Protein AF-A0A811NCG6-F1 (afdb_monomer)

Sequence (430 aa):
MNPDSKLLLDEMHRLFNEQKTQIEDRFTEADQKLDLRFIDSSRLLEKRFVDVDKSVTKHLANVDDSLNKRLTEVDDTLNKRLADSDLSWERRITNSELHQNNLIAEAERRQDDRIFGVMKVAGALESWRQDSEGAMDDLKLKVDKLTKYWDRSFLDNATASTGLISQPPSALEQTAARSSANLTAARPSGHHVETTPRADGIGENSSQSHSPANGMHSKPKPEVLLFHGEAYDVHTRNHPPDPNPPNLGKLLKQNFPIYEGETTRLWISQAEDYFDMYEVPPRQWVKISHMNFHGAVGRWIESIPQPDRLPWPDFCKMLHDRFGRDQRDKLVMGDKAPAKGQDDKLSTLRAYCRAQGLCEVCAEKWGHPFQHDLKILQLDSDDLILGMDWLERYSPMEIHWKAKWISIPCDGTQLVLHGLSATSTVDMVF

Radius of gyration: 55.22 Å; Cα contacts (8 Å, |Δi|>4): 122; chains: 1; bounding box: 127×72×199 Å

Structure (mmCIF, N/CA/C/O backbone):
data_AF-A0A811NCG6-F1
#
_entry.id   AF-A0A811NCG6-F1
#
loop_
_atom_site.group_PDB
_atom_site.id
_atom_site.type_symbol
_atom_site.label_atom_id
_atom_site.label_alt_id
_atom_site.label_comp_id
_atom_site.label_asym_id
_atom_site.label_entity_id
_atom_site.label_seq_id
_atom_site.pdbx_PDB_ins_code
_atom_site.Cartn_x
_atom_site.Cartn_y
_atom_site.Cartn_z
_atom_site.occupancy
_atom_site.B_iso_or_equiv
_atom_site.auth_seq_id
_atom_site.auth_comp_id
_atom_site.auth_asym_id
_atom_site.auth_atom_id
_atom_site.pdbx_PDB_model_num
ATOM 1 N N . MET A 1 1 ? 63.233 -16.238 -89.032 1.00 57.97 1 MET A N 1
ATOM 2 C CA . MET A 1 1 ? 61.908 -15.575 -88.978 1.00 57.97 1 MET A CA 1
ATOM 3 C C . MET A 1 1 ? 61.887 -14.441 -89.989 1.00 57.97 1 MET A C 1
ATOM 5 O O . MET A 1 1 ? 62.958 -13.930 -90.293 1.00 57.97 1 MET A O 1
ATOM 9 N N . ASN A 1 2 ? 60.713 -14.057 -90.501 1.00 77.62 2 ASN A N 1
ATOM 10 C CA . ASN A 1 2 ? 60.563 -12.819 -91.277 1.00 77.62 2 ASN A CA 1
ATOM 11 C C . ASN A 1 2 ? 60.677 -11.617 -90.300 1.00 77.62 2 ASN A C 1
ATOM 13 O O . ASN A 1 2 ? 60.009 -11.675 -89.261 1.00 77.62 2 ASN A O 1
ATOM 17 N N . PRO A 1 3 ? 61.479 -10.562 -90.564 1.00 78.06 3 PRO A N 1
ATOM 18 C CA . PRO A 1 3 ? 61.484 -9.343 -89.745 1.00 78.06 3 PRO A CA 1
ATOM 19 C C . PRO A 1 3 ? 60.080 -8.793 -89.439 1.00 78.06 3 PRO A C 1
ATOM 21 O O . PRO A 1 3 ? 59.805 -8.489 -88.278 1.00 78.06 3 PRO A O 1
ATOM 24 N N . ASP A 1 4 ? 59.165 -8.769 -90.412 1.00 78.38 4 ASP A N 1
ATOM 25 C CA . ASP A 1 4 ? 57.808 -8.222 -90.227 1.00 78.38 4 ASP A CA 1
ATOM 26 C C . ASP A 1 4 ? 57.015 -9.008 -89.171 1.00 78.38 4 ASP A C 1
ATOM 28 O O . ASP A 1 4 ? 56.335 -8.440 -88.318 1.00 78.38 4 ASP A O 1
ATOM 32 N N . SER A 1 5 ? 57.164 -10.340 -89.178 1.00 80.81 5 SER A N 1
ATOM 33 C CA . SER A 1 5 ? 56.519 -11.224 -88.198 1.00 80.81 5 SER A CA 1
ATOM 34 C C . SER A 1 5 ? 57.060 -11.043 -86.778 1.00 80.81 5 SER A C 1
ATOM 36 O O . SER A 1 5 ? 56.351 -11.340 -85.820 1.00 80.81 5 SER A O 1
ATOM 38 N N . LYS A 1 6 ? 58.291 -10.530 -86.630 1.00 86.25 6 LYS A N 1
ATOM 39 C CA . LYS A 1 6 ? 58.834 -10.164 -85.321 1.00 86.25 6 LYS A CA 1
ATOM 40 C C . LYS A 1 6 ? 58.278 -8.815 -84.860 1.00 86.25 6 LYS A C 1
ATOM 42 O O . LYS A 1 6 ? 57.823 -8.722 -83.729 1.00 86.25 6 LYS A O 1
ATOM 47 N N . LEU A 1 7 ? 58.256 -7.809 -85.738 1.00 89.00 7 LEU A N 1
ATOM 48 C CA . LEU A 1 7 ? 57.732 -6.476 -85.421 1.00 89.00 7 LEU A CA 1
ATOM 49 C C . LEU A 1 7 ? 56.272 -6.530 -84.939 1.00 89.00 7 LEU A C 1
ATOM 51 O O . LEU A 1 7 ? 55.933 -5.903 -83.940 1.00 89.00 7 LEU A O 1
ATOM 55 N N . LEU A 1 8 ? 55.430 -7.330 -85.604 1.00 88.50 8 LEU A N 1
ATOM 56 C CA . LEU A 1 8 ? 54.039 -7.547 -85.189 1.00 88.50 8 LEU A CA 1
ATOM 57 C C . LEU A 1 8 ? 53.926 -8.245 -83.825 1.00 88.50 8 LEU A C 1
ATOM 59 O O . LEU A 1 8 ? 53.055 -7.891 -83.036 1.00 88.50 8 LEU A O 1
ATOM 63 N N . LEU A 1 9 ? 54.799 -9.212 -83.529 1.00 88.56 9 LEU A N 1
ATOM 64 C CA . LEU A 1 9 ? 54.805 -9.910 -82.241 1.00 88.56 9 LEU A CA 1
ATOM 65 C C . LEU A 1 9 ? 55.288 -8.998 -81.100 1.00 88.56 9 LEU A C 1
ATOM 67 O O . LEU A 1 9 ? 54.688 -8.992 -80.028 1.00 88.56 9 LEU A O 1
ATOM 71 N N . ASP A 1 10 ? 56.335 -8.206 -81.342 1.00 90.94 10 ASP A N 1
ATOM 72 C CA . ASP A 1 10 ? 56.865 -7.230 -80.386 1.00 90.94 10 ASP A CA 1
ATOM 73 C C . ASP A 1 10 ? 55.801 -6.145 -80.070 1.00 90.94 10 ASP A C 1
ATOM 75 O O . ASP A 1 10 ? 55.592 -5.811 -78.902 1.00 90.94 10 ASP A O 1
ATOM 79 N N . GLU A 1 11 ? 55.041 -5.672 -81.070 1.00 93.31 11 GLU A N 1
ATOM 80 C CA . GLU A 1 11 ? 53.923 -4.725 -80.884 1.00 93.31 11 GLU A CA 1
ATOM 81 C C . GLU A 1 11 ? 52.694 -5.359 -80.202 1.00 93.31 11 GLU A C 1
ATOM 83 O O . GLU A 1 11 ? 52.083 -4.738 -79.330 1.00 93.31 11 GLU A O 1
ATOM 88 N N . MET A 1 12 ? 52.349 -6.615 -80.514 1.00 93.62 12 MET A N 1
ATOM 89 C CA . MET A 1 12 ? 51.295 -7.343 -79.790 1.00 93.62 12 MET A CA 1
ATOM 90 C C . MET A 1 12 ? 51.645 -7.530 -78.309 1.00 93.62 12 MET A C 1
ATOM 92 O O . MET A 1 12 ? 50.783 -7.340 -77.451 1.00 93.62 12 MET A O 1
ATOM 96 N N . HIS A 1 13 ? 52.902 -7.851 -77.986 1.00 94.12 13 HIS A N 1
ATOM 97 C CA . HIS A 1 13 ? 53.364 -7.899 -76.598 1.00 94.12 13 HIS A CA 1
ATOM 98 C C . HIS A 1 13 ? 53.315 -6.517 -75.931 1.00 94.12 13 HIS A C 1
ATOM 100 O O . HIS A 1 13 ? 52.928 -6.427 -74.765 1.00 94.12 13 HIS A O 1
ATOM 106 N N . ARG A 1 14 ? 53.655 -5.438 -76.652 1.00 95.31 14 ARG A N 1
ATOM 107 C CA . ARG A 1 14 ? 53.551 -4.060 -76.146 1.00 95.31 14 ARG A CA 1
ATOM 108 C C . ARG A 1 14 ? 52.108 -3.720 -75.754 1.00 95.31 14 ARG A C 1
ATOM 110 O O . ARG A 1 14 ? 51.873 -3.337 -74.611 1.00 95.31 14 ARG A O 1
ATOM 117 N N . LEU A 1 15 ? 51.154 -3.939 -76.660 1.00 94.88 15 LEU A N 1
ATOM 118 C CA . LEU A 1 15 ? 49.725 -3.679 -76.442 1.00 94.88 15 LEU A CA 1
ATOM 119 C C . LEU A 1 15 ? 49.114 -4.564 -75.345 1.00 94.88 15 LEU A C 1
ATOM 121 O O . LEU A 1 15 ? 48.304 -4.088 -74.551 1.00 94.88 15 LEU A O 1
ATOM 125 N N . PHE A 1 16 ? 49.506 -5.840 -75.264 1.00 95.69 16 PHE A N 1
ATOM 126 C CA . PHE A 1 16 ? 49.018 -6.741 -74.216 1.00 95.69 16 PHE A CA 1
ATOM 127 C C . PHE A 1 16 ? 49.526 -6.331 -72.827 1.00 95.69 16 PHE A C 1
ATOM 129 O O . PHE A 1 16 ? 48.756 -6.330 -71.869 1.00 95.69 16 PHE A O 1
ATOM 136 N N . ASN A 1 17 ? 50.795 -5.924 -72.715 1.00 94.12 17 ASN A N 1
ATOM 137 C CA . ASN A 1 17 ? 51.343 -5.397 -71.465 1.00 94.12 17 ASN A CA 1
ATOM 138 C C . ASN A 1 17 ? 50.685 -4.063 -71.072 1.00 94.12 17 ASN A C 1
ATOM 140 O O . ASN A 1 17 ? 50.369 -3.881 -69.902 1.00 94.12 17 ASN A O 1
ATOM 144 N N . GLU A 1 18 ? 50.412 -3.175 -72.034 1.00 95.88 18 GLU A N 1
ATOM 145 C CA . GLU A 1 18 ? 49.717 -1.897 -71.813 1.00 95.88 18 GLU A CA 1
ATOM 146 C C . GLU A 1 18 ? 48.264 -2.090 -71.328 1.00 95.88 18 GLU A C 1
ATOM 148 O O . GLU A 1 18 ? 47.831 -1.436 -70.376 1.00 95.88 18 GLU A O 1
ATOM 153 N N . GLN A 1 19 ? 47.518 -3.045 -71.906 1.00 95.75 19 GLN A N 1
ATOM 154 C CA . GLN A 1 19 ? 46.212 -3.445 -71.364 1.00 95.75 19 GLN A CA 1
ATOM 155 C C . GLN A 1 19 ? 46.325 -4.089 -69.983 1.00 95.75 19 GLN A C 1
ATOM 157 O O . GLN A 1 19 ? 45.491 -3.815 -69.120 1.00 95.75 19 GLN A O 1
ATOM 162 N N . LYS A 1 20 ? 47.333 -4.940 -69.759 1.00 96.62 20 LYS A N 1
ATOM 163 C CA . LYS A 1 20 ? 47.542 -5.593 -68.465 1.00 96.62 20 LYS A CA 1
ATOM 164 C C . LYS A 1 20 ? 47.746 -4.552 -67.359 1.00 96.62 20 LYS A C 1
ATOM 166 O O . LYS A 1 20 ? 47.015 -4.602 -66.373 1.00 96.62 20 LYS A O 1
ATOM 171 N N . THR A 1 21 ? 48.643 -3.581 -67.548 1.00 96.06 21 THR A N 1
ATOM 172 C CA . THR A 1 21 ? 48.864 -2.509 -66.563 1.00 96.06 21 THR A CA 1
ATOM 173 C C . THR A 1 21 ? 47.603 -1.675 -66.349 1.00 96.06 21 THR A C 1
ATOM 175 O O . THR A 1 21 ? 47.207 -1.473 -65.209 1.00 96.06 21 THR A O 1
ATOM 178 N N . GLN A 1 22 ? 46.878 -1.305 -67.414 1.00 96.44 22 GLN A N 1
ATOM 179 C CA . GLN A 1 22 ? 45.610 -0.572 -67.283 1.00 96.44 22 GLN A CA 1
ATOM 180 C C . GLN A 1 22 ? 44.540 -1.350 -66.486 1.00 96.44 22 GLN A C 1
ATOM 182 O O . GLN A 1 22 ? 43.690 -0.750 -65.825 1.00 96.44 22 GLN A O 1
ATOM 187 N N . ILE A 1 23 ? 44.543 -2.683 -66.553 1.00 95.75 23 ILE A N 1
ATOM 188 C CA . ILE A 1 23 ? 43.640 -3.538 -65.773 1.00 95.75 23 ILE A CA 1
ATOM 189 C C . ILE A 1 23 ? 44.103 -3.623 -64.309 1.00 95.75 23 ILE A C 1
ATOM 191 O O . ILE A 1 23 ? 43.269 -3.490 -63.414 1.00 95.75 23 ILE A O 1
ATOM 195 N N . GLU A 1 24 ? 45.404 -3.786 -64.057 1.00 96.56 24 GLU A N 1
ATOM 196 C CA . GLU A 1 24 ? 45.999 -3.808 -62.711 1.00 96.56 24 GLU A CA 1
ATOM 197 C C . GLU A 1 24 ? 45.798 -2.466 -61.973 1.00 96.56 24 GLU A C 1
ATOM 199 O O . GLU A 1 24 ? 45.356 -2.459 -60.820 1.00 96.56 24 GLU A O 1
ATOM 204 N N . ASP A 1 25 ? 45.982 -1.332 -62.657 1.00 96.69 25 ASP A N 1
ATOM 205 C CA . ASP A 1 25 ? 45.693 0.015 -62.143 1.00 96.69 25 ASP A CA 1
ATOM 206 C C . ASP A 1 25 ? 44.213 0.165 -61.753 1.00 96.69 25 ASP A C 1
ATOM 208 O O . ASP A 1 25 ? 43.886 0.631 -60.660 1.00 96.69 25 ASP A O 1
ATOM 212 N N . ARG A 1 26 ? 43.292 -0.277 -62.622 1.00 97.12 26 ARG A N 1
ATOM 213 C CA . ARG A 1 26 ? 41.841 -0.185 -62.379 1.00 97.12 26 ARG A CA 1
ATOM 214 C C . ARG A 1 26 ? 41.350 -1.096 -61.257 1.00 97.12 26 ARG A C 1
ATOM 216 O O . ARG A 1 26 ? 40.402 -0.725 -60.566 1.00 97.12 26 ARG A O 1
ATOM 223 N N . PHE A 1 27 ? 41.957 -2.269 -61.070 1.00 97.19 27 PHE A N 1
ATOM 224 C CA . PHE A 1 27 ? 41.688 -3.091 -59.889 1.00 97.19 27 PHE A CA 1
ATOM 225 C C . PHE A 1 27 ? 42.194 -2.398 -58.622 1.00 97.19 27 PHE A C 1
ATOM 227 O O . PHE A 1 27 ? 41.449 -2.318 -57.652 1.00 97.19 27 PHE A O 1
ATOM 234 N N . THR A 1 28 ? 43.392 -1.811 -58.664 1.00 96.38 28 THR A N 1
ATOM 235 C CA . THR A 1 28 ? 43.983 -1.079 -57.532 1.00 96.38 28 THR A CA 1
ATOM 236 C C . THR A 1 28 ? 43.141 0.142 -57.127 1.00 96.38 28 THR A C 1
ATOM 238 O O . THR A 1 28 ? 42.879 0.340 -55.942 1.00 96.38 28 THR A O 1
ATOM 241 N N . GLU A 1 29 ? 42.635 0.929 -58.087 1.00 97.19 29 GLU A N 1
ATOM 242 C CA . GLU A 1 29 ? 41.705 2.042 -57.815 1.00 97.19 29 GLU A CA 1
ATOM 243 C C . GLU A 1 29 ? 40.386 1.541 -57.194 1.00 97.19 29 GLU A C 1
ATOM 245 O O . GLU A 1 29 ? 39.867 2.131 -56.243 1.00 97.19 29 GLU A O 1
ATOM 250 N N . ALA A 1 30 ? 39.832 0.441 -57.717 1.00 96.69 30 ALA A N 1
ATOM 251 C CA . ALA A 1 30 ? 38.583 -0.130 -57.222 1.00 96.69 30 ALA A CA 1
ATOM 252 C C . ALA A 1 30 ? 38.709 -0.667 -55.785 1.00 96.69 30 ALA A C 1
ATOM 254 O O . ALA A 1 30 ? 37.771 -0.496 -55.001 1.00 96.69 30 ALA A O 1
ATOM 255 N N . ASP A 1 31 ? 39.855 -1.263 -55.451 1.00 97.25 31 ASP A N 1
ATOM 256 C CA . ASP A 1 31 ? 40.190 -1.818 -54.137 1.00 97.25 31 ASP A CA 1
ATOM 257 C C . ASP A 1 31 ? 40.358 -0.704 -53.090 1.00 97.25 31 ASP A C 1
ATOM 259 O O . ASP A 1 31 ? 39.603 -0.646 -52.120 1.00 97.25 31 ASP A O 1
ATOM 263 N N . GLN A 1 32 ? 41.192 0.307 -53.372 1.00 97.38 32 GLN A N 1
ATOM 264 C CA . GLN A 1 32 ? 41.325 1.511 -52.531 1.00 97.38 32 GLN A CA 1
ATOM 265 C C . GLN A 1 32 ? 39.973 2.209 -52.294 1.00 97.38 32 GLN A C 1
ATOM 267 O O . GLN A 1 32 ? 39.678 2.706 -51.204 1.00 97.38 32 GLN A O 1
ATOM 272 N N . LYS A 1 33 ? 39.107 2.228 -53.312 1.00 97.94 33 LYS A N 1
ATOM 273 C CA . LYS A 1 33 ? 37.752 2.786 -53.227 1.00 97.94 33 LYS A CA 1
ATOM 274 C C . LYS A 1 33 ? 36.777 1.891 -52.459 1.00 97.94 33 LYS A C 1
ATOM 276 O O . LYS A 1 33 ? 35.735 2.386 -52.028 1.00 97.94 33 LYS A O 1
ATOM 281 N N . LEU A 1 34 ? 37.033 0.593 -52.316 1.00 97.50 34 LEU A N 1
ATOM 282 C CA . LEU A 1 34 ? 36.290 -0.291 -51.412 1.00 97.50 34 LEU A CA 1
ATOM 283 C C . LEU A 1 34 ? 36.754 -0.081 -49.967 1.00 97.50 34 LEU A C 1
ATOM 285 O O . LEU A 1 34 ? 35.899 0.178 -49.123 1.00 97.50 34 LEU A O 1
ATOM 289 N N . ASP A 1 35 ? 38.064 -0.051 -49.717 1.00 97.88 35 ASP A N 1
ATOM 290 C CA . ASP A 1 35 ? 38.655 0.222 -48.399 1.00 97.88 35 ASP A CA 1
ATOM 291 C C . ASP A 1 35 ? 38.171 1.546 -47.802 1.00 97.88 35 ASP A C 1
ATOM 293 O O . ASP A 1 35 ? 37.660 1.574 -46.683 1.00 97.88 35 ASP A O 1
ATOM 297 N N . LEU A 1 36 ? 38.234 2.647 -48.562 1.00 97.31 36 LEU A N 1
ATOM 298 C CA . LEU A 1 36 ? 37.743 3.952 -48.100 1.00 97.31 36 LEU A CA 1
ATOM 299 C C . LEU A 1 36 ? 36.254 3.908 -47.712 1.00 97.31 36 LEU A C 1
ATOM 301 O O . LEU A 1 36 ? 35.866 4.447 -46.676 1.00 97.31 36 LEU A O 1
ATOM 305 N N . ARG A 1 37 ? 35.418 3.207 -48.494 1.00 97.75 37 ARG A N 1
ATOM 306 C CA . ARG A 1 37 ? 33.990 3.024 -48.175 1.00 97.75 37 ARG A CA 1
ATOM 307 C C . ARG A 1 37 ? 33.770 2.113 -46.969 1.00 97.75 37 ARG A C 1
ATOM 309 O O . ARG A 1 37 ? 32.812 2.333 -46.231 1.00 97.75 37 ARG A O 1
ATOM 316 N N . PHE A 1 38 ? 34.624 1.114 -46.756 1.00 97.94 38 PHE A N 1
ATOM 317 C CA . PHE A 1 38 ? 34.576 0.263 -45.571 1.00 97.94 38 PHE A CA 1
ATOM 318 C C . PHE A 1 38 ? 34.936 1.068 -44.316 1.00 97.94 38 PHE A C 1
ATOM 320 O O . PHE A 1 38 ? 34.168 1.063 -43.360 1.00 97.94 38 PHE A O 1
ATOM 327 N N . ILE A 1 39 ? 36.013 1.859 -44.363 1.00 97.88 39 ILE A N 1
ATOM 328 C CA . ILE A 1 39 ? 36.449 2.757 -43.281 1.00 97.88 39 ILE A CA 1
ATOM 329 C C . ILE A 1 39 ? 35.356 3.777 -42.923 1.00 97.88 39 ILE A C 1
ATOM 331 O O . ILE A 1 39 ? 35.021 3.926 -41.744 1.00 97.88 39 ILE A O 1
ATOM 335 N N . ASP A 1 40 ? 34.763 4.454 -43.911 1.00 97.88 40 ASP A N 1
ATOM 336 C CA . ASP A 1 40 ? 33.689 5.427 -43.667 1.00 97.88 40 ASP A CA 1
ATOM 337 C C . ASP A 1 40 ? 32.410 4.765 -43.128 1.00 97.88 40 ASP A C 1
ATOM 339 O O . ASP A 1 40 ? 31.772 5.302 -42.218 1.00 97.88 40 ASP A O 1
ATOM 343 N N . SER A 1 41 ? 32.055 3.574 -43.626 1.00 97.38 41 SER A N 1
ATOM 344 C CA . SER A 1 41 ? 30.926 2.786 -43.113 1.00 97.38 41 SER A CA 1
ATOM 345 C C . SER A 1 41 ? 31.151 2.351 -41.660 1.00 97.38 41 SER A C 1
ATOM 347 O O . SER A 1 41 ? 30.273 2.541 -40.817 1.00 97.38 41 SER A O 1
ATOM 349 N N . SER A 1 42 ? 32.346 1.851 -41.329 1.00 97.94 42 SER A N 1
ATOM 350 C CA . SER A 1 42 ? 32.734 1.491 -39.961 1.00 97.94 42 SER A CA 1
ATOM 351 C C . SER A 1 42 ? 32.696 2.699 -39.025 1.00 97.94 42 SER A C 1
ATOM 353 O O . SER A 1 42 ? 32.102 2.616 -37.954 1.00 97.94 42 SER A O 1
ATOM 355 N N . ARG A 1 43 ? 33.234 3.855 -39.442 1.00 97.88 43 ARG A N 1
ATOM 356 C CA . ARG A 1 43 ? 33.165 5.112 -38.675 1.00 97.88 43 ARG A CA 1
ATOM 357 C C . ARG A 1 43 ? 31.722 5.587 -38.456 1.00 97.88 43 ARG A C 1
ATOM 359 O O . ARG A 1 43 ? 31.408 6.113 -37.387 1.00 97.88 43 ARG A O 1
ATOM 366 N N . LEU A 1 44 ? 30.841 5.415 -39.444 1.00 98.06 44 LEU A N 1
ATOM 367 C CA . LEU A 1 44 ? 29.422 5.756 -39.322 1.00 98.06 44 LEU A CA 1
ATOM 368 C C . LEU A 1 44 ? 28.680 4.803 -38.372 1.00 98.06 44 LEU A C 1
ATOM 370 O O . LEU A 1 44 ? 27.849 5.259 -37.586 1.00 98.06 44 LEU A O 1
ATOM 374 N N . LEU A 1 45 ? 28.975 3.502 -38.428 1.00 97.81 45 LEU A N 1
ATOM 375 C CA . LEU A 1 45 ? 28.426 2.506 -37.506 1.00 97.81 45 LEU A CA 1
ATOM 376 C C . LEU A 1 45 ? 28.883 2.771 -36.070 1.00 97.81 45 LEU A C 1
ATOM 378 O O . LEU A 1 45 ? 28.033 2.848 -35.190 1.00 97.81 45 LEU A O 1
ATOM 382 N N . GLU A 1 46 ? 30.177 3.008 -35.853 1.00 98.19 46 GLU A N 1
ATOM 383 C CA . GLU A 1 46 ? 30.749 3.338 -34.542 1.00 98.19 46 GLU A CA 1
ATOM 384 C C . GLU A 1 46 ? 30.053 4.554 -33.918 1.00 98.19 46 GLU A C 1
ATOM 386 O O . GLU A 1 46 ? 29.545 4.491 -32.798 1.00 98.19 46 GLU A O 1
ATOM 391 N N . LYS A 1 47 ? 29.903 5.644 -34.688 1.00 98.25 47 LYS A N 1
ATOM 392 C CA . LYS A 1 47 ? 29.151 6.819 -34.232 1.00 98.25 47 LYS A CA 1
ATOM 393 C C . LYS A 1 47 ? 27.708 6.462 -33.851 1.00 98.25 47 LYS A C 1
ATOM 395 O O . LYS A 1 47 ? 27.223 6.919 -32.820 1.00 98.25 47 LYS A O 1
ATOM 400 N N . ARG A 1 48 ? 27.018 5.649 -34.660 1.00 98.38 48 ARG A N 1
ATOM 401 C CA . ARG A 1 48 ? 25.641 5.221 -34.367 1.00 98.38 48 ARG A CA 1
ATOM 402 C C . ARG A 1 48 ? 25.552 4.349 -33.115 1.00 98.38 48 ARG A C 1
ATOM 404 O O . ARG A 1 48 ? 24.561 4.474 -32.404 1.00 98.38 48 ARG A O 1
ATOM 411 N N . PHE A 1 49 ? 26.546 3.509 -32.829 1.00 98.50 49 PHE A N 1
ATOM 412 C CA . PHE A 1 49 ? 26.597 2.750 -31.579 1.00 98.50 49 PHE A CA 1
ATOM 413 C C . PHE A 1 49 ? 26.770 3.678 -30.373 1.00 98.50 49 PHE A C 1
ATOM 415 O O . PHE A 1 49 ? 25.994 3.560 -29.432 1.00 98.50 49 PHE A O 1
ATOM 422 N N . VAL A 1 50 ? 27.669 4.666 -30.436 1.00 98.31 50 VAL A N 1
ATOM 423 C CA . VAL A 1 50 ? 27.836 5.681 -29.375 1.00 98.31 50 VAL A CA 1
ATOM 424 C C . VAL A 1 50 ? 26.567 6.526 -29.170 1.00 98.31 50 VAL A C 1
ATOM 426 O O . VAL A 1 50 ? 26.162 6.769 -28.033 1.00 98.31 50 VAL A O 1
ATOM 429 N N . ASP A 1 51 ? 25.901 6.952 -30.249 1.00 98.06 51 ASP A N 1
ATOM 430 C CA . ASP A 1 51 ? 24.640 7.706 -30.167 1.00 98.06 51 ASP A CA 1
ATOM 431 C C . ASP A 1 51 ? 23.496 6.852 -29.562 1.00 98.06 51 ASP A C 1
ATOM 433 O O . ASP A 1 51 ? 22.666 7.372 -28.810 1.00 98.06 51 ASP A O 1
ATOM 437 N N . VAL A 1 52 ? 23.458 5.539 -29.840 1.00 98.44 52 VAL A N 1
ATOM 438 C CA . VAL A 1 52 ? 22.483 4.591 -29.263 1.00 98.44 52 VAL A CA 1
ATOM 439 C C . VAL A 1 52 ? 22.792 4.273 -27.800 1.00 98.44 52 VAL A C 1
ATOM 441 O O . VAL A 1 52 ? 21.883 4.362 -26.979 1.00 98.44 52 VAL A O 1
ATOM 444 N N . ASP A 1 53 ? 24.039 3.961 -27.451 1.00 98.44 53 ASP A N 1
ATOM 445 C CA . ASP A 1 53 ? 24.478 3.682 -26.076 1.00 98.44 53 ASP A CA 1
ATOM 446 C C . ASP A 1 53 ? 24.152 4.852 -25.137 1.00 98.44 53 ASP A C 1
ATOM 448 O O . ASP A 1 53 ? 23.503 4.685 -24.102 1.00 98.44 53 ASP A O 1
ATOM 452 N N . LYS A 1 54 ? 24.472 6.075 -25.570 1.00 98.44 54 LYS A N 1
ATOM 453 C CA . LYS A 1 54 ? 24.127 7.308 -24.857 1.00 98.44 54 LYS A CA 1
ATOM 454 C C . LYS A 1 54 ? 22.615 7.504 -24.698 1.00 98.44 54 LYS A C 1
ATOM 456 O O . LYS A 1 54 ? 22.170 8.052 -23.688 1.00 98.44 54 LYS A O 1
ATOM 461 N N . SER A 1 55 ? 21.821 7.072 -25.679 1.00 98.44 55 SER A N 1
ATOM 462 C CA . SER A 1 55 ? 20.355 7.117 -25.621 1.00 98.44 55 SER A CA 1
ATOM 463 C C . SER A 1 55 ? 19.796 6.089 -24.630 1.00 98.44 55 SER A C 1
ATOM 465 O O . SER A 1 55 ? 18.968 6.438 -23.788 1.00 98.44 55 SER A O 1
ATOM 467 N N . VAL A 1 56 ? 20.300 4.849 -24.666 1.00 98.50 56 VAL A N 1
ATOM 468 C CA . VAL A 1 56 ? 19.918 3.759 -23.753 1.00 98.50 56 VAL A CA 1
ATOM 469 C C . VAL A 1 56 ? 20.306 4.097 -22.316 1.00 98.50 56 VAL A C 1
ATOM 471 O O . VAL A 1 56 ? 19.447 4.064 -21.441 1.00 98.50 56 VAL A O 1
ATOM 474 N N . THR A 1 57 ? 21.548 4.520 -22.076 1.00 98.38 57 THR A N 1
ATOM 475 C CA . THR A 1 57 ? 22.039 4.937 -20.753 1.00 98.38 57 THR A CA 1
ATOM 476 C C . THR A 1 57 ? 21.193 6.072 -20.170 1.00 98.38 57 THR A C 1
ATOM 478 O O . THR A 1 57 ? 20.789 6.012 -19.009 1.00 98.38 57 THR A O 1
ATOM 481 N N . LYS A 1 58 ? 20.830 7.078 -20.982 1.00 98.44 58 LYS A N 1
ATOM 482 C CA . LYS A 1 58 ? 19.911 8.143 -20.551 1.00 98.44 58 LYS A CA 1
ATOM 483 C C . LYS A 1 58 ? 18.501 7.617 -20.252 1.00 98.44 58 LYS A C 1
ATOM 485 O O . LYS A 1 58 ? 17.868 8.086 -19.310 1.00 98.44 58 LYS A O 1
ATOM 490 N N . HIS A 1 59 ? 17.985 6.680 -21.046 1.00 98.38 59 HIS A N 1
ATOM 491 C CA . HIS A 1 59 ? 16.664 6.105 -20.802 1.00 98.38 59 HIS A CA 1
ATOM 492 C C . HIS A 1 59 ? 16.632 5.279 -19.510 1.00 98.38 59 HIS A C 1
ATOM 494 O O . HIS A 1 59 ? 15.695 5.432 -18.734 1.00 98.38 59 HIS A O 1
ATOM 500 N N . LEU A 1 60 ? 17.670 4.479 -19.247 1.00 98.50 60 LEU A N 1
ATOM 501 C CA . LEU A 1 60 ? 17.813 3.708 -18.012 1.00 98.50 60 LEU A CA 1
ATOM 502 C C . LEU A 1 60 ? 17.867 4.619 -16.780 1.00 98.50 60 LEU A C 1
ATOM 504 O O . LEU A 1 60 ? 17.109 4.387 -15.846 1.00 98.50 60 LEU A O 1
ATOM 508 N N . ALA A 1 61 ? 18.661 5.697 -16.809 1.00 98.19 61 ALA A N 1
ATOM 509 C CA . ALA A 1 61 ? 18.694 6.684 -15.724 1.00 98.19 61 ALA A CA 1
ATOM 510 C C . ALA A 1 61 ? 17.313 7.324 -15.471 1.00 98.19 61 ALA A C 1
ATOM 512 O O . ALA A 1 61 ? 16.834 7.337 -14.343 1.00 98.19 61 ALA A O 1
ATOM 513 N N . ASN A 1 62 ? 16.616 7.757 -16.531 1.00 98.12 62 ASN A N 1
ATOM 514 C CA . ASN A 1 62 ? 15.256 8.298 -16.415 1.00 98.12 62 ASN A CA 1
ATOM 515 C C . ASN A 1 62 ? 14.243 7.281 -15.837 1.00 98.12 62 ASN A C 1
ATOM 517 O O . ASN A 1 62 ? 13.267 7.680 -15.199 1.00 98.12 62 ASN A O 1
ATOM 521 N N . VAL A 1 63 ? 14.415 5.984 -16.120 1.00 98.31 63 VAL A N 1
ATOM 522 C CA . VAL A 1 63 ? 13.561 4.912 -15.584 1.00 98.31 63 VAL A CA 1
ATOM 523 C C . VAL A 1 63 ? 13.882 4.657 -14.114 1.00 98.31 63 VAL A C 1
ATOM 525 O O . VAL A 1 63 ? 12.947 4.535 -13.328 1.00 98.31 63 VAL A O 1
ATOM 528 N N . ASP A 1 64 ? 15.159 4.649 -13.732 1.00 98.50 64 ASP A N 1
ATOM 529 C CA . ASP A 1 64 ? 15.603 4.509 -12.342 1.00 98.50 64 ASP A CA 1
ATOM 530 C C . ASP A 1 64 ? 15.085 5.667 -11.469 1.00 98.50 64 ASP A C 1
ATOM 532 O O . ASP A 1 64 ? 14.360 5.427 -10.504 1.00 98.50 64 ASP A O 1
ATOM 536 N N . ASP A 1 65 ? 15.294 6.922 -11.890 1.00 98.44 65 ASP A N 1
ATOM 537 C CA . ASP A 1 65 ? 14.714 8.122 -11.260 1.00 98.44 65 ASP A CA 1
ATOM 538 C C . ASP A 1 65 ? 13.188 7.990 -11.073 1.00 98.44 65 ASP A C 1
ATOM 540 O O . ASP A 1 65 ? 12.634 8.301 -10.013 1.00 98.44 65 ASP A O 1
ATOM 544 N N . SER A 1 66 ? 12.486 7.498 -12.102 1.00 98.38 66 SER A N 1
ATOM 545 C CA . SER A 1 66 ? 11.030 7.325 -12.072 1.00 98.38 66 SER A CA 1
ATOM 546 C C . SER A 1 66 ? 10.559 6.148 -11.210 1.00 98.38 66 SER A C 1
ATOM 548 O O . SER A 1 66 ? 9.405 6.165 -10.771 1.00 98.38 66 SER A O 1
ATOM 550 N N . LEU A 1 67 ? 11.383 5.122 -10.996 1.00 98.31 67 LEU A N 1
ATOM 551 C CA . LEU A 1 67 ? 11.075 3.996 -10.114 1.00 98.31 67 LEU A CA 1
ATOM 552 C C . LEU A 1 67 ? 11.360 4.367 -8.659 1.00 98.31 67 LEU A C 1
ATOM 554 O O . LEU A 1 67 ? 10.478 4.189 -7.821 1.00 98.31 67 LEU A O 1
ATOM 558 N N . ASN A 1 68 ? 12.512 4.981 -8.386 1.00 98.25 68 ASN A N 1
ATOM 559 C CA . ASN A 1 68 ? 12.886 5.493 -7.068 1.00 98.25 68 ASN A CA 1
ATOM 560 C C . ASN A 1 68 ? 11.849 6.499 -6.546 1.00 98.25 68 ASN A C 1
ATOM 562 O O . ASN A 1 68 ? 11.348 6.340 -5.434 1.00 98.25 68 ASN A O 1
ATOM 566 N N . LYS A 1 69 ? 11.420 7.463 -7.377 1.00 98.38 69 LYS A N 1
ATOM 567 C CA . LYS A 1 69 ? 10.360 8.420 -7.014 1.00 98.38 69 LYS A CA 1
ATOM 568 C C . LYS A 1 69 ? 9.023 7.743 -6.688 1.00 98.38 69 LYS A C 1
ATOM 570 O O . LYS A 1 69 ? 8.348 8.138 -5.740 1.00 98.38 69 LYS A O 1
ATOM 575 N N . ARG A 1 70 ? 8.632 6.717 -7.452 1.00 98.25 70 ARG A N 1
ATOM 576 C CA . ARG A 1 70 ? 7.400 5.954 -7.186 1.00 98.25 70 ARG A CA 1
ATOM 577 C C . ARG A 1 70 ? 7.510 5.086 -5.934 1.00 98.25 70 ARG A C 1
ATOM 579 O O . ARG A 1 70 ? 6.502 4.878 -5.269 1.00 98.25 70 ARG A O 1
ATOM 586 N N . LEU A 1 71 ? 8.704 4.588 -5.614 1.00 98.50 71 LEU A N 1
ATOM 587 C CA . LEU A 1 71 ? 8.957 3.838 -4.388 1.00 98.50 71 LEU A CA 1
ATOM 588 C C . LEU A 1 71 ? 8.810 4.747 -3.161 1.00 98.50 71 LEU A C 1
ATOM 590 O O . LEU A 1 71 ? 8.073 4.388 -2.249 1.00 98.50 71 LEU A O 1
ATOM 594 N N . THR A 1 72 ? 9.393 5.953 -3.181 1.00 97.94 72 THR A N 1
ATOM 595 C CA . THR A 1 72 ? 9.212 6.936 -2.095 1.00 97.94 72 THR A CA 1
ATOM 596 C C . THR A 1 72 ? 7.758 7.396 -1.959 1.00 97.94 72 THR A C 1
ATOM 598 O O . THR A 1 72 ? 7.251 7.460 -0.848 1.00 97.94 72 THR A O 1
ATOM 601 N N . GLU A 1 73 ? 7.040 7.626 -3.067 1.00 98.38 73 GLU A N 1
ATOM 602 C CA . GLU A 1 73 ? 5.608 7.980 -3.028 1.00 98.38 73 GLU A CA 1
ATOM 603 C C . GLU A 1 73 ? 4.737 6.882 -2.392 1.00 98.38 73 GLU A C 1
ATOM 605 O O . GLU A 1 73 ? 3.753 7.182 -1.711 1.00 98.38 73 GLU A O 1
ATOM 610 N N . VAL A 1 74 ? 5.083 5.608 -2.608 1.00 98.25 74 VAL A N 1
ATOM 611 C CA . VAL A 1 74 ? 4.407 4.468 -1.974 1.00 98.25 74 VAL A CA 1
ATOM 612 C C . VAL A 1 74 ? 4.776 4.364 -0.495 1.00 98.25 74 VAL A C 1
ATOM 614 O O . VAL A 1 74 ? 3.873 4.174 0.318 1.00 98.25 74 VAL A O 1
ATOM 617 N N . ASP A 1 75 ? 6.049 4.535 -0.138 1.00 98.44 75 ASP A N 1
ATOM 618 C CA . ASP A 1 75 ? 6.520 4.480 1.251 1.00 98.44 75 ASP A CA 1
ATOM 619 C C . ASP A 1 75 ? 5.884 5.589 2.109 1.00 98.44 75 ASP A C 1
ATOM 621 O O . ASP A 1 75 ? 5.228 5.292 3.106 1.00 98.44 75 ASP A O 1
ATOM 625 N N . ASP A 1 76 ? 5.923 6.847 1.651 1.00 98.31 76 ASP A N 1
ATOM 626 C CA . ASP A 1 76 ? 5.227 7.985 2.277 1.00 98.31 76 ASP A CA 1
ATOM 627 C C . ASP A 1 76 ? 3.725 7.702 2.476 1.00 98.31 76 ASP A C 1
ATOM 629 O O . ASP A 1 76 ? 3.144 8.002 3.525 1.00 98.31 76 ASP A O 1
ATOM 633 N N . THR A 1 77 ? 3.081 7.088 1.476 1.00 98.38 77 THR A N 1
ATOM 634 C CA . THR A 1 77 ? 1.654 6.736 1.526 1.00 98.38 77 THR A CA 1
ATOM 635 C C . THR A 1 77 ? 1.367 5.623 2.540 1.00 98.38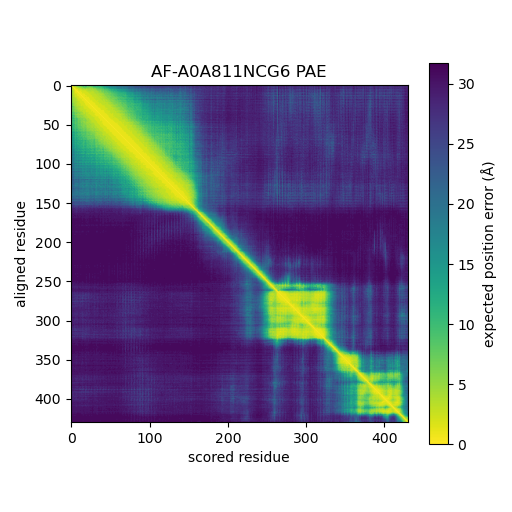 77 THR A C 1
ATOM 637 O O . THR A 1 77 ? 0.344 5.674 3.228 1.00 98.38 77 THR A O 1
ATOM 640 N N . LEU A 1 78 ? 2.240 4.618 2.652 1.00 97.94 78 LEU A N 1
ATOM 641 C CA . LEU A 1 78 ? 2.102 3.524 3.616 1.00 97.94 78 LEU A CA 1
ATOM 642 C C . LEU A 1 78 ? 2.380 4.002 5.044 1.00 97.94 78 LEU A C 1
ATOM 644 O O . LEU A 1 78 ? 1.542 3.783 5.917 1.00 97.94 78 LEU A O 1
ATOM 648 N N . ASN A 1 79 ? 3.477 4.732 5.258 1.00 98.25 79 ASN A N 1
ATOM 649 C CA . ASN A 1 79 ? 3.843 5.325 6.546 1.00 98.25 79 ASN A CA 1
ATOM 650 C C . ASN A 1 79 ? 2.730 6.239 7.076 1.00 98.25 79 ASN A C 1
ATOM 652 O O . ASN A 1 79 ? 2.331 6.128 8.237 1.00 98.25 79 ASN A O 1
ATOM 656 N N . LYS A 1 80 ? 2.151 7.085 6.211 1.00 98.25 80 LYS A N 1
ATOM 657 C CA . LYS A 1 80 ? 0.993 7.906 6.581 1.00 98.25 80 LYS A CA 1
ATOM 658 C C . LYS A 1 80 ? -0.220 7.054 6.967 1.00 98.25 80 LYS A C 1
ATOM 660 O O . LYS A 1 80 ? -0.833 7.314 7.997 1.00 98.25 80 LYS A O 1
ATOM 665 N N . ARG A 1 81 ? -0.579 6.045 6.162 1.00 97.94 81 ARG A N 1
ATOM 666 C CA . ARG A 1 81 ? -1.736 5.175 6.449 1.00 97.94 81 ARG A CA 1
ATOM 667 C C . ARG A 1 81 ? -1.569 4.368 7.736 1.00 97.94 81 ARG A C 1
ATOM 669 O O . ARG A 1 81 ? -2.575 4.088 8.383 1.00 97.94 81 ARG A O 1
ATOM 676 N N . LEU A 1 82 ? -0.338 4.004 8.093 1.00 98.19 82 LEU A N 1
ATOM 677 C CA . LEU A 1 82 ? -0.023 3.354 9.362 1.00 98.19 82 LEU A CA 1
ATOM 678 C C . LEU A 1 82 ? -0.243 4.327 10.529 1.00 98.19 82 LEU A C 1
ATOM 680 O O . LEU A 1 82 ? -1.045 4.031 11.405 1.00 98.19 82 LEU A O 1
ATOM 684 N N . ALA A 1 83 ? 0.317 5.539 10.471 1.00 97.75 83 ALA A N 1
ATOM 685 C CA . ALA A 1 83 ? 0.096 6.563 11.498 1.00 97.75 83 ALA A CA 1
ATOM 686 C C . ALA A 1 83 ? -1.391 6.966 11.655 1.00 97.75 83 ALA A C 1
ATOM 688 O O . ALA A 1 83 ? -1.889 7.080 12.775 1.00 97.75 83 ALA A O 1
ATOM 689 N N . ASP A 1 84 ? -2.128 7.129 10.547 1.00 97.62 84 ASP A N 1
ATOM 690 C CA . ASP A 1 84 ? -3.579 7.390 10.558 1.00 97.62 84 ASP A CA 1
ATOM 691 C C . ASP A 1 84 ? -4.372 6.209 11.176 1.00 97.62 84 ASP A C 1
ATOM 693 O O . ASP A 1 84 ? -5.411 6.414 11.811 1.00 97.62 84 ASP A O 1
ATOM 697 N N . SER A 1 85 ? -3.886 4.970 11.009 1.00 97.25 85 SER A N 1
ATOM 698 C CA . SER A 1 85 ? -4.444 3.758 11.627 1.00 97.25 85 SER A CA 1
ATOM 699 C C . SER A 1 85 ? -4.149 3.703 13.126 1.00 97.25 85 SER A C 1
ATOM 701 O O . SER A 1 85 ? -5.069 3.500 13.917 1.00 97.25 85 SER A O 1
ATOM 703 N N . ASP A 1 86 ? -2.906 3.933 13.540 1.00 98.25 86 ASP A N 1
ATOM 704 C CA . ASP A 1 86 ? -2.481 3.837 14.940 1.00 98.25 86 ASP A CA 1
ATOM 705 C C . ASP A 1 86 ? -3.212 4.871 15.810 1.00 98.25 86 ASP A C 1
ATOM 707 O O . ASP A 1 86 ? -3.835 4.507 16.807 1.00 98.25 86 ASP A O 1
ATOM 711 N N . LEU A 1 87 ? -3.308 6.125 15.346 1.00 98.31 87 LEU A N 1
ATOM 712 C CA . LEU A 1 87 ? -4.117 7.180 15.980 1.00 98.31 87 LEU A CA 1
ATOM 713 C C . LEU A 1 87 ? -5.618 6.828 16.075 1.00 98.31 87 LEU A C 1
ATOM 715 O O . LEU A 1 87 ? -6.333 7.335 16.948 1.00 98.31 87 LEU A O 1
ATOM 719 N N . SER A 1 88 ? -6.123 5.982 15.173 1.00 98.12 88 SER A N 1
ATOM 720 C CA . SER A 1 88 ? -7.498 5.469 15.208 1.00 98.12 88 SER A CA 1
ATOM 721 C C . SER A 1 88 ? -7.658 4.358 16.252 1.00 98.12 88 SER A C 1
ATOM 723 O O . SER A 1 88 ? -8.645 4.349 16.995 1.00 98.12 88 SER A O 1
ATOM 725 N N . TRP A 1 89 ? -6.681 3.453 16.368 1.00 96.00 89 TRP A N 1
ATOM 726 C CA . TRP A 1 89 ? -6.663 2.406 17.391 1.00 96.00 89 TRP A CA 1
ATOM 727 C C . TRP A 1 89 ? -6.493 2.975 18.799 1.00 96.00 89 TRP A C 1
ATOM 729 O O . TRP A 1 89 ? -7.310 2.651 19.658 1.00 96.00 89 TRP A O 1
ATOM 739 N N . GLU A 1 90 ? -5.539 3.885 19.020 1.00 98.31 90 GLU A N 1
ATOM 740 C CA . GLU A 1 90 ? -5.368 4.603 20.292 1.00 98.31 90 GLU A CA 1
ATOM 741 C C . GLU A 1 90 ? -6.679 5.271 20.728 1.00 98.31 90 GLU A C 1
ATOM 743 O O . GLU A 1 90 ? -7.190 5.010 21.818 1.00 98.31 90 GLU A O 1
ATOM 748 N N . ARG A 1 91 ? -7.307 6.053 19.837 1.00 98.00 91 ARG A N 1
ATOM 749 C CA . ARG A 1 91 ? -8.587 6.722 20.122 1.00 98.00 91 ARG A CA 1
ATOM 750 C C . ARG A 1 91 ? -9.704 5.736 20.469 1.00 98.00 91 ARG A C 1
ATOM 752 O O . ARG A 1 91 ? -10.535 6.037 21.327 1.00 98.00 91 ARG A O 1
ATOM 759 N N . ARG A 1 92 ? -9.754 4.571 19.813 1.00 97.25 92 ARG A N 1
ATOM 760 C CA . ARG A 1 92 ? -10.734 3.514 20.117 1.00 97.25 92 ARG A CA 1
ATOM 761 C C . ARG A 1 92 ? -10.471 2.857 21.470 1.00 97.25 92 ARG A C 1
ATOM 763 O O . ARG A 1 92 ? -11.441 2.593 22.178 1.00 97.25 92 ARG A O 1
ATOM 770 N N . ILE A 1 93 ? -9.208 2.630 21.828 1.00 97.50 93 ILE A N 1
ATOM 771 C CA . ILE A 1 93 ? -8.796 2.089 23.129 1.00 97.50 93 ILE A CA 1
ATOM 772 C C . ILE A 1 93 ? -9.196 3.070 24.234 1.00 97.50 93 ILE A C 1
ATOM 774 O O . ILE A 1 93 ? -10.038 2.721 25.057 1.00 97.50 93 ILE A O 1
ATOM 778 N N . THR A 1 94 ? -8.747 4.329 24.176 1.00 98.06 94 THR A N 1
ATOM 779 C CA . THR A 1 94 ? -9.075 5.348 25.191 1.00 98.06 94 THR A CA 1
ATOM 780 C C . THR A 1 94 ? -10.582 5.579 25.336 1.00 98.06 94 THR A C 1
ATOM 782 O O . THR A 1 94 ? -11.083 5.758 26.445 1.00 98.06 94 THR A O 1
ATOM 785 N N . ASN A 1 95 ? -11.347 5.537 24.239 1.00 97.75 95 ASN A N 1
ATOM 786 C CA . ASN A 1 95 ? -12.807 5.644 24.306 1.00 97.75 95 ASN A CA 1
ATOM 787 C C . ASN A 1 95 ? -13.470 4.398 24.931 1.00 97.75 95 ASN A C 1
ATOM 789 O O . ASN A 1 95 ? -14.482 4.531 25.619 1.00 97.75 95 ASN A O 1
ATOM 793 N N . SER A 1 96 ? -12.910 3.201 24.726 1.00 96.94 96 SER A N 1
ATOM 794 C CA . SER A 1 96 ? -13.367 1.967 25.381 1.00 96.94 96 SER A CA 1
ATOM 795 C C . SER A 1 96 ? -13.063 1.982 26.880 1.00 96.94 96 SER A C 1
ATOM 797 O O . SER A 1 96 ? -13.956 1.723 27.682 1.00 96.94 96 SER A O 1
ATOM 799 N N . GLU A 1 97 ? -11.841 2.358 27.263 1.00 97.81 97 GLU A N 1
ATOM 800 C CA . GLU A 1 97 ? -11.412 2.504 28.659 1.00 97.81 97 GLU A CA 1
ATOM 801 C C . GLU A 1 97 ? -12.284 3.529 29.396 1.00 97.81 97 GLU A C 1
ATOM 803 O O . GLU A 1 97 ? -12.821 3.248 30.466 1.00 97.81 97 GLU A O 1
ATOM 808 N N . LEU A 1 98 ? -12.507 4.702 28.791 1.00 98.06 98 LEU A N 1
ATOM 809 C CA . LEU A 1 98 ? -13.397 5.731 29.329 1.00 98.06 98 LEU A CA 1
ATOM 810 C C . LEU A 1 98 ? -14.838 5.220 29.479 1.00 98.06 98 LEU A C 1
ATOM 812 O O . LEU A 1 98 ? -15.490 5.506 30.483 1.00 98.06 98 LEU A O 1
ATOM 816 N N . HIS A 1 99 ? -15.351 4.451 28.515 1.00 97.94 99 HIS A N 1
ATOM 817 C CA . HIS A 1 99 ? -16.684 3.856 28.613 1.00 97.94 99 HIS A CA 1
ATOM 818 C C . HIS A 1 99 ? -16.776 2.831 29.755 1.00 97.94 99 HIS A C 1
ATOM 820 O O . HIS A 1 99 ? -17.710 2.897 30.554 1.00 97.94 99 HIS A O 1
ATOM 826 N N . GLN A 1 100 ? -15.789 1.940 29.887 1.00 97.69 100 GLN A N 1
ATOM 827 C CA . GLN A 1 100 ? -15.724 0.942 30.959 1.00 97.69 100 GLN A CA 1
ATOM 828 C C . GLN A 1 100 ? -15.619 1.601 32.341 1.00 97.69 100 GLN A C 1
ATOM 830 O O . GLN A 1 100 ? -16.400 1.268 33.231 1.00 97.69 100 GLN A O 1
ATOM 835 N N . ASN A 1 101 ? -14.745 2.598 32.503 1.00 97.88 101 ASN A N 1
ATOM 836 C CA . ASN A 1 101 ? -14.603 3.358 33.749 1.00 97.88 101 ASN A CA 1
ATOM 837 C C . ASN A 1 101 ? -15.907 4.080 34.140 1.00 97.88 101 ASN A C 1
ATOM 839 O O . ASN A 1 101 ? -16.302 4.056 35.304 1.00 97.88 101 ASN A O 1
ATOM 843 N N . ASN A 1 102 ? -16.624 4.663 33.170 1.00 97.94 102 ASN A N 1
ATOM 844 C CA . ASN A 1 102 ? -17.926 5.291 33.417 1.00 97.94 102 ASN A CA 1
ATOM 845 C C . ASN A 1 102 ? -19.011 4.277 33.828 1.00 97.94 102 ASN A C 1
ATOM 847 O O . ASN A 1 102 ? -19.835 4.587 34.689 1.00 97.94 102 ASN A O 1
ATOM 851 N N . LEU A 1 103 ? -19.019 3.071 33.245 1.00 97.69 103 LEU A N 1
ATOM 852 C CA . LEU A 1 103 ? -19.939 1.998 33.648 1.00 97.69 103 LEU A CA 1
ATOM 853 C C . LEU A 1 103 ? -19.649 1.494 35.068 1.00 97.69 103 LEU A C 1
ATOM 855 O O . LEU A 1 103 ? -20.593 1.249 35.819 1.00 97.69 103 LEU A O 1
ATOM 859 N N . ILE A 1 104 ? -18.371 1.378 35.445 1.00 97.38 104 ILE A N 1
ATOM 860 C CA . ILE A 1 104 ? -17.945 0.991 36.798 1.00 97.38 104 ILE A CA 1
ATOM 861 C C . ILE A 1 104 ? -18.398 2.048 37.814 1.00 97.38 104 ILE A C 1
ATOM 863 O O . ILE A 1 104 ? -19.149 1.712 38.724 1.00 97.38 104 ILE A O 1
ATOM 867 N N . ALA A 1 105 ? -18.070 3.327 37.606 1.00 97.81 105 ALA A N 1
ATOM 868 C CA . ALA A 1 105 ? -18.434 4.406 38.533 1.00 97.81 105 ALA A CA 1
ATOM 869 C C . ALA A 1 105 ? -19.962 4.599 38.696 1.00 97.81 105 ALA A C 1
ATOM 871 O O . ALA A 1 105 ? -20.452 4.985 39.759 1.00 97.81 105 ALA A O 1
ATOM 872 N N . GLU A 1 106 ? -20.747 4.328 37.648 1.00 97.88 106 GLU A N 1
ATOM 873 C CA . GLU A 1 106 ? -22.214 4.304 37.721 1.00 97.88 106 GLU A CA 1
ATOM 874 C C . GLU A 1 106 ? -22.738 3.066 38.476 1.00 97.88 106 GLU A C 1
ATOM 876 O O . GLU A 1 106 ? -23.718 3.172 39.215 1.00 97.88 106 GLU A O 1
ATOM 881 N N . ALA A 1 107 ? -22.096 1.901 38.334 1.00 96.88 107 ALA A N 1
ATOM 882 C CA . ALA A 1 107 ? -22.443 0.697 39.091 1.00 96.88 107 ALA A CA 1
ATOM 883 C C . ALA A 1 107 ? -22.092 0.826 40.585 1.00 96.88 107 ALA A C 1
ATOM 885 O O . ALA A 1 107 ? -22.903 0.439 41.428 1.00 96.88 107 ALA A O 1
ATOM 886 N N . GLU A 1 108 ? -20.943 1.424 40.908 1.00 97.88 108 GLU A N 1
ATOM 887 C CA . GLU A 1 108 ? -20.512 1.750 42.272 1.00 97.88 108 GLU A CA 1
ATOM 888 C C . GLU A 1 108 ? -21.519 2.683 42.955 1.00 97.88 108 GLU A C 1
ATOM 890 O O . GLU A 1 108 ? -22.067 2.320 43.994 1.00 97.88 108 GLU A O 1
ATOM 895 N N . ARG A 1 109 ? -21.900 3.805 42.321 1.00 97.81 109 ARG A N 1
ATOM 896 C CA . ARG A 1 109 ? -22.943 4.694 42.872 1.00 97.81 109 ARG A CA 1
ATOM 897 C C . ARG A 1 109 ? -24.274 3.980 43.123 1.00 97.81 109 ARG A C 1
ATOM 899 O O . ARG A 1 109 ? -24.860 4.147 44.187 1.00 97.81 109 ARG A O 1
ATOM 906 N N . ARG A 1 110 ? -24.735 3.133 42.194 1.00 97.62 110 ARG A N 1
ATOM 907 C CA . ARG A 1 110 ? -25.957 2.323 42.393 1.00 97.62 110 ARG A CA 1
ATOM 908 C C . ARG A 1 110 ? -25.820 1.316 43.535 1.00 97.62 110 ARG A C 1
ATOM 910 O O . ARG A 1 110 ? -26.829 0.928 44.125 1.00 97.62 110 ARG A O 1
ATOM 917 N N . GLN A 1 111 ? -24.610 0.839 43.823 1.00 97.44 111 GLN A N 1
ATOM 918 C CA . GLN A 1 111 ? -24.346 -0.024 44.967 1.00 97.44 111 GLN A CA 1
ATOM 919 C C . GLN A 1 111 ? -24.372 0.778 46.273 1.00 97.44 111 GLN A C 1
ATOM 921 O O . GLN A 1 111 ? -25.045 0.347 47.208 1.00 97.44 111 GLN A O 1
ATOM 926 N N . ASP A 1 112 ? -23.747 1.954 46.314 1.00 97.94 112 ASP A N 1
ATOM 927 C CA . ASP A 1 112 ? -23.768 2.851 47.475 1.00 97.94 112 ASP A CA 1
ATOM 928 C C . ASP A 1 112 ? -25.191 3.321 47.812 1.00 97.94 112 ASP A C 1
ATOM 930 O O . ASP A 1 112 ? -25.612 3.208 48.964 1.00 97.94 112 ASP A O 1
ATOM 934 N N . ASP A 1 113 ? -25.985 3.730 46.815 1.00 97.62 113 ASP A N 1
ATOM 935 C CA . ASP A 1 113 ? -27.404 4.086 46.984 1.00 97.62 113 ASP A CA 1
ATOM 936 C C . ASP A 1 113 ? -28.215 2.929 47.603 1.00 97.62 113 ASP A C 1
ATOM 938 O O . ASP A 1 113 ? -29.057 3.128 48.488 1.00 97.62 113 ASP A O 1
ATOM 942 N N . ARG A 1 114 ? -27.943 1.687 47.173 1.00 97.81 114 ARG A N 1
ATOM 943 C CA . ARG A 1 114 ? -28.584 0.478 47.718 1.00 97.81 114 ARG A CA 1
ATOM 944 C C . ARG A 1 114 ? -28.116 0.169 49.138 1.00 97.81 114 ARG A C 1
ATOM 946 O O . ARG A 1 114 ? -28.954 -0.177 49.970 1.00 97.81 114 ARG A O 1
ATOM 953 N N . ILE A 1 115 ? -26.822 0.301 49.432 1.00 97.94 115 ILE A N 1
ATOM 954 C CA . ILE A 1 115 ? -26.261 0.103 50.777 1.00 97.94 115 ILE A CA 1
ATOM 955 C C . ILE A 1 115 ? -26.842 1.144 51.739 1.00 97.94 115 ILE A C 1
ATOM 957 O O . ILE A 1 115 ? -27.343 0.776 52.800 1.00 97.94 115 ILE A O 1
ATOM 961 N N . PHE A 1 116 ? -26.882 2.417 51.344 1.00 98.06 116 PHE A N 1
ATOM 962 C CA . PHE A 1 116 ? -27.501 3.498 52.109 1.00 98.06 116 PHE A CA 1
ATOM 963 C C . PHE A 1 116 ? -28.994 3.237 52.371 1.00 98.06 116 PHE A C 1
ATOM 965 O O . PHE A 1 116 ? -29.466 3.377 53.503 1.00 98.06 116 PHE A O 1
ATOM 972 N N . GLY A 1 117 ? -29.733 2.774 51.356 1.00 97.88 117 GLY A N 1
ATOM 973 C CA . GLY A 1 117 ? -31.124 2.338 51.501 1.00 97.88 117 GLY A CA 1
ATOM 974 C C . GLY A 1 117 ? -31.299 1.203 52.519 1.00 97.88 117 GLY A C 1
ATOM 975 O O . GLY A 1 117 ? -32.173 1.283 53.385 1.00 97.88 117 GLY A O 1
ATOM 976 N N . VAL A 1 118 ? -30.439 0.180 52.474 1.00 97.69 118 VAL A N 1
ATOM 977 C CA . VAL A 1 118 ? -30.444 -0.939 53.435 1.00 97.69 118 VAL A CA 1
ATOM 978 C C . VAL A 1 118 ? -30.085 -0.470 54.847 1.00 97.69 118 VAL A C 1
ATOM 980 O O . VAL A 1 118 ? -30.786 -0.829 55.791 1.00 97.69 118 VAL A O 1
ATOM 983 N N . MET A 1 119 ? -29.066 0.380 55.013 1.00 97.75 119 MET A N 1
ATOM 984 C CA . MET A 1 119 ? -28.692 0.952 56.315 1.00 97.75 119 MET A CA 1
ATOM 985 C C . MET A 1 119 ? -29.832 1.775 56.928 1.00 97.75 119 MET A C 1
ATOM 987 O O . MET A 1 119 ? -30.098 1.664 58.125 1.00 97.75 119 MET A O 1
ATOM 991 N N . LYS A 1 120 ? -30.560 2.548 56.112 1.00 98.06 120 LYS A N 1
ATOM 992 C CA . LYS A 1 120 ? -31.740 3.304 56.554 1.00 98.06 120 LYS A CA 1
ATOM 993 C C . LYS A 1 120 ? -32.871 2.389 57.041 1.00 98.06 120 LYS A C 1
ATOM 995 O O . LYS A 1 120 ? -33.487 2.682 58.063 1.00 98.06 120 LYS A O 1
ATOM 1000 N N . VAL A 1 121 ? -33.133 1.280 56.342 1.00 98.06 121 VAL A N 1
ATOM 1001 C CA . VAL A 1 121 ? -34.133 0.281 56.769 1.00 98.06 121 VAL A CA 1
ATOM 1002 C C . VAL A 1 121 ? -33.681 -0.451 58.036 1.00 98.06 121 VAL A C 1
ATOM 1004 O O . VAL A 1 121 ? -34.494 -0.647 58.936 1.00 98.06 121 VAL A O 1
ATOM 1007 N N . ALA A 1 122 ? -32.396 -0.793 58.155 1.00 97.94 122 ALA A N 1
ATOM 1008 C CA . ALA A 1 122 ? -31.840 -1.421 59.353 1.00 97.94 122 ALA A CA 1
ATOM 1009 C C . ALA A 1 122 ? -31.974 -0.517 60.593 1.00 97.94 122 ALA A C 1
ATOM 1011 O O . ALA A 1 122 ? -32.431 -0.982 61.634 1.00 97.94 122 ALA A O 1
ATOM 1012 N N . GLY A 1 123 ? -31.672 0.781 60.473 1.00 97.56 123 GLY A N 1
ATOM 1013 C CA . GLY A 1 123 ? -31.869 1.747 61.561 1.00 97.56 123 GLY A CA 1
ATOM 1014 C C . GLY A 1 123 ? -33.338 1.913 61.974 1.00 97.56 123 GLY A C 1
ATOM 1015 O O . GLY A 1 123 ? -33.637 2.010 63.162 1.00 97.56 123 GLY A O 1
ATOM 1016 N N . ALA A 1 124 ? -34.270 1.882 61.016 1.00 97.75 124 ALA A N 1
ATOM 1017 C CA . ALA A 1 124 ? -35.705 1.915 61.311 1.00 97.75 124 ALA A CA 1
ATOM 1018 C C . ALA A 1 124 ? -36.195 0.631 62.011 1.00 97.75 124 ALA A C 1
ATOM 1020 O O . ALA A 1 124 ? -37.009 0.705 62.932 1.00 97.75 124 ALA A O 1
ATOM 1021 N N . LEU A 1 125 ? -35.680 -0.537 61.610 1.00 97.88 125 LEU A N 1
ATOM 1022 C CA . LEU A 1 125 ? -35.982 -1.821 62.248 1.00 97.88 125 LEU A CA 1
ATOM 1023 C C . LEU A 1 125 ? -35.433 -1.894 63.682 1.00 97.88 125 LEU A C 1
ATOM 1025 O O . LEU A 1 125 ? -36.101 -2.436 64.559 1.00 97.88 125 LEU A O 1
ATOM 1029 N N . GLU A 1 126 ? -34.251 -1.328 63.926 1.00 97.94 126 GLU A N 1
ATOM 1030 C CA . GLU A 1 126 ? -33.639 -1.270 65.257 1.00 97.94 126 GLU A CA 1
ATOM 1031 C C . GLU A 1 126 ? -34.406 -0.327 66.201 1.00 97.94 126 GLU A C 1
ATOM 1033 O O . GLU A 1 126 ? -34.669 -0.691 67.344 1.00 97.94 126 GLU A O 1
ATOM 1038 N N . SER A 1 127 ? -34.882 0.827 65.712 1.00 97.50 127 SER A N 1
ATOM 1039 C CA . SER A 1 127 ? -35.813 1.677 66.476 1.00 97.50 127 SER A CA 1
ATOM 1040 C C . SER A 1 127 ? -37.090 0.912 66.846 1.00 97.50 127 SER A C 1
ATOM 1042 O O . SER A 1 127 ? -37.484 0.890 68.008 1.00 97.50 127 SER A O 1
ATOM 1044 N N . TRP A 1 128 ? -37.702 0.221 65.876 1.00 98.06 128 TRP A N 1
ATOM 1045 C CA . TRP A 1 128 ? -38.913 -0.568 66.115 1.00 98.06 128 TRP A CA 1
ATOM 1046 C C . TRP A 1 128 ? -38.690 -1.729 67.098 1.00 98.06 128 TRP A C 1
ATOM 1048 O O . TRP A 1 128 ? -39.569 -2.011 67.913 1.00 98.06 128 TRP A O 1
ATOM 1058 N N . ARG A 1 129 ? -37.515 -2.380 67.070 1.00 98.19 129 ARG A N 1
ATOM 1059 C CA . ARG A 1 129 ? -37.120 -3.370 68.086 1.00 98.19 129 ARG A CA 1
ATOM 1060 C C . ARG A 1 129 ? -37.181 -2.748 69.478 1.00 98.19 129 ARG A C 1
ATOM 1062 O O . ARG A 1 129 ? -37.830 -3.314 70.352 1.00 98.19 129 ARG A O 1
ATOM 1069 N N . GLN A 1 130 ? -36.521 -1.609 69.675 1.00 97.69 130 GLN A N 1
ATOM 1070 C CA . GLN A 1 130 ? -36.391 -0.970 70.987 1.00 97.69 130 GLN A CA 1
ATOM 1071 C C . GLN A 1 130 ? -37.756 -0.509 71.527 1.00 97.69 130 GLN A C 1
ATOM 1073 O O . GLN A 1 130 ? -38.080 -0.778 72.686 1.00 97.69 130 GLN A O 1
ATOM 1078 N N . ASP A 1 131 ? -38.604 0.071 70.670 1.00 97.44 131 ASP A N 1
ATOM 1079 C CA . ASP A 1 131 ? -39.993 0.414 71.008 1.00 97.44 131 ASP A CA 1
ATOM 1080 C C . ASP A 1 131 ? -40.816 -0.834 71.396 1.00 97.44 131 ASP A C 1
ATOM 1082 O O . ASP A 1 131 ? -41.560 -0.829 72.382 1.00 97.44 131 ASP A O 1
ATOM 1086 N N . SER A 1 132 ? -40.667 -1.931 70.643 1.00 97.06 132 SER A N 1
ATOM 1087 C CA . SER A 1 132 ? -41.382 -3.191 70.882 1.00 97.06 132 SER A CA 1
ATOM 1088 C C . SER A 1 132 ? -40.910 -3.918 72.146 1.00 97.06 132 SER A C 1
ATOM 1090 O O . SER A 1 132 ? -41.726 -4.538 72.830 1.00 97.06 132 SER A O 1
ATOM 1092 N N . GLU A 1 133 ? -39.618 -3.864 72.470 1.00 97.50 133 GLU A N 1
ATOM 1093 C CA . GLU A 1 133 ? -39.051 -4.428 73.699 1.00 97.50 133 GLU A CA 1
ATOM 1094 C C . GLU A 1 133 ? -39.536 -3.642 74.927 1.00 97.50 133 GLU A C 1
ATOM 1096 O O . GLU A 1 133 ? -40.045 -4.246 75.873 1.00 97.50 133 GLU A O 1
ATOM 1101 N N . GLY A 1 134 ? -39.525 -2.305 74.871 1.00 96.62 134 GLY A N 1
ATOM 1102 C CA . GLY A 1 134 ? -40.082 -1.455 75.929 1.00 96.62 134 GLY A CA 1
ATOM 1103 C C . GLY A 1 134 ? -41.585 -1.674 76.163 1.00 96.62 134 GLY A C 1
ATOM 1104 O O . GLY A 1 134 ? -42.033 -1.765 77.309 1.00 96.62 134 GLY A O 1
ATOM 1105 N N . ALA A 1 135 ? -42.371 -1.832 75.092 1.00 97.12 135 ALA A N 1
ATOM 1106 C CA . ALA A 1 135 ? -43.796 -2.156 75.189 1.00 97.12 135 ALA A CA 1
ATOM 1107 C C . ALA A 1 135 ? -44.051 -3.559 75.779 1.00 97.12 135 ALA A C 1
ATOM 1109 O O . ALA A 1 135 ? -45.006 -3.757 76.536 1.00 97.12 135 ALA A O 1
ATOM 1110 N N . MET A 1 136 ? -43.190 -4.531 75.465 1.00 97.00 136 MET A N 1
ATOM 1111 C CA . MET A 1 136 ? -43.252 -5.889 76.010 1.00 97.00 136 MET A CA 1
ATOM 1112 C C . MET A 1 136 ? -42.904 -5.930 77.506 1.00 97.00 136 MET A C 1
ATOM 1114 O O . MET A 1 136 ? -43.578 -6.639 78.257 1.00 97.00 136 MET A O 1
ATOM 1118 N N . ASP A 1 137 ? -41.925 -5.148 77.966 1.00 97.19 137 ASP A N 1
ATOM 1119 C CA . ASP A 1 137 ? -41.590 -5.055 79.393 1.00 97.19 137 ASP A CA 1
ATOM 1120 C C . ASP A 1 137 ? -42.661 -4.307 80.213 1.00 97.19 137 ASP A C 1
ATOM 1122 O O . ASP A 1 137 ? -42.965 -4.723 81.334 1.00 97.19 137 ASP A O 1
ATOM 1126 N N . ASP A 1 138 ? -43.324 -3.278 79.668 1.00 97.25 138 ASP A N 1
ATOM 1127 C CA . ASP A 1 138 ? -44.501 -2.671 80.318 1.00 97.25 138 ASP A CA 1
ATOM 1128 C C . ASP A 1 138 ? -45.697 -3.642 80.377 1.00 97.25 138 ASP A C 1
ATOM 1130 O O . ASP A 1 138 ? -46.354 -3.755 81.417 1.00 97.25 138 ASP A O 1
ATOM 1134 N N . LEU A 1 139 ? -45.954 -4.414 79.312 1.00 97.25 139 LEU A N 1
ATOM 1135 C CA . LEU A 1 139 ? -46.975 -5.468 79.331 1.00 97.25 139 LEU A CA 1
ATOM 1136 C C . LEU A 1 139 ? -46.665 -6.527 80.399 1.00 97.25 139 LEU A C 1
ATOM 1138 O O . LEU A 1 139 ? -47.540 -6.883 81.188 1.00 97.25 139 LEU A O 1
ATOM 1142 N N . LYS A 1 140 ? -45.415 -6.985 80.478 1.00 96.75 140 LYS A N 1
ATOM 1143 C CA . LYS A 1 140 ? -44.933 -7.924 81.499 1.00 96.75 140 LYS A CA 1
ATOM 1144 C C . LYS A 1 140 ? -45.088 -7.353 82.911 1.00 96.75 140 LYS A C 1
ATOM 1146 O O . LYS A 1 140 ? -45.626 -8.029 83.781 1.00 96.75 140 LYS A O 1
ATOM 1151 N N . LEU A 1 141 ? -44.741 -6.082 83.126 1.00 96.88 141 LEU A N 1
ATOM 1152 C CA . LEU A 1 141 ? -44.953 -5.380 84.395 1.00 96.88 141 LEU A CA 1
ATOM 1153 C C . LEU A 1 141 ? -46.446 -5.258 84.760 1.00 96.88 141 LEU A C 1
ATOM 1155 O O . LEU A 1 141 ? -46.799 -5.312 85.940 1.00 96.88 141 LEU A O 1
ATOM 1159 N N . LYS A 1 142 ? -47.336 -5.086 83.775 1.00 95.56 142 LYS A N 1
ATOM 1160 C CA . LYS A 1 142 ? -48.797 -5.081 83.969 1.00 95.56 142 LYS A CA 1
ATOM 1161 C C . LYS A 1 142 ? -49.336 -6.471 84.314 1.00 95.56 142 LYS A C 1
ATOM 1163 O O . LYS A 1 142 ? -50.161 -6.569 85.222 1.00 95.56 142 LYS A O 1
ATOM 1168 N N . VAL A 1 143 ? -48.835 -7.528 83.674 1.00 96.81 143 VAL A N 1
ATOM 1169 C CA . VAL A 1 143 ? -49.152 -8.924 84.022 1.00 96.81 143 VAL A CA 1
ATOM 1170 C C . VAL A 1 143 ? -48.669 -9.246 85.439 1.00 96.81 143 VAL A C 1
ATOM 1172 O O . VAL A 1 143 ? -49.474 -9.672 86.259 1.00 96.81 143 VAL A O 1
ATOM 1175 N N . ASP A 1 144 ? -47.420 -8.929 85.789 1.00 95.38 144 ASP A N 1
ATOM 1176 C CA . ASP A 1 144 ? -46.872 -9.123 87.141 1.00 95.38 144 ASP A CA 1
ATOM 1177 C C . ASP A 1 144 ? -47.677 -8.392 88.227 1.00 95.38 144 ASP A C 1
ATOM 1179 O O . ASP A 1 144 ? -47.796 -8.883 89.352 1.00 95.38 144 ASP A O 1
ATOM 1183 N N . LYS A 1 145 ? -48.220 -7.205 87.920 1.00 95.19 145 LYS A N 1
ATOM 1184 C CA . LYS A 1 145 ? -49.146 -6.486 88.810 1.00 95.19 145 LYS A CA 1
ATOM 1185 C C . LYS A 1 145 ? -50.477 -7.229 88.931 1.00 95.19 145 LYS A C 1
ATOM 1187 O O . LYS A 1 145 ? -50.947 -7.417 90.050 1.00 95.19 145 LYS A O 1
ATOM 1192 N N . LEU A 1 146 ? -51.069 -7.661 87.816 1.00 94.62 146 LEU A N 1
ATOM 1193 C CA . LEU A 1 146 ? -52.350 -8.372 87.800 1.00 94.62 146 LEU A CA 1
ATOM 1194 C C . LEU A 1 146 ? -52.279 -9.702 88.565 1.00 94.62 146 LEU A C 1
ATOM 1196 O O . LEU A 1 146 ? -53.156 -9.961 89.384 1.00 94.62 146 LEU A O 1
ATOM 1200 N N . THR A 1 147 ? -51.211 -10.484 88.385 1.00 93.69 147 THR A N 1
ATOM 1201 C CA . THR A 1 147 ? -50.946 -11.711 89.155 1.00 93.69 147 THR A CA 1
ATOM 1202 C C . THR A 1 147 ? -50.913 -11.417 90.656 1.00 93.69 147 THR A C 1
ATOM 1204 O O . THR A 1 147 ? -51.655 -12.029 91.415 1.00 93.69 147 THR A O 1
ATOM 1207 N N . LYS A 1 148 ? -50.173 -10.384 91.089 1.00 93.44 148 LYS A N 1
ATOM 1208 C CA . LYS A 1 148 ? -50.105 -9.978 92.508 1.00 93.44 148 LYS A CA 1
ATOM 1209 C C . LYS A 1 148 ? -51.450 -9.502 93.074 1.00 93.44 148 LYS A C 1
ATOM 1211 O O . LYS A 1 148 ? -51.703 -9.701 94.261 1.00 93.44 148 LYS A O 1
ATOM 1216 N N . TYR A 1 149 ? -52.311 -8.881 92.263 1.00 88.44 149 TYR A N 1
ATOM 1217 C CA . TYR A 1 149 ? -53.688 -8.566 92.666 1.00 88.44 149 TYR A CA 1
ATOM 1218 C C . TYR A 1 149 ? -54.548 -9.830 92.793 1.00 88.44 149 TYR A C 1
ATOM 1220 O O . TYR A 1 149 ? -55.315 -9.942 93.748 1.00 88.44 149 TYR A O 1
ATOM 1228 N N . TRP A 1 150 ? -54.401 -10.785 91.872 1.00 86.06 150 TRP A N 1
ATOM 1229 C CA . TRP A 1 150 ? -55.137 -12.049 91.879 1.00 86.06 150 TRP A CA 1
ATOM 1230 C C . TRP A 1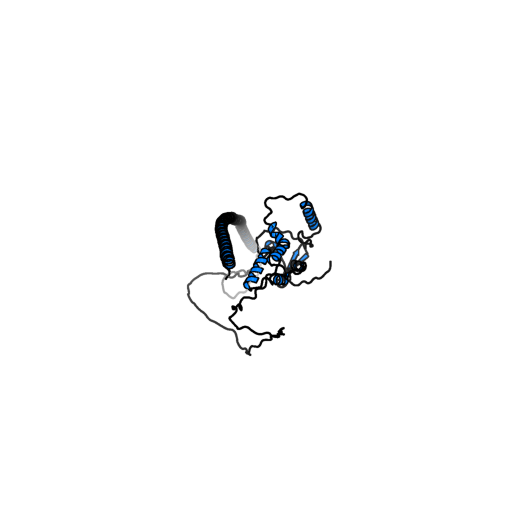 150 ? -54.763 -12.925 93.082 1.00 86.06 150 TRP A C 1
ATOM 1232 O O . TRP A 1 150 ? -55.648 -13.340 93.826 1.00 86.06 150 TRP A O 1
ATOM 1242 N N . ASP A 1 151 ? -53.466 -13.123 93.336 1.00 87.19 151 ASP A N 1
ATOM 1243 C CA . ASP A 1 151 ? -52.949 -13.869 94.493 1.00 87.19 151 ASP A CA 1
ATOM 1244 C C . ASP A 1 151 ? -53.475 -13.289 95.813 1.00 87.19 151 ASP A C 1
ATOM 1246 O O . ASP A 1 151 ? -53.888 -14.018 96.717 1.00 87.19 151 ASP A O 1
ATOM 1250 N N . ARG A 1 152 ? -53.507 -11.954 95.916 1.00 80.12 152 ARG A N 1
ATOM 1251 C CA . ARG A 1 152 ? -54.000 -11.258 97.106 1.00 80.12 152 ARG A CA 1
ATOM 1252 C C . ARG A 1 152 ? -55.513 -11.403 97.266 1.00 80.12 152 ARG A C 1
ATOM 1254 O O . ARG A 1 152 ? -55.963 -11.773 98.343 1.00 80.12 152 ARG A O 1
ATOM 1261 N N . SER A 1 153 ? -56.279 -11.234 96.187 1.00 77.56 153 SER A N 1
ATOM 1262 C CA . SER A 1 153 ? -57.727 -11.476 96.194 1.00 77.56 153 SER A CA 1
ATOM 1263 C C . SER A 1 153 ? -58.083 -12.933 96.510 1.00 77.56 153 SER A C 1
ATOM 1265 O O . SER A 1 153 ? -59.141 -13.182 97.086 1.00 77.56 153 SER A O 1
ATOM 1267 N N . PHE A 1 154 ? -57.229 -13.895 96.150 1.00 72.12 154 PHE A N 1
ATOM 1268 C CA . PHE A 1 154 ? -57.406 -15.308 96.483 1.00 72.12 154 PHE A CA 1
ATOM 1269 C C . PHE A 1 154 ? -57.156 -15.576 97.975 1.00 72.12 154 PHE A C 1
ATOM 1271 O O . PHE A 1 154 ? -57.952 -16.268 98.608 1.00 72.12 154 PHE A O 1
ATOM 1278 N N . LEU A 1 155 ? -56.110 -14.983 98.561 1.00 65.69 155 LEU A N 1
ATOM 1279 C CA . LEU A 1 155 ? -55.828 -15.050 100.003 1.00 65.69 155 LEU A CA 1
ATOM 1280 C C . LEU A 1 155 ? -56.925 -14.375 100.848 1.00 65.69 155 LEU A C 1
ATOM 1282 O O . LEU A 1 155 ? -57.358 -14.928 101.864 1.00 65.69 155 LEU A O 1
ATOM 1286 N N . ASP A 1 156 ? -57.429 -13.223 100.403 1.00 59.53 156 ASP A N 1
ATOM 1287 C CA . ASP A 1 156 ? -58.536 -12.529 101.067 1.00 59.53 156 ASP A CA 1
ATOM 1288 C C . ASP A 1 156 ? -59.838 -13.366 100.990 1.00 59.53 156 ASP A C 1
ATOM 1290 O O . ASP A 1 156 ? -60.514 -13.550 102.004 1.00 59.53 156 ASP A O 1
ATOM 1294 N N . ASN A 1 157 ? -60.145 -13.998 99.844 1.00 55.78 157 ASN A N 1
ATOM 1295 C CA . ASN A 1 157 ? -61.283 -14.929 99.724 1.00 55.78 157 ASN A CA 1
ATOM 1296 C C . ASN A 1 157 ? -61.110 -16.227 100.533 1.00 55.78 157 ASN A C 1
ATOM 1298 O O . ASN A 1 157 ? -62.090 -16.738 101.074 1.00 55.78 157 ASN A O 1
ATOM 1302 N N . ALA A 1 158 ? -59.892 -16.764 100.657 1.00 51.66 158 ALA A N 1
ATOM 1303 C CA . ALA A 1 158 ? -59.626 -17.927 101.508 1.00 51.66 158 ALA A CA 1
ATOM 1304 C C . ALA A 1 158 ? -59.942 -17.624 102.985 1.00 51.66 158 ALA A C 1
ATOM 1306 O O . ALA A 1 158 ? -60.465 -18.476 103.704 1.00 51.66 158 ALA A O 1
ATOM 1307 N N . THR A 1 159 ? -59.720 -16.378 103.413 1.00 49.00 159 THR A N 1
ATOM 1308 C CA . THR A 1 159 ? -60.083 -15.894 104.754 1.00 49.00 159 THR A CA 1
ATOM 1309 C C . THR A 1 159 ? -61.608 -15.804 104.945 1.00 49.00 159 THR A C 1
ATOM 1311 O O . THR A 1 159 ? -62.101 -15.990 106.056 1.00 49.00 159 THR A O 1
ATOM 1314 N N . ALA A 1 160 ? -62.376 -15.603 103.868 1.00 45.84 160 ALA A N 1
ATOM 1315 C CA . ALA A 1 160 ? -63.841 -15.547 103.891 1.00 45.84 160 ALA A CA 1
ATOM 1316 C C . ALA A 1 160 ? -64.543 -16.926 103.872 1.00 45.84 160 ALA A C 1
ATOM 1318 O O . ALA A 1 160 ? -65.758 -16.983 104.058 1.00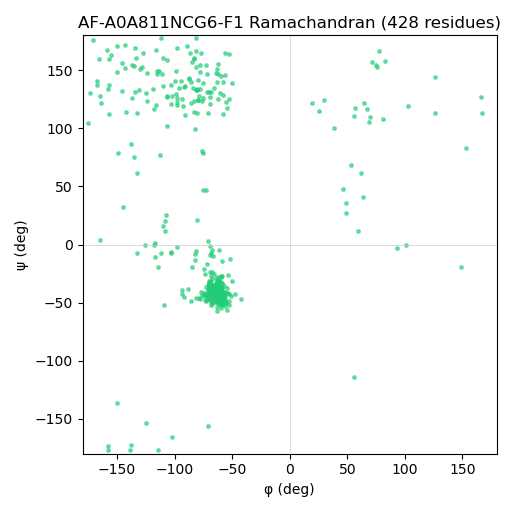 45.84 160 ALA A O 1
ATOM 1319 N N . SER A 1 161 ? -63.817 -18.036 103.669 1.00 43.50 161 SER A N 1
ATOM 1320 C CA . SER A 1 161 ? -64.401 -19.381 103.513 1.00 43.50 161 SER A CA 1
ATOM 1321 C C . SER A 1 161 ? -63.700 -20.447 104.371 1.00 43.50 161 SER A C 1
ATOM 1323 O O . SER A 1 161 ? -63.160 -21.431 103.865 1.00 43.50 161 SER A O 1
ATOM 1325 N N . THR A 1 162 ? -63.738 -20.278 105.695 1.00 34.84 162 THR A N 1
ATOM 1326 C CA . THR A 1 162 ? -63.230 -21.284 106.649 1.00 34.84 162 THR A CA 1
ATOM 1327 C C . THR A 1 162 ? -64.275 -22.372 106.933 1.00 34.84 162 THR A C 1
ATOM 1329 O O . THR A 1 162 ? -65.281 -22.103 107.587 1.00 34.84 162 THR A O 1
ATOM 1332 N N . GLY A 1 163 ? -64.012 -23.619 106.520 1.00 32.81 163 GLY A N 1
ATOM 1333 C CA . GLY A 1 163 ? -64.841 -24.775 106.893 1.00 32.81 163 GLY A CA 1
ATOM 1334 C C . GLY A 1 163 ? -64.310 -26.138 106.423 1.00 32.81 163 GLY A C 1
ATOM 1335 O O . GLY A 1 163 ? -64.450 -26.454 105.252 1.00 32.81 163 GLY A O 1
ATOM 1336 N N . LEU A 1 164 ? -63.739 -26.915 107.365 1.00 34.25 164 LEU A N 1
ATOM 1337 C CA . LEU A 1 164 ? -63.675 -28.400 107.477 1.00 34.25 164 LEU A CA 1
ATOM 1338 C C . LEU A 1 164 ? -63.673 -29.241 106.166 1.00 34.25 164 LEU A C 1
ATOM 1340 O O . LEU A 1 164 ? -64.656 -29.224 105.438 1.00 34.25 164 LEU A O 1
ATOM 1344 N N . ILE A 1 165 ? -62.726 -30.144 105.845 1.00 35.56 165 ILE A N 1
ATOM 1345 C CA . ILE A 1 165 ? -61.546 -30.780 106.508 1.00 35.56 165 ILE A CA 1
ATOM 1346 C C . ILE A 1 165 ? -60.581 -31.302 105.380 1.00 35.56 165 ILE A C 1
ATOM 1348 O O . ILE A 1 165 ? -60.876 -31.059 104.216 1.00 35.56 165 ILE A O 1
ATOM 1352 N N . SER A 1 166 ? -59.431 -31.994 105.535 1.00 30.28 166 SER A N 1
ATOM 1353 C CA . SER A 1 166 ? -58.807 -32.777 106.631 1.00 30.28 166 SER A CA 1
ATOM 1354 C C . SER A 1 166 ? -57.263 -32.903 106.484 1.00 30.28 166 SER A C 1
ATOM 1356 O O . SER A 1 166 ? -56.671 -32.337 105.570 1.00 30.28 166 SER A O 1
ATOM 1358 N N . GLN A 1 167 ? -56.622 -33.709 107.344 1.00 33.41 167 GLN A N 1
ATOM 1359 C CA . GLN A 1 167 ? -55.213 -34.169 107.306 1.00 33.41 167 GLN A CA 1
ATOM 1360 C C . GLN A 1 167 ? -55.089 -35.569 107.968 1.00 33.41 167 GLN A C 1
ATOM 1362 O O . GLN A 1 167 ? -56.011 -35.942 108.697 1.00 33.41 167 GLN A O 1
ATOM 1367 N N . PRO A 1 168 ? -53.940 -36.286 107.902 1.00 62.44 168 PRO A N 1
ATOM 1368 C CA . PRO A 1 168 ? -52.935 -36.444 106.836 1.00 62.44 168 PRO A CA 1
ATOM 1369 C C . PRO A 1 168 ? -52.747 -37.971 106.516 1.00 62.44 168 PRO A C 1
ATOM 1371 O O . PRO A 1 168 ? -53.723 -38.704 106.685 1.00 62.44 168 PRO A O 1
ATOM 1374 N N . PRO A 1 169 ? -51.598 -38.493 106.008 1.00 43.22 169 PRO A N 1
ATOM 1375 C CA . PRO A 1 169 ? -50.354 -38.644 106.790 1.00 43.22 169 PRO A CA 1
ATOM 1376 C C . PRO A 1 169 ? -49.061 -38.272 106.017 1.00 43.22 169 PRO A C 1
ATOM 1378 O O . PRO A 1 169 ? -49.115 -37.801 104.884 1.00 43.22 169 PRO A O 1
ATOM 1381 N N . SER A 1 170 ? -47.897 -38.453 106.655 1.00 36.56 170 SER A N 1
ATOM 1382 C CA . SER A 1 170 ? -46.593 -37.906 106.231 1.00 36.56 170 SER A CA 1
ATOM 1383 C C . SER A 1 170 ? -45.539 -38.962 105.852 1.00 36.56 170 SER A C 1
ATOM 1385 O O . SER A 1 170 ? -45.633 -40.106 106.288 1.00 36.56 170 SER A O 1
ATOM 1387 N N . ALA A 1 171 ? -44.460 -38.476 105.214 1.00 33.91 171 ALA A N 1
ATOM 1388 C CA . ALA A 1 171 ? -43.128 -39.089 105.054 1.00 33.91 171 ALA A CA 1
ATOM 1389 C C . ALA A 1 171 ? -42.996 -40.237 104.022 1.00 33.91 171 ALA A C 1
ATOM 1391 O O . ALA A 1 171 ? -43.952 -40.954 103.752 1.00 33.91 171 ALA A O 1
ATOM 1392 N N . LEU A 1 172 ? -41.824 -40.481 103.414 1.00 32.91 172 LEU A N 1
ATOM 1393 C CA . LEU A 1 172 ? -40.528 -39.759 103.444 1.00 32.91 172 LEU A CA 1
ATOM 1394 C C . LEU A 1 172 ? -40.391 -38.918 102.129 1.00 32.91 172 LEU A C 1
ATOM 1396 O O . LEU A 1 172 ? -41.408 -38.694 101.481 1.00 32.91 172 LEU A O 1
ATOM 1400 N N . GLU A 1 173 ? -39.288 -38.334 101.638 1.00 31.94 173 GLU A N 1
ATOM 1401 C CA . GLU A 1 173 ? -37.844 -38.333 101.960 1.00 31.94 173 GLU A CA 1
ATOM 1402 C C . GLU A 1 173 ? -37.230 -36.958 101.546 1.00 31.94 173 GLU A C 1
ATOM 1404 O O . GLU A 1 173 ? -37.825 -35.910 101.793 1.00 31.94 173 GLU A O 1
ATOM 1409 N N . GLN A 1 174 ? -36.047 -36.938 100.917 1.00 38.09 174 GLN A N 1
ATOM 1410 C CA . GLN A 1 174 ? -35.262 -35.784 100.450 1.00 38.09 174 GLN A CA 1
ATOM 1411 C C . GLN A 1 174 ? -34.593 -36.177 99.111 1.00 38.09 174 GLN A C 1
ATOM 1413 O O . GLN A 1 174 ? -34.317 -37.349 98.871 1.00 38.09 174 GLN A O 1
ATOM 1418 N N . THR A 1 175 ? -34.299 -35.274 98.175 1.00 29.80 175 THR A N 1
ATOM 1419 C CA . THR A 1 175 ? -33.069 -34.450 98.176 1.00 29.80 175 THR A CA 1
ATOM 1420 C C . THR A 1 175 ? -33.141 -33.361 97.083 1.00 29.80 175 THR A C 1
ATOM 1422 O O . THR A 1 175 ? -34.133 -33.252 96.366 1.00 29.80 175 THR A 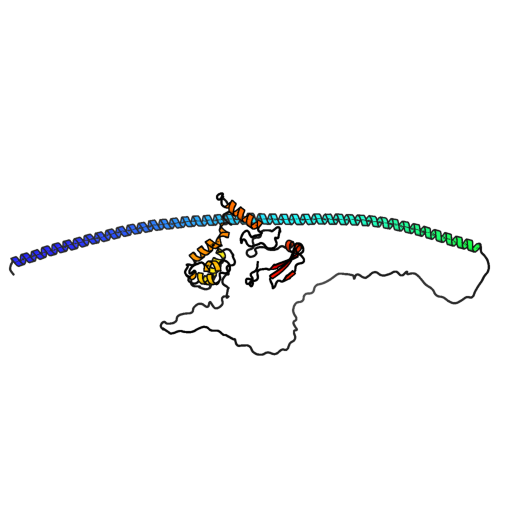O 1
ATOM 1425 N N . ALA A 1 176 ? -32.137 -32.479 97.003 1.00 36.62 176 ALA A N 1
ATOM 1426 C CA . ALA A 1 176 ? -32.269 -31.159 96.377 1.00 36.62 176 ALA A CA 1
ATOM 1427 C C . ALA A 1 176 ? -31.524 -30.959 95.037 1.00 36.62 176 ALA A C 1
ATOM 1429 O O . ALA A 1 176 ? -30.501 -31.589 94.792 1.00 36.62 176 ALA A O 1
ATOM 1430 N N . ALA A 1 177 ? -31.981 -29.934 94.294 1.00 32.28 177 ALA A N 1
ATOM 1431 C CA . ALA A 1 177 ? -31.194 -28.898 93.589 1.00 32.28 177 ALA A CA 1
ATOM 1432 C C . ALA A 1 177 ? -31.449 -28.681 92.072 1.00 32.28 177 ALA A C 1
ATOM 1434 O O . ALA A 1 177 ? -30.997 -29.433 91.221 1.00 32.28 177 ALA A O 1
ATOM 1435 N N . ARG A 1 178 ? -31.992 -27.483 91.785 1.00 32.62 178 ARG A N 1
ATOM 1436 C CA . ARG A 1 178 ? -31.685 -26.569 90.656 1.00 32.62 178 ARG A CA 1
ATOM 1437 C C . ARG A 1 178 ? -32.048 -26.935 89.193 1.00 32.62 178 ARG A C 1
ATOM 1439 O O . ARG A 1 178 ? -31.249 -27.483 88.453 1.00 32.62 178 ARG A O 1
ATOM 1446 N N . SER A 1 179 ? -33.106 -26.248 88.741 1.00 31.11 179 SER A N 1
ATOM 1447 C CA . SER A 1 179 ? -33.034 -25.162 87.731 1.00 31.11 179 SER A CA 1
ATOM 1448 C C . SER A 1 179 ? -32.952 -25.472 86.221 1.00 31.11 179 SER A C 1
ATOM 1450 O O . SER A 1 179 ? -31.876 -25.675 85.678 1.00 31.11 179 SER A O 1
ATOM 1452 N N . SER A 1 180 ? -34.080 -25.200 85.549 1.00 38.06 180 SER A N 1
ATOM 1453 C CA . SER A 1 180 ? -34.220 -24.485 84.259 1.00 38.06 180 SER A CA 1
ATOM 1454 C C . SER A 1 180 ? -33.466 -24.962 83.003 1.00 38.06 180 SER A C 1
ATOM 1456 O O . SER A 1 180 ? -32.288 -24.664 82.822 1.00 38.06 180 SER A O 1
ATOM 1458 N N . ALA A 1 181 ? -34.232 -25.487 82.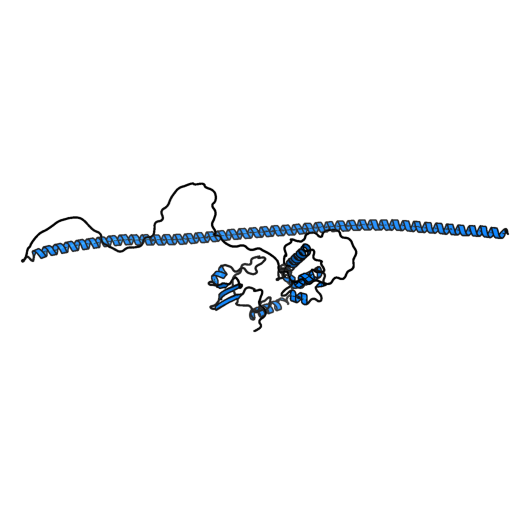039 1.00 32.09 181 ALA A N 1
ATOM 1459 C CA . ALA A 1 181 ? -34.133 -25.116 80.620 1.00 32.09 181 ALA A CA 1
ATOM 1460 C C . ALA A 1 181 ? -35.457 -25.446 79.894 1.00 32.09 181 ALA A C 1
ATOM 1462 O O . ALA A 1 181 ? -35.984 -26.545 80.058 1.00 32.09 181 ALA A O 1
ATOM 1463 N N . ASN A 1 182 ? -35.983 -24.529 79.073 1.00 33.81 182 ASN A N 1
ATOM 1464 C CA . ASN A 1 182 ? -37.095 -24.828 78.157 1.00 33.81 182 ASN A CA 1
ATOM 1465 C C . ASN A 1 182 ? -36.553 -25.407 76.841 1.00 33.81 182 ASN A C 1
ATOM 1467 O O . ASN A 1 182 ? -35.572 -24.897 76.300 1.00 33.81 182 ASN A O 1
ATOM 1471 N N . LEU A 1 183 ? -37.222 -26.422 76.286 1.00 36.09 183 LEU A N 1
ATOM 1472 C CA . LEU A 1 183 ? -36.905 -26.944 74.955 1.00 36.09 183 LEU A CA 1
ATOM 1473 C C . LEU A 1 183 ? -37.543 -26.084 73.857 1.00 36.09 183 LEU A C 1
ATOM 1475 O O . LEU A 1 183 ? -38.748 -25.853 73.886 1.00 36.09 183 LEU A O 1
ATOM 1479 N N . THR A 1 184 ? -36.774 -25.717 72.826 1.00 33.53 184 THR A N 1
ATOM 1480 C CA . THR A 1 184 ? -37.341 -25.426 71.495 1.00 33.53 184 THR A CA 1
ATOM 1481 C C . THR A 1 184 ? -36.394 -25.845 70.364 1.00 33.53 184 THR A C 1
ATOM 1483 O O . THR A 1 184 ? -35.195 -25.993 70.570 1.00 33.53 184 THR A O 1
ATOM 1486 N N . ALA A 1 185 ? -36.982 -26.087 69.191 1.00 33.12 185 ALA A N 1
ATOM 1487 C CA . ALA A 1 185 ? -36.426 -26.746 68.006 1.00 33.12 185 ALA A CA 1
ATOM 1488 C C . ALA A 1 185 ? -35.122 -26.169 67.399 1.00 33.12 185 ALA A C 1
ATOM 1490 O O . ALA A 1 185 ? -34.721 -25.036 67.650 1.00 33.12 185 ALA A O 1
ATOM 1491 N N . ALA A 1 186 ? -34.492 -26.977 66.538 1.00 34.09 186 ALA A N 1
ATOM 1492 C CA . ALA A 1 186 ? -33.183 -26.728 65.932 1.00 34.09 186 ALA A CA 1
ATOM 1493 C C . ALA A 1 186 ? -33.197 -25.882 64.637 1.00 34.09 186 ALA A C 1
ATOM 1495 O O . ALA A 1 186 ? -34.207 -25.767 63.940 1.00 34.09 186 ALA A O 1
ATOM 1496 N N . ARG A 1 187 ? -32.009 -25.392 64.255 1.00 34.69 187 ARG A N 1
ATOM 1497 C CA . ARG A 1 187 ? -31.632 -24.979 62.887 1.00 34.69 187 ARG A CA 1
ATOM 1498 C C . ARG A 1 187 ? -30.244 -25.570 62.533 1.00 34.69 187 ARG A C 1
ATOM 1500 O O . ARG A 1 187 ? -29.541 -25.992 63.450 1.00 34.69 187 ARG A O 1
ATOM 1507 N N . PRO A 1 188 ? -29.869 -25.674 61.242 1.00 40.72 188 PRO A N 1
ATOM 1508 C CA . PRO A 1 188 ? -28.752 -26.514 60.799 1.00 40.72 188 PRO A CA 1
ATOM 1509 C C . PRO A 1 188 ? -27.375 -25.851 60.935 1.00 40.72 188 PRO A C 1
ATOM 1511 O O . PRO A 1 188 ? -27.253 -24.626 60.963 1.00 40.72 188 PRO A O 1
ATOM 1514 N N . SER A 1 189 ? -26.333 -26.682 60.946 1.00 38.28 189 SER A N 1
ATOM 1515 C CA . SER A 1 189 ? -24.928 -26.278 60.926 1.00 38.28 189 SER A CA 1
ATOM 1516 C C . SER A 1 189 ? -24.452 -25.875 59.523 1.00 38.28 189 SER A C 1
ATOM 1518 O O . SER A 1 189 ? -24.557 -26.643 58.569 1.00 38.28 189 SER A O 1
ATOM 1520 N N . GLY A 1 190 ? -23.851 -24.689 59.414 1.00 32.28 190 GLY A N 1
ATOM 1521 C CA . GLY A 1 190 ? -22.880 -24.371 58.364 1.00 32.28 190 GLY A CA 1
ATOM 1522 C C . GLY A 1 190 ? -21.476 -24.530 58.945 1.00 32.28 190 GLY A C 1
ATOM 1523 O O . GLY A 1 190 ? -21.221 -24.021 60.036 1.00 32.28 190 GLY A O 1
ATOM 1524 N N . HIS A 1 191 ? -20.585 -25.269 58.279 1.00 41.22 191 HIS A N 1
ATOM 1525 C CA . HIS A 1 191 ? -19.269 -25.561 58.852 1.00 41.22 191 HIS A CA 1
ATOM 1526 C C . HIS A 1 191 ? -18.272 -24.407 58.683 1.00 41.22 191 HIS A C 1
ATOM 1528 O O . HIS A 1 191 ? -18.120 -23.833 57.608 1.00 41.22 191 HIS A O 1
ATOM 1534 N N . HIS A 1 192 ? -17.597 -24.118 59.793 1.00 32.31 192 HIS A N 1
ATOM 1535 C CA . HIS A 1 192 ? -16.543 -23.126 59.984 1.00 32.31 192 HIS A CA 1
ATOM 1536 C C . HIS A 1 192 ? -15.417 -23.224 58.937 1.00 32.31 192 HIS A C 1
ATOM 1538 O O . HIS A 1 192 ? -14.945 -24.322 58.642 1.00 32.31 192 HIS A O 1
ATOM 1544 N N . VAL A 1 193 ? -14.932 -22.074 58.461 1.00 38.06 193 VAL A N 1
ATOM 1545 C CA . VAL A 1 193 ? -13.590 -21.933 57.875 1.00 38.06 193 VAL A CA 1
ATOM 1546 C C . VAL A 1 193 ? -12.740 -21.174 58.886 1.00 38.06 193 VAL A C 1
ATOM 1548 O O . VAL A 1 193 ? -13.129 -20.094 59.322 1.00 38.06 193 VAL A O 1
ATOM 1551 N N . GLU A 1 194 ? -11.577 -21.718 59.226 1.00 28.77 194 GLU A N 1
ATOM 1552 C CA . GLU A 1 194 ? -10.590 -21.092 60.107 1.00 28.77 194 GLU A CA 1
ATOM 1553 C C . GLU A 1 194 ? -9.191 -21.265 59.493 1.00 28.77 194 GLU A C 1
ATOM 1555 O O . GLU A 1 194 ? -8.988 -22.140 58.647 1.00 28.77 194 GLU A O 1
ATOM 1560 N N . THR A 1 195 ? -8.255 -20.368 59.805 1.00 33.12 195 THR A N 1
ATOM 1561 C CA . THR A 1 195 ? -7.130 -20.045 58.907 1.00 33.12 195 THR A CA 1
ATOM 1562 C C . THR A 1 195 ? -5.766 -19.980 59.610 1.00 33.12 195 THR A C 1
ATOM 1564 O O . THR A 1 195 ? -5.691 -19.874 60.831 1.00 33.12 195 THR A O 1
ATOM 1567 N N . THR A 1 196 ? -4.689 -19.917 58.803 1.00 32.19 196 THR A N 1
ATOM 1568 C CA . THR A 1 196 ? -3.286 -19.571 59.172 1.00 32.19 196 THR A CA 1
ATOM 1569 C C . THR A 1 196 ? -2.449 -20.674 59.871 1.00 32.19 196 THR A C 1
ATOM 1571 O O . THR A 1 196 ? -3.018 -21.638 60.373 1.00 32.19 196 THR A O 1
ATOM 1574 N N . PRO A 1 197 ? -1.101 -20.542 59.986 1.00 40.00 197 PRO A N 1
ATOM 1575 C CA . PRO A 1 197 ? -0.105 -20.185 58.948 1.00 40.00 197 PRO A CA 1
ATOM 1576 C C . PRO A 1 197 ? 1.205 -21.037 59.004 1.00 40.00 197 PRO A C 1
ATOM 1578 O O . PRO A 1 197 ? 1.347 -21.896 59.868 1.00 40.00 197 PRO A O 1
ATOM 1581 N N . ARG A 1 198 ? 2.218 -20.663 58.184 1.00 30.34 198 ARG A N 1
ATOM 1582 C CA . ARG A 1 198 ? 3.631 -21.160 58.119 1.00 30.34 198 ARG A CA 1
ATOM 1583 C C . ARG A 1 198 ? 3.844 -22.548 57.476 1.00 30.34 198 ARG A C 1
ATOM 1585 O O . ARG A 1 198 ? 2.956 -23.383 57.540 1.00 30.34 198 ARG A O 1
ATOM 1592 N N . ALA A 1 199 ? 5.014 -22.881 56.909 1.00 27.78 199 ALA A N 1
ATOM 1593 C CA . ALA A 1 199 ? 6.109 -22.085 56.305 1.00 27.78 199 ALA A CA 1
ATOM 1594 C C . ALA A 1 199 ? 7.044 -23.015 55.483 1.00 27.78 199 ALA A C 1
ATOM 1596 O O . ALA A 1 199 ? 7.050 -24.218 55.717 1.00 27.78 199 ALA A O 1
ATOM 1597 N N . ASP A 1 200 ? 7.806 -22.426 54.554 1.00 32.38 200 ASP A N 1
ATOM 1598 C CA . ASP A 1 200 ? 9.046 -22.868 53.876 1.00 32.38 200 ASP A CA 1
ATOM 1599 C C . ASP A 1 200 ? 9.445 -24.366 53.846 1.00 32.38 200 ASP A C 1
ATOM 1601 O O . ASP A 1 200 ? 9.774 -24.975 54.863 1.00 32.38 200 ASP A O 1
ATOM 1605 N N . GLY A 1 201 ? 9.598 -24.916 52.631 1.00 29.16 201 GLY A N 1
ATOM 1606 C CA . GLY A 1 201 ? 10.234 -26.218 52.389 1.00 29.16 201 GLY A CA 1
ATOM 1607 C C . GLY A 1 201 ? 10.620 -26.433 50.918 1.00 29.16 201 GLY A C 1
ATOM 1608 O O . GLY A 1 201 ? 9.765 -26.387 50.039 1.00 29.16 201 GLY A O 1
ATOM 1609 N N . ILE A 1 202 ? 11.909 -26.669 50.649 1.00 32.53 202 ILE A N 1
ATOM 1610 C CA . ILE A 1 202 ? 12.469 -26.954 49.312 1.00 32.53 202 ILE A CA 1
ATOM 1611 C C . ILE A 1 202 ? 12.549 -28.477 49.107 1.00 32.53 202 ILE A C 1
ATOM 1613 O O . ILE A 1 202 ? 12.946 -29.190 50.027 1.00 32.53 202 ILE A O 1
ATOM 1617 N N . GLY A 1 203 ? 12.251 -28.981 47.903 1.00 28.80 203 GLY A N 1
ATOM 1618 C CA . GLY A 1 203 ? 12.485 -30.386 47.545 1.00 28.80 203 GLY A CA 1
ATOM 1619 C C . GLY A 1 203 ? 12.213 -30.695 46.070 1.00 28.80 203 GLY A C 1
ATOM 1620 O O . GLY A 1 203 ? 11.165 -30.330 45.544 1.00 28.80 203 GLY A O 1
ATOM 1621 N N . GLU A 1 204 ? 13.157 -31.361 45.404 1.00 32.28 204 GLU A N 1
ATOM 1622 C CA . GLU A 1 204 ? 13.064 -31.746 43.989 1.00 32.28 204 GLU A CA 1
ATOM 1623 C C . GLU A 1 204 ? 12.599 -33.206 43.786 1.00 32.28 204 GLU A C 1
ATOM 1625 O O . GLU A 1 204 ? 12.677 -34.034 44.689 1.00 32.28 204 GLU A O 1
ATOM 1630 N N . ASN A 1 205 ? 12.277 -33.525 42.527 1.00 28.20 205 ASN A N 1
ATOM 1631 C CA . ASN A 1 205 ? 12.444 -34.832 41.872 1.00 28.20 205 ASN A CA 1
ATOM 1632 C C . ASN A 1 205 ? 11.575 -36.047 42.282 1.00 28.20 205 ASN A C 1
ATOM 1634 O O . ASN A 1 205 ? 11.855 -36.771 43.227 1.00 28.20 205 ASN A O 1
ATOM 1638 N N . SER A 1 206 ? 10.690 -36.395 41.337 1.00 33.12 206 SER A N 1
ATOM 1639 C CA . SER A 1 206 ? 10.543 -37.735 40.731 1.00 33.12 206 SER A CA 1
ATOM 1640 C C . SER A 1 206 ? 10.095 -38.941 41.577 1.00 33.12 206 SER A C 1
ATOM 1642 O O . SER A 1 206 ? 10.813 -39.450 42.435 1.00 33.12 206 SER A O 1
ATOM 1644 N N . SER A 1 207 ? 8.982 -39.552 41.154 1.00 29.38 207 SER A N 1
ATOM 1645 C CA . SER A 1 207 ? 8.850 -41.017 41.075 1.00 29.38 207 SER A CA 1
ATOM 1646 C C . SER A 1 207 ? 7.793 -41.432 40.043 1.00 29.38 207 SER A C 1
ATOM 1648 O O . SER A 1 207 ? 7.014 -40.612 39.562 1.00 29.38 207 SER A O 1
ATOM 1650 N N . GLN A 1 208 ? 7.834 -42.704 39.644 1.00 30.28 208 GLN A N 1
ATOM 1651 C CA . GLN A 1 208 ? 7.297 -43.229 38.383 1.00 30.28 208 GLN A CA 1
ATOM 1652 C C . GLN A 1 208 ? 6.345 -44.417 38.627 1.00 30.28 208 GLN A C 1
ATOM 1654 O O . GLN A 1 208 ? 6.459 -45.088 39.649 1.00 30.28 208 GLN A O 1
ATOM 1659 N N . SER A 1 209 ? 5.547 -44.776 37.609 1.00 27.20 209 SER A N 1
ATOM 1660 C CA . SER A 1 209 ? 4.775 -46.037 37.499 1.00 27.20 209 SER A CA 1
ATOM 1661 C C . SER A 1 209 ? 3.415 -46.034 38.239 1.00 27.20 209 SER A C 1
ATOM 1663 O O . SER A 1 209 ? 3.180 -45.210 39.111 1.00 27.20 209 SER A O 1
ATOM 1665 N N . HIS A 1 210 ? 2.430 -46.881 37.900 1.00 29.41 210 HIS A N 1
ATOM 1666 C CA . HIS A 1 210 ? 2.486 -48.125 37.115 1.00 29.41 210 HIS A CA 1
ATOM 1667 C C . HIS A 1 210 ? 1.351 -48.293 36.091 1.00 29.41 210 HIS A C 1
ATOM 1669 O O . HIS A 1 210 ? 0.221 -47.862 36.306 1.00 29.41 210 HIS A O 1
ATOM 1675 N N . SER A 1 211 ? 1.638 -49.070 35.043 1.00 40.22 211 SER A N 1
ATOM 1676 C CA . SER A 1 211 ? 0.642 -49.794 34.241 1.00 40.22 211 SER A CA 1
ATOM 1677 C C . SER A 1 211 ? 0.919 -51.304 34.326 1.00 40.22 211 SER A C 1
ATOM 1679 O O . SER A 1 211 ? 2.073 -51.696 34.145 1.00 40.22 211 SER A O 1
ATOM 1681 N N . PRO A 1 212 ? -0.087 -52.169 34.553 1.00 35.91 212 PRO A N 1
ATOM 1682 C CA . PRO A 1 212 ? -0.011 -53.595 34.217 1.00 35.91 212 PRO A CA 1
ATOM 1683 C C . PRO A 1 212 ? -0.225 -53.756 32.693 1.00 35.91 212 PRO A C 1
ATOM 1685 O O . PRO A 1 212 ? -1.096 -53.079 32.155 1.00 35.91 212 PRO A O 1
ATOM 1688 N N . ALA A 1 213 ? 0.508 -54.515 31.868 1.00 26.05 213 ALA A N 1
ATOM 1689 C CA . ALA A 1 213 ? 1.386 -55.695 31.983 1.00 26.05 213 ALA A CA 1
ATOM 1690 C C . ALA A 1 213 ? 0.720 -57.012 31.513 1.00 26.05 213 ALA A C 1
ATOM 1692 O O . ALA A 1 213 ? -0.243 -57.474 32.114 1.00 26.05 213 ALA A O 1
ATOM 1693 N N . ASN A 1 214 ? 1.335 -57.629 30.487 1.00 32.22 214 ASN A N 1
ATOM 1694 C CA . ASN A 1 214 ? 1.071 -58.948 29.871 1.00 32.22 214 ASN A CA 1
ATOM 1695 C C . ASN A 1 214 ? -0.268 -59.117 29.100 1.00 32.22 214 ASN A C 1
ATOM 1697 O O . ASN A 1 214 ? -1.333 -59.098 29.700 1.00 32.22 214 ASN A O 1
ATOM 1701 N N . GLY A 1 215 ? -0.317 -59.375 27.782 1.00 26.89 215 GLY A N 1
ATOM 1702 C CA . GLY A 1 215 ? 0.707 -59.269 26.723 1.00 26.89 215 GLY A CA 1
ATOM 1703 C C . GLY A 1 215 ? 0.934 -60.546 25.889 1.00 26.89 215 GLY A C 1
ATOM 1704 O O . GLY A 1 215 ? 0.918 -61.643 26.432 1.00 26.89 215 GLY A O 1
ATOM 1705 N N . MET A 1 216 ? 1.212 -60.392 24.583 1.00 26.56 216 MET A N 1
ATOM 1706 C CA . MET A 1 216 ? 2.017 -61.312 23.748 1.00 26.56 216 MET A CA 1
ATOM 1707 C C . MET A 1 216 ? 2.377 -60.648 22.401 1.00 26.56 216 MET A C 1
ATOM 1709 O O . MET A 1 216 ? 1.546 -59.970 21.803 1.00 26.56 216 MET A O 1
ATOM 1713 N N . HIS A 1 217 ? 3.605 -60.854 21.908 1.00 30.02 217 HIS A N 1
ATOM 1714 C CA . HIS A 1 217 ? 4.077 -60.329 20.616 1.00 30.02 217 HIS A CA 1
ATOM 1715 C C . HIS A 1 217 ? 4.016 -61.378 19.495 1.00 30.02 217 HIS A C 1
ATOM 1717 O O . HIS A 1 217 ? 4.299 -62.555 19.713 1.00 30.02 217 HIS A O 1
ATOM 1723 N N . SER A 1 218 ? 3.791 -60.921 18.260 1.00 27.52 218 SER A N 1
ATOM 1724 C CA . SER A 1 218 ? 4.238 -61.603 17.034 1.00 27.52 218 SER A CA 1
ATOM 1725 C C . SER A 1 218 ? 4.677 -60.569 15.972 1.00 27.52 218 SER A C 1
ATOM 1727 O O . SER A 1 218 ? 4.633 -59.366 16.231 1.00 27.52 218 SER A O 1
ATOM 1729 N N . LYS A 1 219 ? 5.268 -61.026 14.858 1.00 30.86 219 LYS A N 1
ATOM 1730 C CA . LYS A 1 219 ? 6.206 -60.247 14.012 1.00 30.86 219 LYS A CA 1
ATOM 1731 C C . LYS A 1 219 ? 5.528 -59.338 12.955 1.00 30.86 219 LYS A C 1
ATOM 1733 O O . LYS A 1 219 ? 4.417 -59.648 12.537 1.00 30.86 219 LYS A O 1
ATOM 1738 N N . PRO A 1 220 ? 6.207 -58.274 12.471 1.00 35.44 220 PRO A N 1
ATOM 1739 C CA . PRO A 1 220 ? 5.718 -57.395 11.397 1.00 35.44 220 PRO A CA 1
ATOM 1740 C C . PRO A 1 220 ? 6.103 -57.843 9.963 1.00 35.44 220 PRO A C 1
ATOM 1742 O O . PRO A 1 220 ? 6.994 -58.676 9.791 1.00 35.44 220 PRO A O 1
ATOM 1745 N N . LYS A 1 221 ? 5.508 -57.154 8.964 1.00 28.81 221 LYS A N 1
ATOM 1746 C CA . LYS A 1 221 ? 5.674 -57.256 7.485 1.00 28.81 221 LYS A CA 1
ATOM 1747 C C . LYS A 1 221 ? 5.088 -58.520 6.806 1.00 28.81 221 LYS A C 1
ATOM 1749 O O . LYS A 1 221 ? 4.925 -59.533 7.483 1.00 28.81 221 LYS A O 1
ATOM 1754 N N . PRO A 1 222 ? 4.783 -58.483 5.481 1.00 34.81 222 PRO A N 1
ATOM 1755 C CA . PRO A 1 222 ? 5.107 -57.446 4.478 1.00 34.81 222 PRO A CA 1
ATOM 1756 C C . PRO A 1 222 ? 3.901 -56.678 3.885 1.00 34.81 222 PRO A C 1
ATOM 1758 O O . PRO A 1 222 ? 2.762 -56.857 4.305 1.00 34.81 222 PRO A O 1
ATOM 1761 N N . GLU A 1 223 ? 4.182 -55.789 2.924 1.00 27.59 223 GLU A N 1
ATOM 1762 C CA . GLU A 1 223 ? 3.205 -55.026 2.134 1.00 27.59 223 GLU A CA 1
ATOM 1763 C C . GLU A 1 223 ? 2.274 -55.896 1.268 1.00 27.59 223 GLU A C 1
ATOM 1765 O O . GLU A 1 223 ? 2.663 -56.957 0.780 1.00 27.59 223 GLU A O 1
ATOM 1770 N N . VAL A 1 224 ? 1.094 -55.351 0.942 1.00 26.86 224 VAL A N 1
ATOM 1771 C CA . VAL A 1 224 ? 0.372 -55.677 -0.298 1.00 26.86 224 VAL A CA 1
ATOM 1772 C C . VAL A 1 224 ? 0.489 -54.480 -1.241 1.00 26.86 224 VAL A C 1
ATOM 1774 O O . VAL A 1 224 ? -0.201 -53.477 -1.074 1.00 26.86 224 VAL A O 1
ATOM 1777 N N . LEU A 1 225 ? 1.377 -54.589 -2.230 1.00 29.70 225 LEU A N 1
ATOM 1778 C CA . LEU A 1 225 ? 1.389 -53.727 -3.413 1.00 29.70 225 LEU A CA 1
ATOM 1779 C C . LEU A 1 225 ? 0.679 -54.449 -4.559 1.00 29.70 225 LEU A C 1
ATOM 1781 O O . LEU A 1 225 ? 1.105 -55.532 -4.945 1.00 29.70 225 LEU A O 1
ATOM 1785 N N . LEU A 1 226 ? -0.359 -53.819 -5.105 1.00 27.84 226 LEU A N 1
ATOM 1786 C CA . LEU A 1 226 ? -0.923 -53.993 -6.451 1.00 27.84 226 LEU A CA 1
ATOM 1787 C C . LEU A 1 226 ? -1.886 -52.800 -6.654 1.00 27.84 226 LEU A C 1
ATOM 1789 O O . LEU A 1 226 ? -2.594 -52.428 -5.725 1.00 27.84 226 LEU A O 1
ATOM 1793 N N . PHE A 1 227 ? -1.933 -52.123 -7.801 1.00 24.97 227 PHE A N 1
ATOM 1794 C CA . PHE A 1 227 ? -1.473 -52.542 -9.126 1.00 24.97 227 PHE A CA 1
ATOM 1795 C C . PHE A 1 227 ? -0.301 -51.727 -9.699 1.00 24.97 227 PHE A C 1
ATOM 1797 O O . PHE A 1 227 ? -0.210 -50.515 -9.522 1.00 24.97 227 PHE A O 1
ATOM 1804 N N . HIS A 1 228 ? 0.551 -52.412 -10.467 1.00 26.25 228 HIS A N 1
ATOM 1805 C CA . HIS A 1 228 ? 1.342 -51.802 -11.539 1.00 26.25 228 HIS A CA 1
ATOM 1806 C C . HIS A 1 228 ? 0.509 -51.685 -12.824 1.00 26.25 228 HIS A C 1
ATOM 1808 O O . HIS A 1 228 ? -0.470 -52.409 -13.005 1.00 26.25 228 HIS A O 1
ATOM 1814 N N . GLY A 1 229 ? 0.949 -50.807 -13.727 1.00 24.59 229 GLY A N 1
ATOM 1815 C CA . GLY A 1 229 ? 0.343 -50.583 -15.041 1.00 24.59 229 GLY A CA 1
ATOM 1816 C C . GLY A 1 229 ? 1.365 -50.260 -16.135 1.00 24.59 229 GLY A C 1
ATOM 1817 O O . GLY A 1 229 ? 1.053 -49.489 -17.036 1.00 24.59 229 GLY A O 1
ATOM 1818 N N . GLU A 1 230 ? 2.579 -50.810 -16.056 1.00 32.28 230 GLU A N 1
ATOM 1819 C CA . GLU A 1 230 ? 3.541 -50.771 -17.166 1.00 32.28 230 GLU A CA 1
ATOM 1820 C C . GLU A 1 230 ? 3.481 -52.064 -17.985 1.00 32.28 230 GLU A C 1
ATOM 1822 O O . GLU A 1 230 ? 3.496 -53.155 -17.415 1.00 32.28 230 GLU A O 1
ATOM 1827 N N . ALA A 1 231 ? 3.474 -51.941 -19.316 1.00 28.25 231 ALA A N 1
ATOM 1828 C CA . ALA A 1 231 ? 4.636 -52.291 -20.146 1.00 28.25 231 ALA A CA 1
ATOM 1829 C C . ALA A 1 231 ? 4.270 -52.388 -21.640 1.00 28.25 231 ALA A C 1
ATOM 1831 O O . ALA A 1 231 ? 3.442 -53.207 -22.034 1.00 28.25 231 ALA A O 1
ATOM 1832 N N . TYR A 1 232 ? 5.002 -51.662 -22.487 1.00 32.41 232 TYR A N 1
ATOM 1833 C CA . TYR A 1 232 ? 5.903 -52.321 -23.440 1.00 32.41 232 TYR A CA 1
ATOM 1834 C C . TYR A 1 232 ? 7.015 -51.360 -23.889 1.00 32.41 232 TYR A C 1
ATOM 1836 O O . TYR A 1 232 ? 6.766 -50.193 -24.175 1.00 32.41 232 TYR A O 1
ATOM 1844 N N . ASP A 1 233 ? 8.242 -51.874 -23.965 1.00 31.59 233 ASP A N 1
ATOM 1845 C CA . ASP A 1 233 ? 9.418 -51.205 -24.531 1.00 31.59 233 ASP A CA 1
ATOM 1846 C C . ASP A 1 233 ? 10.015 -52.116 -25.611 1.00 31.59 233 ASP A C 1
ATOM 1848 O O . ASP A 1 233 ? 10.241 -53.305 -25.373 1.00 31.59 233 ASP A O 1
ATOM 1852 N N . VAL A 1 234 ? 10.282 -51.555 -26.794 1.00 30.72 234 VAL A N 1
ATOM 1853 C CA . VAL A 1 234 ? 11.124 -52.185 -27.819 1.00 30.72 234 VAL A CA 1
ATOM 1854 C C . VAL A 1 234 ? 12.107 -51.162 -28.404 1.00 30.72 234 VAL A C 1
ATOM 1856 O O . VAL A 1 234 ? 11.986 -50.731 -29.545 1.00 30.72 234 VAL A O 1
ATOM 1859 N N . HIS A 1 235 ? 13.133 -50.848 -27.614 1.00 32.88 235 HIS A N 1
ATOM 1860 C CA . HIS A 1 235 ? 14.538 -50.773 -28.037 1.00 32.88 235 HIS A CA 1
ATOM 1861 C C . HIS A 1 235 ? 14.913 -49.824 -29.198 1.00 32.88 235 HIS A C 1
ATOM 1863 O O . HIS A 1 235 ? 14.755 -50.146 -30.373 1.00 32.88 235 HIS A O 1
ATOM 1869 N N . THR A 1 236 ? 15.748 -48.822 -28.898 1.00 30.08 236 THR A N 1
ATOM 1870 C CA . THR A 1 236 ? 17.031 -48.659 -29.620 1.00 30.08 236 THR A CA 1
ATOM 1871 C C . THR A 1 236 ? 18.107 -48.115 -28.667 1.00 30.08 236 THR A C 1
ATOM 1873 O O . THR A 1 236 ? 17.862 -47.167 -27.928 1.00 30.08 236 THR A O 1
ATOM 1876 N N . ARG A 1 237 ? 19.305 -48.719 -28.651 1.00 32.47 237 ARG A N 1
ATOM 1877 C CA . ARG A 1 237 ? 20.451 -48.278 -27.821 1.00 32.47 237 ARG A CA 1
ATOM 1878 C C . ARG A 1 237 ? 21.217 -47.111 -28.468 1.00 32.47 237 ARG A C 1
ATOM 1880 O O . ARG A 1 237 ? 21.321 -47.095 -29.691 1.00 32.47 237 ARG A O 1
ATOM 1887 N N . ASN A 1 238 ? 21.872 -46.263 -27.652 1.00 31.14 238 ASN A N 1
ATOM 1888 C CA . ASN A 1 238 ? 23.339 -45.996 -27.665 1.00 31.14 238 ASN A CA 1
ATOM 1889 C C . ASN A 1 238 ? 23.752 -44.590 -27.139 1.00 31.14 238 ASN A C 1
ATOM 1891 O O . ASN A 1 238 ? 24.081 -43.715 -27.940 1.00 31.14 238 ASN A O 1
ATOM 1895 N N . HIS A 1 239 ? 23.886 -44.395 -25.818 1.00 33.91 239 HIS A N 1
ATOM 1896 C CA . HIS A 1 239 ? 24.885 -43.455 -25.258 1.00 33.91 239 HIS A CA 1
ATOM 1897 C C . HIS A 1 239 ? 25.267 -43.787 -23.792 1.00 33.91 239 HIS A C 1
ATOM 1899 O O . HIS A 1 239 ? 24.532 -44.550 -23.159 1.00 33.91 239 HIS A O 1
ATOM 1905 N N . PRO A 1 240 ? 26.423 -43.310 -23.271 1.00 37.09 240 PRO A N 1
ATOM 1906 C CA . PRO A 1 240 ? 26.935 -43.665 -21.938 1.00 37.09 240 PRO A CA 1
ATOM 1907 C C . PRO A 1 240 ? 26.291 -42.870 -20.779 1.00 37.09 240 PRO A C 1
ATOM 1909 O O . PRO A 1 240 ? 25.651 -41.849 -21.031 1.00 37.09 240 PRO A O 1
ATOM 1912 N N . PRO A 1 241 ? 26.477 -43.305 -19.515 1.00 40.78 241 PRO A N 1
ATOM 1913 C CA . PRO A 1 241 ? 25.925 -42.638 -18.335 1.00 40.78 241 PRO A CA 1
ATOM 1914 C C . PRO A 1 241 ? 26.875 -41.594 -17.723 1.00 40.78 241 PRO A C 1
ATOM 1916 O O . PRO A 1 241 ? 28.049 -41.885 -17.510 1.00 40.78 241 PRO A O 1
ATOM 1919 N N . ASP A 1 242 ? 26.333 -40.431 -17.357 1.00 33.19 242 ASP A N 1
ATOM 1920 C CA . ASP A 1 242 ? 26.890 -39.486 -16.371 1.00 33.19 242 ASP A CA 1
ATOM 1921 C C . ASP A 1 242 ? 25.736 -38.576 -15.849 1.00 33.19 242 ASP A C 1
ATOM 1923 O O . ASP A 1 242 ? 24.616 -38.691 -16.357 1.00 33.19 242 ASP A O 1
ATOM 1927 N N . PRO A 1 243 ? 25.885 -37.796 -14.762 1.00 40.78 243 PRO A N 1
ATOM 1928 C CA . PRO A 1 243 ? 25.639 -38.328 -13.424 1.00 40.78 243 PRO A CA 1
ATOM 1929 C C . PRO A 1 243 ? 24.424 -37.712 -12.703 1.00 40.78 243 PRO A C 1
ATOM 1931 O O . PRO A 1 243 ? 24.145 -36.526 -12.826 1.00 40.78 243 PRO A O 1
ATOM 1934 N N . ASN A 1 244 ? 23.784 -38.529 -11.854 1.00 36.31 244 ASN A N 1
ATOM 1935 C CA . ASN A 1 244 ? 22.921 -38.164 -10.714 1.00 36.31 244 ASN A CA 1
ATOM 1936 C C . ASN A 1 244 ? 21.978 -36.942 -10.869 1.00 36.31 244 ASN A C 1
ATOM 1938 O O . ASN A 1 244 ? 22.396 -35.821 -10.568 1.00 36.31 244 ASN A O 1
ATOM 1942 N N . PRO A 1 245 ? 20.668 -37.130 -11.143 1.00 38.91 245 PRO A N 1
ATOM 1943 C CA . PRO A 1 245 ? 19.690 -36.096 -10.803 1.00 38.91 245 PRO A CA 1
ATOM 1944 C C . PRO A 1 245 ? 19.702 -35.832 -9.279 1.00 38.91 245 PRO A C 1
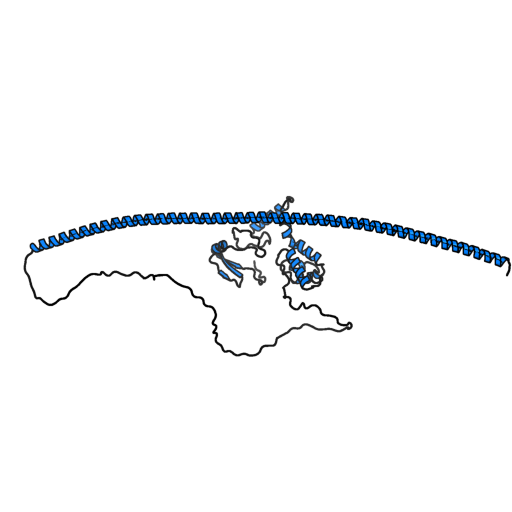ATOM 1946 O O . PRO A 1 245 ? 19.904 -36.769 -8.495 1.00 38.91 245 PRO A O 1
ATOM 1949 N N . PRO A 1 246 ? 19.494 -34.581 -8.825 1.00 38.09 246 PRO A N 1
ATOM 1950 C CA . PRO A 1 246 ? 19.479 -34.252 -7.404 1.00 38.09 246 PRO A CA 1
ATOM 1951 C C . PRO A 1 246 ? 18.327 -34.953 -6.665 1.00 38.09 246 PRO A C 1
ATOM 1953 O O . PRO A 1 246 ? 17.269 -35.247 -7.220 1.00 38.09 246 PRO A O 1
ATOM 1956 N N . ASN A 1 247 ? 18.534 -35.235 -5.376 1.00 38.94 247 ASN A N 1
ATOM 1957 C CA . ASN A 1 247 ? 17.596 -36.017 -4.567 1.00 38.94 247 ASN A CA 1
ATOM 1958 C C . ASN A 1 247 ? 16.356 -35.196 -4.152 1.00 38.94 247 ASN A C 1
ATOM 1960 O O . ASN A 1 247 ? 16.242 -34.787 -2.998 1.00 38.94 247 ASN A O 1
ATOM 1964 N N . LEU A 1 248 ? 15.369 -35.049 -5.045 1.00 44.84 248 LEU A N 1
ATOM 1965 C CA . LEU A 1 248 ? 14.046 -34.486 -4.705 1.00 44.84 248 LEU A CA 1
ATOM 1966 C C . LEU A 1 248 ? 13.200 -35.410 -3.789 1.00 44.84 248 LEU A C 1
ATOM 1968 O O . LEU A 1 248 ? 12.083 -35.082 -3.390 1.00 44.84 248 LEU A O 1
ATOM 1972 N N . GLY A 1 249 ? 13.729 -36.586 -3.432 1.00 37.16 249 GLY A N 1
ATOM 1973 C CA . GLY A 1 249 ? 13.064 -37.654 -2.680 1.00 37.16 249 GLY A CA 1
ATOM 1974 C C . GLY A 1 249 ? 12.840 -37.391 -1.186 1.00 37.16 249 GLY A C 1
ATOM 1975 O O . GLY A 1 249 ? 13.147 -38.271 -0.379 1.00 37.16 249 GLY A O 1
ATOM 1976 N N . LYS A 1 250 ? 12.324 -36.211 -0.806 1.00 48.38 250 LYS A N 1
ATOM 1977 C CA . LYS A 1 250 ? 11.771 -35.944 0.542 1.00 48.38 250 LYS A CA 1
ATOM 1978 C C . LYS A 1 250 ? 10.904 -34.690 0.719 1.00 48.38 250 LYS A C 1
ATOM 1980 O O . LYS A 1 250 ? 10.483 -34.440 1.847 1.00 48.38 250 LYS A O 1
ATOM 1985 N N . LEU A 1 251 ? 10.604 -33.927 -0.337 1.00 38.06 251 LEU A N 1
ATOM 1986 C CA . LEU A 1 251 ? 9.597 -32.866 -0.231 1.00 38.06 251 LEU A CA 1
ATOM 1987 C C . LEU A 1 251 ? 8.220 -33.461 0.107 1.00 38.06 251 LEU A C 1
ATOM 1989 O O . LEU A 1 251 ? 7.886 -34.580 -0.293 1.00 38.06 251 LEU A O 1
ATOM 1993 N N . LEU A 1 252 ? 7.426 -32.703 0.867 1.00 38.66 252 LEU A N 1
ATOM 1994 C CA . LEU A 1 252 ? 6.031 -33.039 1.144 1.00 38.66 252 LEU A CA 1
ATOM 1995 C C . LEU A 1 252 ? 5.272 -33.192 -0.182 1.00 38.66 252 LEU A C 1
ATOM 1997 O O . LEU A 1 252 ? 5.532 -32.467 -1.141 1.00 38.66 252 LEU A O 1
ATOM 2001 N N . LYS A 1 253 ? 4.294 -34.104 -0.230 1.00 49.25 253 LYS A N 1
ATOM 2002 C CA . LYS A 1 253 ? 3.272 -34.089 -1.286 1.00 49.25 253 LYS A CA 1
ATOM 2003 C C . LYS A 1 253 ? 2.294 -32.958 -0.982 1.00 49.25 253 LYS A C 1
ATOM 2005 O O . LYS A 1 253 ? 1.234 -33.194 -0.408 1.00 49.25 253 LYS A O 1
ATOM 2010 N N . GLN A 1 254 ? 2.697 -31.734 -1.296 1.00 53.53 254 GLN A N 1
ATOM 2011 C CA . GLN A 1 254 ? 1.814 -30.583 -1.232 1.00 53.53 254 GLN A CA 1
ATOM 2012 C C . GLN A 1 254 ? 0.765 -30.746 -2.335 1.00 53.53 254 GLN A C 1
ATOM 2014 O O . GLN A 1 254 ? 1.097 -31.103 -3.465 1.00 53.53 254 GLN A O 1
ATOM 2019 N N . ASN A 1 255 ? -0.511 -30.571 -1.997 1.00 60.81 255 ASN A N 1
ATOM 2020 C CA . ASN A 1 255 ? -1.570 -30.634 -2.999 1.00 60.81 255 ASN A CA 1
ATOM 2021 C C . ASN A 1 255 ? -1.504 -29.377 -3.875 1.00 60.81 255 ASN A C 1
ATOM 2023 O O . ASN A 1 255 ? -1.155 -28.300 -3.389 1.00 60.81 255 ASN A O 1
ATOM 2027 N N . PHE A 1 256 ? -1.844 -29.518 -5.154 1.00 69.94 256 PHE A N 1
ATOM 2028 C CA . PHE A 1 256 ? -1.941 -28.384 -6.067 1.00 69.94 256 PHE A CA 1
ATOM 2029 C C . PHE A 1 256 ? -3.060 -27.421 -5.601 1.00 69.94 256 PHE A C 1
ATOM 2031 O O . PHE A 1 256 ? -4.107 -27.907 -5.162 1.00 69.94 256 PHE A O 1
ATOM 2038 N N . PRO A 1 257 ? -2.876 -26.085 -5.664 1.00 69.94 257 PRO A N 1
ATOM 2039 C CA . PRO A 1 257 ? -3.854 -25.126 -5.148 1.00 69.94 257 PRO A CA 1
ATOM 2040 C C . PRO A 1 257 ? -5.201 -25.216 -5.881 1.00 69.94 257 PRO A C 1
ATOM 2042 O O . PRO A 1 257 ? -5.283 -25.085 -7.107 1.00 69.94 257 PRO A O 1
ATOM 2045 N N . ILE A 1 258 ? -6.278 -25.414 -5.118 1.00 63.50 258 ILE A N 1
ATOM 2046 C CA . ILE A 1 258 ? -7.654 -25.447 -5.630 1.00 63.50 258 ILE A CA 1
ATOM 2047 C C . ILE A 1 258 ? -8.144 -24.006 -5.807 1.00 63.50 258 ILE A C 1
ATOM 2049 O O . ILE A 1 258 ? -7.999 -23.178 -4.914 1.00 63.50 258 ILE A O 1
ATOM 2053 N N . TYR A 1 259 ? -8.746 -23.698 -6.957 1.00 66.31 259 TYR A N 1
ATOM 2054 C CA . TYR A 1 259 ? -9.374 -22.395 -7.181 1.00 66.31 259 TYR A CA 1
ATOM 2055 C C . TYR A 1 259 ? -10.789 -22.379 -6.581 1.00 66.31 259 TYR A C 1
ATOM 2057 O O . TYR A 1 259 ? -11.729 -22.854 -7.223 1.00 66.31 259 TYR A O 1
ATOM 2065 N N . GLU A 1 260 ? -10.953 -21.800 -5.389 1.00 55.91 260 GLU A N 1
ATOM 2066 C CA . GLU A 1 260 ? -12.262 -21.659 -4.713 1.00 55.91 260 GLU A CA 1
ATOM 2067 C C . GLU A 1 260 ? -12.803 -20.214 -4.679 1.00 55.91 260 GLU A C 1
ATOM 2069 O O . GLU A 1 260 ? -13.704 -19.894 -3.915 1.00 55.91 260 GLU A O 1
ATOM 2074 N N . GLY A 1 261 ? -12.318 -19.336 -5.566 1.00 55.88 261 GLY A N 1
ATOM 2075 C CA . GLY A 1 261 ? -12.843 -17.967 -5.718 1.00 55.88 261 GLY A CA 1
ATOM 2076 C C . GLY A 1 261 ? -12.008 -16.868 -5.057 1.00 55.88 261 GLY A C 1
ATOM 2077 O O . GLY A 1 261 ? -12.332 -15.693 -5.218 1.00 55.88 261 GLY A O 1
ATOM 2078 N N . GLU A 1 262 ? -10.901 -17.228 -4.400 1.00 54.41 262 GLU A N 1
ATOM 2079 C CA . GLU A 1 262 ? -9.857 -16.284 -3.990 1.00 54.41 262 GLU A CA 1
ATOM 2080 C C . GLU A 1 262 ? -9.354 -15.413 -5.156 1.00 54.41 262 GLU A C 1
ATOM 2082 O O . GLU A 1 262 ? -9.545 -15.716 -6.341 1.00 54.41 262 GLU A O 1
ATOM 2087 N N . THR A 1 263 ? -8.664 -14.314 -4.825 1.00 66.19 263 THR A N 1
ATOM 2088 C CA . THR A 1 263 ? -8.175 -13.371 -5.838 1.00 66.19 263 THR A CA 1
ATOM 2089 C C . THR A 1 263 ? -7.319 -14.090 -6.882 1.00 66.19 263 THR A C 1
ATOM 2091 O O . THR A 1 263 ? -6.295 -14.693 -6.569 1.00 66.19 263 THR A O 1
ATOM 2094 N N . THR A 1 264 ? -7.713 -13.990 -8.155 1.00 76.38 264 THR A N 1
ATOM 2095 C CA . THR A 1 264 ? -7.113 -14.753 -9.264 1.00 76.38 264 THR A CA 1
ATOM 2096 C C . THR A 1 264 ? -5.586 -14.613 -9.354 1.00 76.38 264 THR A C 1
ATOM 2098 O O . THR A 1 264 ? -4.916 -15.497 -9.872 1.00 76.38 264 THR A O 1
ATOM 2101 N N . ARG A 1 265 ? -5.025 -13.501 -8.857 1.00 74.88 265 ARG A N 1
ATOM 2102 C CA . ARG A 1 265 ? -3.576 -13.245 -8.795 1.00 74.88 265 ARG A CA 1
ATOM 2103 C C . ARG A 1 265 ? -2.850 -14.127 -7.785 1.00 74.88 265 ARG A C 1
ATOM 2105 O O . ARG A 1 265 ? -1.773 -14.617 -8.101 1.00 74.88 265 ARG A O 1
ATOM 2112 N N . LEU A 1 266 ? -3.438 -14.328 -6.607 1.00 76.88 266 LEU A N 1
ATOM 2113 C CA . LEU A 1 266 ? -2.853 -15.143 -5.545 1.00 76.88 266 LEU A CA 1
ATOM 2114 C C . LEU A 1 266 ? -2.758 -16.607 -5.987 1.00 76.88 266 LEU A C 1
ATOM 2116 O O . LEU A 1 266 ? -1.683 -17.192 -5.916 1.00 76.88 266 LEU A O 1
ATOM 2120 N N . TRP A 1 267 ? -3.841 -17.149 -6.553 1.00 84.88 267 TRP A N 1
ATOM 2121 C CA . TRP A 1 267 ? -3.845 -18.510 -7.094 1.00 84.88 267 TRP A CA 1
ATOM 2122 C C . TRP A 1 267 ? -2.858 -18.690 -8.267 1.00 84.88 267 TRP A C 1
ATOM 2124 O O . TRP A 1 267 ? -2.195 -19.721 -8.338 1.00 84.88 267 TRP A O 1
ATOM 2134 N N . ILE A 1 268 ? -2.703 -17.698 -9.163 1.00 84.94 268 ILE A N 1
ATOM 2135 C CA . ILE A 1 268 ? -1.684 -17.765 -10.233 1.00 84.94 268 ILE A CA 1
ATOM 2136 C C . ILE A 1 268 ? -0.275 -17.834 -9.630 1.00 84.94 268 ILE A C 1
ATOM 2138 O O . ILE A 1 268 ? 0.484 -18.708 -10.034 1.00 84.94 268 ILE A O 1
ATOM 2142 N N . SER A 1 269 ? 0.047 -16.986 -8.643 1.00 80.12 269 SER A N 1
ATOM 2143 C CA . SER A 1 269 ? 1.348 -17.027 -7.953 1.00 80.12 269 SER A CA 1
ATOM 2144 C C . SER A 1 269 ? 1.588 -18.394 -7.314 1.00 80.12 269 SER A C 1
ATOM 2146 O O . SER A 1 269 ? 2.578 -19.038 -7.623 1.00 80.12 269 SER A O 1
ATOM 2148 N N . GLN A 1 270 ? 0.634 -18.897 -6.522 1.00 80.44 270 GLN A N 1
ATOM 2149 C CA . GLN A 1 270 ? 0.733 -20.212 -5.876 1.00 80.44 270 GLN A CA 1
ATOM 2150 C C . GLN A 1 270 ? 0.907 -21.364 -6.883 1.00 80.44 270 GLN A C 1
ATOM 2152 O O . GLN A 1 270 ? 1.571 -22.355 -6.578 1.00 80.44 270 GLN A O 1
ATOM 2157 N N . ALA A 1 271 ? 0.301 -21.264 -8.071 1.00 83.38 271 ALA A N 1
ATOM 2158 C CA . ALA A 1 271 ? 0.485 -22.237 -9.142 1.00 83.38 271 ALA A CA 1
ATOM 2159 C C . ALA A 1 271 ? 1.883 -22.128 -9.777 1.00 83.38 271 ALA A C 1
ATOM 2161 O O . ALA A 1 271 ? 2.522 -23.155 -9.987 1.00 83.38 271 ALA A O 1
ATOM 2162 N N . GLU A 1 272 ? 2.378 -20.915 -10.039 1.00 84.44 272 GLU A N 1
ATOM 2163 C CA . GLU A 1 272 ? 3.738 -20.663 -10.541 1.00 84.44 272 GLU A CA 1
ATOM 2164 C C . GLU A 1 272 ? 4.806 -21.147 -9.540 1.00 84.44 272 GLU A C 1
ATOM 2166 O O . GLU A 1 272 ? 5.686 -21.915 -9.926 1.00 84.44 272 GLU A O 1
ATOM 2171 N N . ASP A 1 273 ? 4.656 -20.824 -8.250 1.00 75.50 273 ASP A N 1
ATOM 2172 C CA . ASP A 1 273 ? 5.512 -21.292 -7.149 1.00 75.50 273 ASP A CA 1
ATOM 2173 C C . ASP A 1 273 ? 5.524 -22.834 -7.050 1.00 75.50 273 ASP A C 1
ATOM 2175 O O . ASP A 1 273 ? 6.573 -23.458 -6.876 1.00 75.50 273 ASP A O 1
ATOM 2179 N N . TYR A 1 274 ? 4.358 -23.479 -7.206 1.00 81.00 274 TYR A N 1
ATOM 2180 C CA . TYR A 1 274 ? 4.244 -24.941 -7.256 1.00 81.00 274 TYR A CA 1
ATOM 2181 C C . TYR A 1 274 ? 4.967 -25.524 -8.478 1.00 81.00 274 TYR A C 1
ATOM 2183 O O . TYR A 1 274 ? 5.643 -26.551 -8.375 1.00 81.00 274 TYR A O 1
ATOM 2191 N N . PHE A 1 275 ? 4.807 -24.909 -9.652 1.00 85.19 275 PHE A N 1
ATOM 2192 C CA . PHE A 1 275 ? 5.415 -25.403 -10.882 1.00 85.19 275 PHE A CA 1
ATOM 2193 C C . PHE A 1 275 ? 6.941 -25.274 -10.878 1.00 85.19 275 PHE A C 1
ATOM 2195 O O . PHE A 1 275 ? 7.603 -26.182 -11.381 1.00 85.19 275 PHE A O 1
ATOM 2202 N N . ASP A 1 276 ? 7.488 -24.213 -10.283 1.00 82.06 276 ASP A N 1
ATOM 2203 C CA . ASP A 1 276 ? 8.932 -24.035 -10.096 1.00 82.06 276 ASP A CA 1
ATOM 2204 C C . ASP A 1 276 ? 9.488 -25.054 -9.082 1.00 82.06 276 ASP A C 1
ATOM 2206 O O . ASP A 1 276 ? 10.396 -25.821 -9.405 1.00 82.06 276 ASP A O 1
ATOM 2210 N N . MET A 1 277 ? 8.855 -25.185 -7.904 1.00 72.75 277 MET A N 1
ATOM 2211 C CA . MET A 1 277 ? 9.277 -26.109 -6.834 1.00 72.75 277 MET A CA 1
ATOM 2212 C C . MET A 1 277 ? 9.320 -27.594 -7.252 1.00 72.75 277 MET A C 1
ATOM 2214 O O . MET A 1 277 ? 10.075 -28.376 -6.669 1.00 72.75 277 MET A O 1
ATOM 2218 N N . TYR A 1 278 ? 8.518 -27.999 -8.241 1.00 75.06 278 TYR A N 1
ATOM 2219 C CA . TYR A 1 278 ? 8.497 -29.366 -8.780 1.00 75.06 278 TYR A CA 1
ATOM 2220 C C . TYR A 1 278 ? 9.073 -29.482 -10.210 1.00 75.06 278 TYR A C 1
ATOM 2222 O O . TYR A 1 278 ? 8.839 -30.498 -10.868 1.00 75.06 278 TYR A O 1
ATOM 2230 N N . GLU A 1 279 ? 9.811 -28.472 -10.695 1.00 79.19 279 GLU A N 1
ATOM 2231 C CA . GLU A 1 279 ? 10.447 -28.416 -12.030 1.00 79.19 279 GLU A CA 1
ATOM 2232 C C . GLU A 1 279 ? 9.495 -28.781 -13.196 1.00 79.19 279 GLU A C 1
ATOM 2234 O O . GLU A 1 279 ? 9.866 -29.419 -14.190 1.00 79.19 279 GLU A O 1
ATOM 2239 N N . VAL A 1 280 ? 8.219 -28.403 -13.083 1.00 80.62 280 VAL A N 1
ATOM 2240 C CA . VAL A 1 280 ? 7.174 -28.818 -14.023 1.00 80.62 280 VAL A CA 1
ATOM 2241 C C . VAL A 1 280 ? 7.403 -28.141 -15.382 1.00 80.62 280 VAL A C 1
ATOM 2243 O O . VAL A 1 280 ? 7.459 -26.914 -15.452 1.00 80.62 280 VAL A O 1
ATOM 2246 N N . PRO A 1 281 ? 7.465 -28.876 -16.509 1.00 78.12 281 PRO A N 1
ATOM 2247 C CA . PRO A 1 281 ? 7.626 -28.260 -17.824 1.00 78.12 281 PRO A CA 1
ATOM 2248 C C . PRO A 1 281 ? 6.462 -27.305 -18.177 1.00 78.12 281 PRO A C 1
ATOM 2250 O O . PRO A 1 281 ? 5.314 -27.753 -18.149 1.00 78.12 281 PRO A O 1
ATOM 2253 N N . PRO A 1 282 ? 6.704 -26.056 -18.636 1.00 79.25 282 PRO A N 1
ATOM 2254 C CA . PRO A 1 282 ? 5.654 -25.064 -18.941 1.00 79.25 282 PRO A CA 1
ATOM 2255 C C . PRO A 1 282 ? 4.512 -25.553 -19.847 1.00 79.25 282 PRO A C 1
ATOM 2257 O O . PRO A 1 282 ? 3.353 -25.189 -19.668 1.00 79.25 282 PRO A O 1
ATOM 2260 N N . ARG A 1 283 ? 4.817 -26.480 -20.765 1.00 79.94 283 ARG A N 1
ATOM 2261 C CA . ARG A 1 283 ? 3.855 -27.211 -21.617 1.00 79.94 283 ARG A CA 1
ATOM 2262 C C . ARG A 1 283 ? 2.827 -28.083 -20.864 1.00 79.94 283 ARG A C 1
ATOM 2264 O O . ARG A 1 283 ? 1.997 -28.718 -21.505 1.00 79.94 283 ARG A O 1
ATOM 2271 N N . GLN A 1 284 ? 2.922 -28.196 -19.540 1.00 81.06 284 GLN A N 1
ATOM 2272 C CA . GLN A 1 284 ? 2.004 -28.948 -18.678 1.00 81.06 284 GLN A CA 1
ATOM 2273 C C . GLN A 1 284 ? 1.260 -28.056 -17.673 1.00 81.06 284 GLN A C 1
ATOM 2275 O O . GLN A 1 284 ? 0.295 -28.533 -17.082 1.00 81.06 284 GLN A O 1
ATOM 2280 N N . TRP A 1 285 ? 1.639 -26.782 -17.509 1.00 87.25 285 TRP A N 1
ATOM 2281 C CA . TRP A 1 285 ? 1.085 -25.897 -16.473 1.00 87.25 285 TRP A CA 1
ATOM 2282 C C . TRP A 1 285 ? -0.429 -25.717 -16.628 1.00 87.25 285 TRP A C 1
ATOM 2284 O O . TRP A 1 285 ? -1.188 -26.089 -15.737 1.00 87.25 285 TRP A O 1
ATOM 2294 N N . VAL A 1 286 ? -0.890 -25.294 -17.816 1.00 85.75 286 VAL A N 1
ATOM 2295 C CA . VAL A 1 286 ? -2.331 -25.143 -18.104 1.00 85.75 286 VAL A CA 1
ATOM 2296 C C . VAL A 1 286 ? -3.084 -26.468 -17.941 1.00 85.75 286 VAL A C 1
ATOM 2298 O O . VAL A 1 286 ? -4.202 -26.472 -17.437 1.00 85.75 286 VAL A O 1
ATOM 2301 N N . LYS A 1 287 ? -2.471 -27.604 -18.301 1.00 83.06 287 LYS A N 1
ATOM 2302 C CA . LYS A 1 287 ? -3.089 -28.933 -18.171 1.00 83.06 287 LYS A CA 1
ATOM 2303 C C . LYS A 1 287 ? -3.257 -29.368 -16.712 1.00 83.06 287 LYS A C 1
ATOM 2305 O O . LYS A 1 287 ? -4.285 -29.936 -16.352 1.00 83.06 287 LYS A O 1
ATOM 2310 N N . ILE A 1 288 ? -2.257 -29.121 -15.870 1.00 81.31 288 ILE A N 1
ATOM 2311 C CA . ILE A 1 288 ? -2.323 -29.450 -14.442 1.00 81.31 288 ILE A CA 1
ATOM 2312 C C . ILE A 1 288 ? -3.323 -28.521 -13.749 1.00 81.31 288 ILE A C 1
ATOM 2314 O O . ILE A 1 288 ? -4.171 -29.007 -13.006 1.00 81.31 288 ILE A O 1
ATOM 2318 N N . SER A 1 289 ? -3.319 -27.224 -14.068 1.00 84.88 289 SER A N 1
ATOM 2319 C CA . SER A 1 289 ? -4.350 -26.289 -13.605 1.00 84.88 289 SER A CA 1
ATOM 2320 C C . SER A 1 289 ? -5.756 -26.721 -14.031 1.00 84.88 289 SER A C 1
ATOM 2322 O O . SER A 1 289 ? -6.651 -26.779 -13.194 1.00 84.88 289 SER A O 1
ATOM 2324 N N . HIS A 1 290 ? -5.940 -27.111 -15.298 1.00 81.88 290 HIS A N 1
ATOM 2325 C CA . HIS A 1 290 ? -7.195 -27.645 -15.839 1.00 81.88 290 HIS A CA 1
ATOM 2326 C C . HIS A 1 290 ? -7.731 -28.813 -15.006 1.00 81.88 290 HIS A C 1
ATOM 2328 O O . HIS A 1 290 ? -8.883 -28.774 -14.583 1.00 81.88 290 HIS A O 1
ATOM 2334 N N . MET A 1 291 ? -6.886 -29.796 -14.688 1.00 78.44 291 MET A N 1
ATOM 2335 C CA . MET A 1 291 ? -7.266 -30.952 -13.867 1.00 78.44 291 MET A CA 1
ATOM 2336 C C . MET A 1 291 ? -7.606 -30.615 -12.401 1.00 78.44 291 MET A C 1
ATOM 2338 O O . MET A 1 291 ? -8.111 -31.486 -11.698 1.00 78.44 291 MET A O 1
ATOM 2342 N N . ASN A 1 292 ? -7.349 -29.386 -11.938 1.00 77.19 292 ASN A N 1
ATOM 2343 C CA . ASN A 1 292 ? -7.638 -28.925 -10.575 1.00 77.19 292 ASN A CA 1
ATOM 2344 C C . ASN A 1 292 ? -8.670 -27.775 -10.518 1.00 77.19 292 ASN A C 1
ATOM 2346 O O . ASN A 1 292 ? -9.004 -27.299 -9.428 1.00 77.19 292 ASN A O 1
ATOM 2350 N N . PHE A 1 293 ? -9.220 -27.330 -11.656 1.00 81.19 293 PHE A N 1
ATOM 2351 C CA . PHE A 1 293 ? -10.291 -26.331 -11.676 1.00 81.19 293 PHE A CA 1
ATOM 2352 C C . PHE A 1 293 ? -11.664 -26.962 -11.457 1.00 81.19 293 PHE A C 1
ATOM 2354 O O . PHE A 1 293 ? -12.128 -27.792 -12.235 1.00 81.19 293 PHE A O 1
ATOM 2361 N N . HIS A 1 294 ? -12.363 -26.471 -10.439 1.00 76.25 294 HIS A N 1
ATOM 2362 C CA . HIS A 1 294 ? -13.683 -26.950 -10.048 1.00 76.25 294 HIS A CA 1
ATOM 2363 C C . HIS A 1 294 ? -14.769 -25.884 -10.315 1.00 76.25 294 HIS A C 1
ATOM 2365 O O . HIS A 1 294 ? -14.498 -24.777 -10.800 1.00 76.25 294 HIS A O 1
ATOM 2371 N N . GLY A 1 295 ? -16.033 -26.227 -10.047 1.00 77.06 295 GLY A N 1
ATOM 2372 C CA . GLY A 1 295 ? -17.149 -25.276 -9.973 1.00 77.06 295 GLY A CA 1
ATOM 2373 C C . GLY A 1 295 ? -17.367 -24.408 -11.222 1.00 77.06 295 GLY A C 1
ATOM 2374 O O . GLY A 1 295 ? -17.815 -24.882 -12.268 1.00 77.06 295 GLY A O 1
ATOM 2375 N N . ALA A 1 296 ? -17.155 -23.095 -11.089 1.00 73.88 296 ALA A N 1
ATOM 2376 C CA . ALA A 1 296 ? -17.367 -22.113 -12.159 1.00 73.88 296 ALA A CA 1
ATOM 2377 C C . ALA A 1 296 ? -16.167 -21.955 -13.115 1.00 73.88 296 ALA A C 1
ATOM 2379 O O . ALA A 1 296 ? -16.352 -21.461 -14.232 1.00 73.88 296 ALA A O 1
ATOM 2380 N N . VAL A 1 297 ? -14.963 -22.375 -12.700 1.00 79.00 297 VAL A N 1
ATOM 2381 C CA . VAL A 1 297 ? -13.744 -22.310 -13.525 1.00 79.00 297 VAL A CA 1
ATOM 2382 C C . VAL A 1 297 ? -13.590 -23.574 -14.371 1.00 79.00 297 VAL A C 1
ATOM 2384 O O . VAL A 1 297 ? -13.285 -23.453 -15.554 1.00 79.00 297 VAL A O 1
ATOM 2387 N N . GLY A 1 298 ? -13.921 -24.756 -13.831 1.00 79.50 298 GLY A N 1
ATOM 2388 C CA . GLY A 1 298 ? -13.969 -26.014 -14.599 1.00 79.50 298 GLY A CA 1
ATOM 2389 C C . GLY A 1 298 ? -14.869 -25.895 -15.838 1.00 79.50 298 GLY A C 1
ATOM 2390 O O . GLY A 1 298 ? -14.398 -25.965 -16.971 1.00 79.50 298 GLY A O 1
ATOM 2391 N N . ARG A 1 299 ? -16.137 -25.511 -15.628 1.00 79.94 299 ARG A N 1
ATOM 2392 C CA . ARG A 1 299 ? -17.117 -25.227 -16.701 1.00 79.94 299 ARG A CA 1
ATOM 2393 C C . ARG A 1 299 ? -16.707 -24.115 -17.677 1.00 79.94 299 ARG A C 1
ATOM 2395 O O . ARG A 1 299 ? -17.343 -23.937 -18.713 1.00 79.94 299 ARG A O 1
ATOM 2402 N N . TRP A 1 300 ? -15.698 -23.310 -17.341 1.00 85.62 300 TRP A N 1
ATOM 2403 C CA . TRP A 1 300 ? -15.152 -22.305 -18.248 1.00 85.62 300 TRP A CA 1
ATOM 2404 C C . TRP A 1 300 ? -13.992 -22.842 -19.078 1.00 85.62 300 TRP A C 1
ATOM 2406 O O . TRP A 1 300 ? -13.975 -22.607 -20.284 1.00 85.62 300 TRP A O 1
ATOM 2416 N N . ILE A 1 301 ? -13.044 -23.561 -18.479 1.00 82.12 301 ILE A N 1
ATOM 2417 C CA . ILE A 1 301 ? -11.909 -24.100 -19.230 1.00 82.12 301 ILE A CA 1
ATOM 2418 C C . ILE A 1 301 ? -12.356 -25.190 -20.220 1.00 82.12 301 ILE A C 1
ATOM 2420 O O . ILE A 1 301 ? -11.829 -25.247 -21.326 1.00 82.12 301 ILE A O 1
ATOM 2424 N N . GLU A 1 302 ? -13.435 -25.920 -19.912 1.00 80.50 302 GLU A N 1
ATOM 2425 C CA . GLU A 1 302 ? -14.162 -26.782 -20.864 1.00 80.50 302 GLU A CA 1
ATOM 2426 C C . GLU A 1 302 ? -14.736 -26.022 -22.078 1.00 80.50 302 GLU A C 1
ATOM 2428 O O . GLU A 1 302 ? -14.876 -26.593 -23.158 1.00 80.50 302 GLU A O 1
ATOM 2433 N N . SER A 1 303 ? -15.054 -24.728 -21.934 1.00 79.31 303 SER A N 1
ATOM 2434 C CA . SER A 1 303 ? -15.549 -23.885 -23.039 1.00 79.31 303 SER A CA 1
ATOM 2435 C C . SER A 1 303 ? -14.435 -23.341 -23.947 1.00 79.31 303 SER A C 1
ATOM 2437 O O . SER A 1 303 ? -14.723 -22.722 -24.973 1.00 79.31 303 SER A O 1
ATOM 2439 N N . ILE A 1 304 ? -13.164 -23.574 -23.596 1.00 82.12 304 ILE A N 1
ATOM 2440 C CA . ILE A 1 304 ? -11.998 -23.198 -24.402 1.00 82.12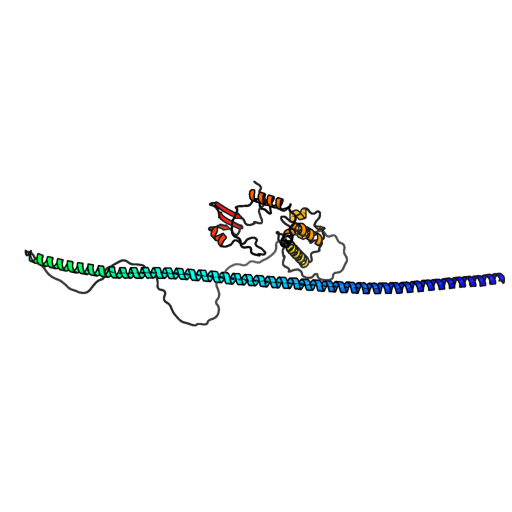 304 ILE A CA 1
ATOM 2441 C C . ILE A 1 304 ? -11.598 -24.391 -25.287 1.00 82.12 304 ILE A C 1
ATOM 2443 O O . ILE A 1 304 ? -11.326 -25.475 -24.772 1.00 82.12 304 ILE A O 1
ATOM 2447 N N . PRO A 1 305 ? -11.487 -24.234 -26.619 1.00 72.81 305 PRO A N 1
ATOM 2448 C CA . PRO A 1 305 ? -10.981 -25.304 -27.470 1.00 72.81 305 PRO A CA 1
ATOM 2449 C C . PRO A 1 305 ? -9.470 -25.507 -27.255 1.00 72.81 305 PRO A C 1
ATOM 2451 O O . PRO A 1 305 ? -8.664 -24.667 -27.641 1.00 72.81 305 PRO A O 1
ATOM 2454 N N . GLN A 1 306 ? -9.094 -26.665 -26.698 1.00 77.38 306 GLN A N 1
ATOM 2455 C CA . GLN A 1 306 ? -7.703 -27.107 -26.468 1.00 77.38 306 GLN A CA 1
ATOM 2456 C C . GLN A 1 306 ? -6.888 -26.194 -25.515 1.00 77.38 306 GLN A C 1
ATOM 2458 O O . GLN A 1 306 ? -5.845 -25.672 -25.918 1.00 77.38 306 GLN A O 1
ATOM 2463 N N . PRO A 1 307 ? -7.303 -26.037 -24.239 1.00 76.19 307 PRO A N 1
ATOM 2464 C CA . PRO A 1 307 ? -6.629 -25.159 -23.277 1.00 76.19 307 PRO A CA 1
ATOM 2465 C C . PRO A 1 307 ? -5.165 -25.561 -23.040 1.00 76.19 307 PRO A C 1
ATOM 2467 O O . PRO A 1 307 ? -4.302 -24.691 -23.002 1.00 76.19 307 PRO A O 1
ATOM 2470 N N . ASP A 1 308 ? -4.864 -26.867 -23.014 1.00 77.81 308 ASP A N 1
ATOM 2471 C CA . ASP A 1 308 ? -3.519 -27.462 -22.907 1.00 77.81 308 ASP A CA 1
ATOM 2472 C C . ASP A 1 308 ? -2.485 -26.940 -23.941 1.00 77.81 308 ASP A C 1
ATOM 2474 O O . ASP A 1 308 ? -1.298 -27.239 -23.819 1.00 77.81 308 ASP A O 1
ATOM 2478 N N . ARG A 1 309 ? -2.908 -26.210 -24.987 1.00 78.12 309 ARG A N 1
ATOM 2479 C CA . ARG A 1 309 ? -2.031 -25.617 -26.017 1.00 78.12 309 ARG A CA 1
ATOM 2480 C C . ARG A 1 309 ? -1.790 -24.113 -25.861 1.00 78.12 309 ARG A C 1
ATOM 2482 O O . ARG A 1 309 ? -0.995 -23.564 -26.623 1.00 78.12 309 ARG A O 1
ATOM 2489 N N . LEU A 1 310 ? -2.466 -23.443 -24.930 1.00 81.94 310 LEU A N 1
ATOM 2490 C CA . LEU A 1 310 ? -2.272 -22.014 -24.691 1.00 81.94 310 LEU A CA 1
ATOM 2491 C C . LEU A 1 310 ? -0.952 -21.763 -23.940 1.00 81.94 310 LEU A C 1
ATOM 2493 O O . LEU A 1 310 ? -0.649 -22.489 -22.990 1.00 81.94 310 LEU A O 1
ATOM 2497 N N . PRO A 1 311 ? -0.173 -20.726 -24.303 1.00 85.19 311 PRO A N 1
ATOM 2498 C CA . PRO A 1 311 ? 0.901 -20.234 -23.450 1.00 85.19 311 PRO A CA 1
ATOM 2499 C C . PRO A 1 311 ? 0.345 -19.809 -22.088 1.00 85.19 311 PRO A C 1
ATOM 2501 O O . PRO A 1 311 ? -0.704 -19.168 -22.008 1.00 85.19 311 PRO A O 1
ATOM 2504 N N . TRP A 1 312 ? 1.069 -20.124 -21.013 1.00 87.44 312 TRP A N 1
ATOM 2505 C CA . TRP A 1 312 ? 0.646 -19.794 -19.650 1.00 87.44 312 TRP A CA 1
ATOM 2506 C C . TRP A 1 312 ? 0.297 -18.301 -19.440 1.00 87.44 312 TRP A C 1
ATOM 2508 O O . TRP A 1 312 ? -0.766 -18.038 -18.879 1.00 87.44 312 TRP A O 1
ATOM 2518 N N . PRO A 1 313 ? 1.055 -17.310 -19.967 1.00 85.06 313 PRO A N 1
ATOM 2519 C CA . PRO A 1 313 ? 0.685 -15.896 -19.829 1.00 85.06 313 PRO A CA 1
ATOM 2520 C C . PRO A 1 313 ? -0.659 -15.531 -20.481 1.00 85.06 313 PRO A C 1
ATOM 2522 O O . PRO A 1 313 ? -1.421 -14.738 -19.924 1.00 85.06 313 PRO A O 1
ATOM 2525 N N . ASP A 1 314 ? -0.981 -16.126 -21.635 1.00 85.06 314 ASP A N 1
ATOM 2526 C CA . ASP A 1 314 ? -2.263 -15.911 -22.317 1.00 85.06 314 ASP A CA 1
ATOM 2527 C C . ASP A 1 314 ? -3.411 -16.571 -21.546 1.00 85.06 314 ASP A C 1
ATOM 2529 O O . ASP A 1 314 ? -4.476 -15.971 -21.380 1.00 85.06 314 ASP A O 1
ATOM 2533 N N . PHE A 1 315 ? -3.179 -17.770 -21.004 1.00 86.31 315 PHE A N 1
ATOM 2534 C CA . PHE A 1 315 ? -4.134 -18.448 -20.131 1.00 86.31 315 PHE A CA 1
ATOM 2535 C C . PHE A 1 315 ? -4.438 -17.624 -18.863 1.00 86.31 315 PHE A C 1
ATOM 2537 O O . PHE A 1 315 ? -5.604 -17.346 -18.570 1.00 86.31 315 PHE A O 1
ATOM 2544 N N . CYS A 1 316 ? -3.405 -17.151 -18.161 1.00 84.94 316 CYS A N 1
ATOM 2545 C CA . CYS A 1 316 ? -3.528 -16.292 -16.980 1.00 84.94 316 CYS A CA 1
ATOM 2546 C C . CYS A 1 316 ? -4.278 -14.988 -17.277 1.00 84.94 316 CYS A C 1
ATOM 2548 O O . CYS A 1 316 ? -5.137 -14.566 -16.499 1.00 84.94 316 CYS A O 1
ATOM 2550 N N . LYS A 1 317 ? -4.030 -14.375 -18.442 1.00 82.25 317 LYS A N 1
ATOM 2551 C CA . LYS A 1 317 ? -4.784 -13.205 -18.908 1.00 82.25 317 LYS A CA 1
ATOM 2552 C C . LYS A 1 317 ? -6.267 -13.525 -19.129 1.00 82.25 317 LYS A C 1
ATOM 2554 O O . LYS A 1 317 ? -7.123 -12.769 -18.671 1.00 82.25 317 LYS A O 1
ATOM 2559 N N . MET A 1 318 ? -6.588 -14.640 -19.789 1.00 81.81 318 MET A N 1
ATOM 2560 C CA . MET A 1 318 ? -7.979 -15.056 -20.013 1.00 81.81 318 MET A CA 1
ATOM 2561 C C . MET A 1 318 ? -8.717 -15.362 -18.697 1.00 81.81 318 MET A C 1
ATOM 2563 O O . MET A 1 318 ? -9.893 -15.016 -18.563 1.00 81.81 318 MET A O 1
ATOM 2567 N N . LEU A 1 319 ? -8.027 -15.951 -17.713 1.00 83.31 319 LEU A N 1
ATOM 2568 C CA . LEU A 1 319 ? -8.551 -16.176 -16.363 1.00 83.31 319 LEU A CA 1
ATOM 2569 C C . LEU A 1 319 ? -8.822 -14.830 -15.655 1.00 83.31 319 LEU A C 1
ATOM 2571 O O . LEU A 1 319 ? -9.913 -14.617 -15.120 1.00 83.31 319 LEU A O 1
ATOM 2575 N N . HIS A 1 320 ? -7.886 -13.877 -15.732 1.00 80.75 320 HIS A N 1
ATOM 2576 C CA . HIS A 1 320 ? -8.042 -12.522 -15.187 1.00 80.75 320 HIS A CA 1
ATOM 2577 C C . HIS A 1 320 ? -9.191 -11.718 -15.803 1.00 80.75 320 HIS A C 1
ATOM 2579 O O . HIS A 1 320 ? -9.962 -11.116 -15.060 1.00 80.75 320 HIS A O 1
ATOM 2585 N N . ASP A 1 321 ? -9.346 -11.683 -17.126 1.00 79.06 321 ASP A N 1
ATOM 2586 C CA . ASP A 1 321 ? -10.398 -10.858 -17.739 1.00 79.06 321 ASP A CA 1
ATOM 2587 C C . ASP A 1 321 ? -11.815 -11.432 -17.506 1.00 79.06 321 ASP A C 1
ATOM 2589 O O . ASP A 1 321 ? -12.811 -10.702 -17.597 1.00 79.06 321 ASP A O 1
ATOM 2593 N N . ARG A 1 322 ? -11.927 -12.716 -17.122 1.00 76.00 322 ARG A N 1
ATOM 2594 C CA . ARG A 1 322 ? -13.203 -13.359 -16.770 1.00 76.00 322 ARG A CA 1
ATOM 2595 C C . ARG A 1 322 ? -13.535 -13.333 -15.275 1.00 76.00 322 ARG A C 1
ATOM 2597 O O . ARG A 1 322 ? -14.694 -13.067 -14.956 1.00 76.00 322 ARG A O 1
ATOM 2604 N N . PHE A 1 323 ? -12.561 -13.599 -14.400 1.00 77.56 323 PHE A N 1
ATOM 2605 C CA . PHE A 1 323 ? -12.760 -13.747 -12.947 1.00 77.56 323 PHE A CA 1
ATOM 2606 C C . PHE A 1 323 ? -12.075 -12.658 -12.102 1.00 77.56 323 PHE A C 1
ATOM 2608 O O . PHE A 1 323 ? -12.502 -12.393 -10.989 1.00 77.56 323 PHE A O 1
ATOM 2615 N N . GLY A 1 324 ? -11.079 -11.943 -12.629 1.00 66.88 324 GLY A N 1
ATOM 2616 C CA . GLY A 1 324 ? -10.353 -10.883 -11.914 1.00 66.88 324 GLY A CA 1
ATOM 2617 C C . GLY A 1 324 ? -11.060 -9.519 -11.858 1.00 66.88 324 GLY A C 1
ATOM 2618 O O . GLY A 1 324 ? -10.389 -8.498 -11.690 1.00 66.88 324 GLY A O 1
ATOM 2619 N N . ARG A 1 325 ? -12.389 -9.454 -12.041 1.00 57.31 325 ARG A N 1
ATOM 2620 C CA . ARG A 1 325 ? -13.132 -8.174 -12.031 1.00 57.31 325 ARG A CA 1
ATOM 2621 C C . ARG A 1 325 ? -13.200 -7.540 -10.641 1.00 57.31 325 ARG A C 1
ATOM 2623 O O . ARG A 1 325 ? -13.066 -6.321 -10.532 1.00 57.31 325 ARG A O 1
ATOM 2630 N N . ASP A 1 326 ? -13.265 -8.357 -9.595 1.00 53.28 326 ASP A N 1
ATOM 2631 C CA . ASP A 1 326 ? -13.502 -7.922 -8.209 1.00 53.28 326 ASP A CA 1
ATOM 2632 C C . ASP A 1 326 ? -12.351 -7.103 -7.595 1.00 53.28 326 ASP A C 1
ATOM 2634 O O . ASP A 1 326 ? -12.470 -6.589 -6.482 1.00 53.28 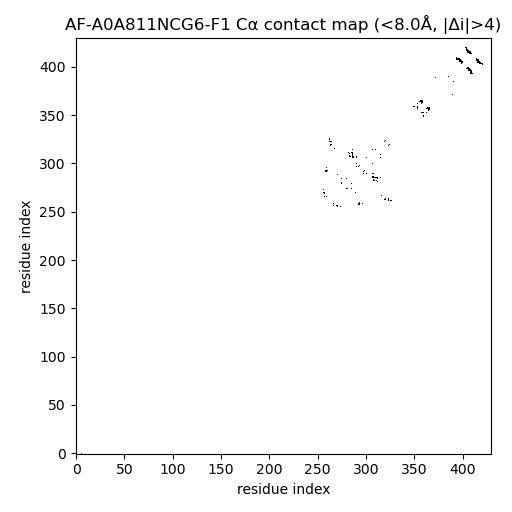326 ASP A O 1
ATOM 2638 N N . GLN A 1 327 ? -11.237 -6.957 -8.322 1.00 48.81 327 GLN A N 1
ATOM 2639 C CA . GLN A 1 327 ? -10.051 -6.203 -7.912 1.00 48.81 327 GLN A CA 1
ATOM 2640 C C . GLN A 1 327 ? -9.810 -4.924 -8.739 1.00 48.81 327 GLN A C 1
ATOM 2642 O O . GLN A 1 327 ? -8.945 -4.129 -8.378 1.00 48.81 327 GLN A O 1
ATOM 2647 N N . ARG A 1 328 ? -10.580 -4.684 -9.817 1.00 41.91 328 ARG A N 1
ATOM 2648 C CA . ARG A 1 328 ? -10.592 -3.391 -10.534 1.00 41.91 328 ARG A CA 1
ATOM 2649 C C . ARG A 1 328 ? -11.572 -2.417 -9.868 1.00 41.91 328 ARG A C 1
ATOM 2651 O O . ARG A 1 328 ? -11.178 -1.308 -9.517 1.00 41.91 328 ARG A O 1
ATOM 2658 N N . ASP A 1 329 ? -12.797 -2.854 -9.579 1.00 42.69 329 ASP A N 1
ATOM 2659 C CA . ASP A 1 329 ? -13.835 -1.970 -9.020 1.00 42.69 329 ASP A CA 1
ATOM 2660 C C . ASP A 1 329 ? -13.536 -1.538 -7.570 1.00 42.69 329 ASP A C 1
ATOM 2662 O O . ASP A 1 329 ? -13.805 -0.397 -7.195 1.00 42.69 329 ASP A O 1
ATOM 2666 N N . LYS A 1 330 ? -12.864 -2.386 -6.773 1.00 42.00 330 LYS A N 1
ATOM 2667 C CA . LYS A 1 330 ? -12.421 -2.051 -5.401 1.00 42.00 330 LYS A CA 1
ATOM 2668 C C . LYS A 1 330 ? -11.302 -0.992 -5.328 1.00 42.00 330 LYS A C 1
ATOM 2670 O O . LYS A 1 330 ? -10.978 -0.552 -4.230 1.00 42.00 330 LYS A O 1
ATOM 2675 N N . LEU A 1 331 ? -10.716 -0.578 -6.459 1.00 41.12 331 LEU A N 1
ATOM 2676 C CA . LEU A 1 331 ? -9.616 0.403 -6.521 1.00 41.12 331 LEU A CA 1
ATOM 2677 C C . LEU A 1 331 ? -9.888 1.608 -7.444 1.00 41.12 331 LEU A C 1
ATOM 2679 O O . LEU A 1 331 ? -9.038 2.488 -7.546 1.00 41.12 331 LEU A O 1
ATOM 2683 N N . VAL A 1 332 ? -11.051 1.669 -8.107 1.00 38.81 332 VAL A N 1
ATOM 2684 C CA . VAL A 1 332 ? -11.407 2.745 -9.062 1.00 38.81 332 VAL A CA 1
ATOM 2685 C C . VAL A 1 332 ? -12.635 3.560 -8.615 1.00 38.81 332 VAL A C 1
ATOM 2687 O O . VAL A 1 332 ? -12.970 4.566 -9.234 1.00 38.81 332 VAL A O 1
ATOM 2690 N N . MET A 1 333 ? -13.252 3.233 -7.472 1.00 33.47 333 MET A N 1
ATOM 2691 C CA . MET A 1 333 ? -14.302 4.053 -6.836 1.00 33.47 333 MET A CA 1
ATOM 2692 C C . MET A 1 333 ? -13.746 5.305 -6.119 1.00 33.47 333 MET A C 1
ATOM 2694 O O . MET A 1 333 ? -14.118 5.623 -4.992 1.00 33.47 333 MET A O 1
ATOM 2698 N N . GLY A 1 334 ? -12.863 6.026 -6.812 1.00 39.28 334 GLY A N 1
ATOM 2699 C CA . GLY A 1 334 ? -12.383 7.368 -6.505 1.00 39.28 334 GLY A CA 1
ATOM 2700 C C . GLY A 1 334 ? -12.224 8.145 -7.816 1.00 39.28 334 GLY A C 1
ATOM 2701 O O . GLY A 1 334 ? -11.403 7.788 -8.655 1.00 39.28 334 GLY A O 1
ATOM 2702 N N . ASP A 1 335 ? -13.042 9.182 -7.998 1.00 40.50 335 ASP A N 1
ATOM 2703 C CA . ASP A 1 335 ? -13.014 10.142 -9.111 1.00 40.50 335 ASP A CA 1
ATOM 2704 C C . ASP A 1 335 ? -13.044 9.597 -10.556 1.00 40.50 335 ASP A C 1
ATOM 2706 O O . ASP A 1 335 ? -12.147 9.849 -11.368 1.00 40.50 335 ASP A O 1
ATOM 2710 N N . LYS A 1 336 ? -14.191 9.008 -10.937 1.00 34.34 336 LYS A N 1
ATOM 2711 C CA . LYS A 1 336 ? -14.918 9.392 -12.173 1.00 34.34 336 LYS A CA 1
ATOM 2712 C C . LYS A 1 336 ? -16.351 8.860 -12.211 1.00 34.34 336 LYS A C 1
ATOM 2714 O O . LYS A 1 336 ? -16.579 7.663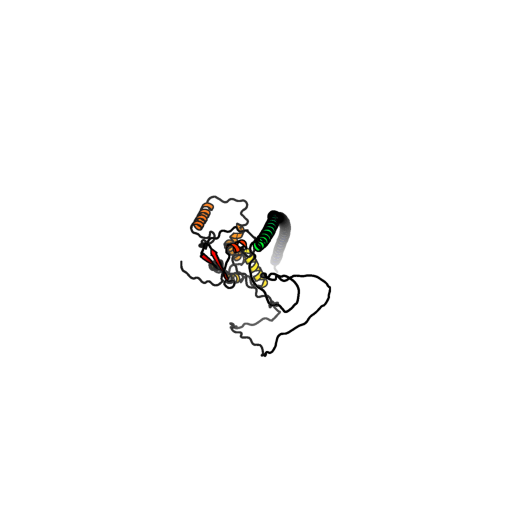 -12.099 1.00 34.34 336 LYS A O 1
ATOM 2719 N N . ALA A 1 337 ? -17.311 9.750 -12.462 1.00 39.44 337 ALA A N 1
ATOM 2720 C CA . ALA A 1 337 ? -18.696 9.373 -12.735 1.00 39.44 337 ALA A CA 1
ATOM 2721 C C . ALA A 1 337 ? -18.863 8.905 -14.202 1.00 39.44 337 ALA A C 1
ATOM 2723 O O . ALA A 1 337 ? -18.528 9.672 -15.111 1.00 39.44 337 ALA A O 1
ATOM 2724 N N . PRO A 1 338 ? -19.381 7.688 -14.462 1.00 37.81 338 PRO A N 1
ATOM 2725 C CA . PRO A 1 338 ? -19.774 7.244 -15.798 1.00 37.81 338 PRO A CA 1
ATOM 2726 C C . PRO A 1 338 ? -21.176 7.762 -16.186 1.00 37.81 338 PRO A C 1
ATOM 2728 O O . PRO A 1 338 ? -21.839 8.477 -15.434 1.00 37.81 338 PRO A O 1
ATOM 2731 N N . ALA A 1 339 ? -21.617 7.461 -17.410 1.00 37.84 339 ALA A N 1
ATOM 2732 C CA . ALA A 1 339 ? -22.788 8.094 -18.016 1.00 37.84 339 ALA A CA 1
ATOM 2733 C C . ALA A 1 339 ? -24.143 7.528 -17.542 1.00 37.84 339 ALA A C 1
ATOM 2735 O O . ALA A 1 339 ? -24.335 6.315 -17.437 1.00 37.84 339 ALA A O 1
ATOM 2736 N N . LYS A 1 340 ? -25.128 8.425 -17.378 1.00 41.22 340 LYS A N 1
ATOM 2737 C CA . LYS A 1 340 ? -26.540 8.083 -17.128 1.00 41.22 340 LYS A CA 1
ATOM 2738 C C . LYS A 1 340 ? -27.069 7.134 -18.214 1.00 41.22 340 LYS A C 1
ATOM 2740 O O . LYS A 1 340 ? -27.128 7.516 -19.382 1.00 41.22 340 LYS A O 1
ATOM 2745 N N . GLY A 1 341 ? -27.474 5.924 -17.822 1.00 49.66 341 GLY A N 1
ATOM 2746 C CA . GLY A 1 341 ? -28.105 4.941 -18.717 1.00 49.66 341 GLY A CA 1
ATOM 2747 C C . GLY A 1 341 ? -27.846 3.466 -18.379 1.00 49.66 341 GLY A C 1
ATOM 2748 O O . GLY A 1 341 ? -28.612 2.606 -18.819 1.00 49.66 341 GLY A O 1
ATOM 2749 N N . GLN A 1 342 ? -26.809 3.148 -17.591 1.00 48.03 342 GLN A N 1
ATOM 2750 C CA . GLN A 1 342 ? -26.610 1.794 -17.041 1.00 48.03 342 GLN A CA 1
ATOM 2751 C C . GLN A 1 342 ? -27.214 1.632 -15.637 1.00 48.03 342 GLN A C 1
ATOM 2753 O O . GLN A 1 342 ? -27.841 0.603 -15.375 1.00 48.03 342 GLN A O 1
ATOM 2758 N N . ASP A 1 343 ? -27.112 2.649 -14.774 1.00 53.84 343 ASP A N 1
ATOM 2759 C CA . ASP A 1 343 ? -27.592 2.577 -13.384 1.00 53.84 343 ASP A CA 1
ATOM 2760 C C . ASP A 1 343 ? -29.093 2.299 -13.261 1.00 53.84 343 ASP A C 1
ATOM 2762 O O . ASP A 1 343 ? -29.488 1.528 -12.391 1.00 53.84 343 ASP A O 1
ATOM 2766 N N . ASP A 1 344 ? -29.936 2.836 -14.150 1.00 61.66 344 ASP A N 1
ATOM 2767 C CA . ASP A 1 344 ? -31.389 2.596 -14.126 1.00 61.66 344 ASP A CA 1
ATOM 2768 C C . ASP A 1 344 ? -31.722 1.110 -14.332 1.00 61.66 344 ASP A C 1
ATOM 2770 O O . ASP A 1 344 ? -32.616 0.558 -13.687 1.00 61.66 344 ASP A O 1
ATOM 2774 N N . LYS A 1 345 ? -30.964 0.423 -15.198 1.00 63.44 345 LYS A N 1
ATOM 2775 C CA . LYS A 1 345 ? -31.128 -1.014 -15.464 1.00 63.44 345 LYS A CA 1
ATOM 2776 C C . LYS A 1 345 ? -30.613 -1.853 -14.301 1.00 63.44 345 LYS A C 1
ATOM 2778 O O . LYS A 1 345 ? -31.283 -2.801 -13.900 1.00 63.44 345 LYS A O 1
ATOM 2783 N N . LEU A 1 346 ? -29.461 -1.489 -13.736 1.00 66.56 346 LEU A N 1
ATOM 2784 C CA . LEU A 1 346 ? -28.886 -2.192 -12.589 1.00 66.56 346 LEU A CA 1
ATOM 2785 C C . LEU A 1 346 ? -29.750 -2.008 -11.329 1.00 66.56 346 LEU A C 1
ATOM 2787 O O . LEU A 1 346 ? -30.002 -2.965 -10.605 1.00 66.56 346 LEU A O 1
ATOM 2791 N N . SER A 1 347 ? -30.285 -0.806 -11.115 1.00 71.38 347 SER A N 1
ATOM 2792 C CA . SER A 1 347 ? -31.211 -0.484 -10.022 1.00 71.38 347 SER A CA 1
ATOM 2793 C C . SER A 1 347 ? -32.536 -1.230 -10.167 1.00 71.38 347 SER A C 1
ATOM 2795 O O . SER A 1 347 ? -33.045 -1.762 -9.183 1.00 71.38 347 SER A O 1
ATOM 2797 N N . THR A 1 348 ? -33.059 -1.332 -11.395 1.00 77.25 348 THR A N 1
ATOM 2798 C CA . THR A 1 348 ? -34.267 -2.110 -11.714 1.00 77.25 348 THR A CA 1
ATOM 2799 C C . THR A 1 348 ? -34.050 -3.609 -11.485 1.00 77.25 348 THR A C 1
ATOM 2801 O O . THR A 1 348 ? -34.902 -4.256 -10.883 1.00 77.25 348 THR A O 1
ATOM 2804 N N . LEU A 1 349 ? -32.899 -4.162 -11.892 1.00 68.94 349 LEU A N 1
ATOM 2805 C CA . LEU A 1 349 ? -32.531 -5.558 -11.621 1.00 68.94 349 LEU A CA 1
ATOM 2806 C C . LEU A 1 349 ? -32.415 -5.833 -10.119 1.00 68.94 349 LEU A C 1
ATOM 2808 O O . LEU A 1 349 ? -33.030 -6.775 -9.632 1.00 68.94 349 LEU A O 1
ATOM 2812 N N . ARG A 1 350 ? -31.718 -4.978 -9.361 1.00 75.69 350 ARG A N 1
ATOM 2813 C CA . ARG A 1 350 ? -31.627 -5.101 -7.896 1.00 75.69 350 ARG A CA 1
ATOM 2814 C C . ARG A 1 350 ? -32.998 -4.998 -7.220 1.00 75.69 350 ARG A C 1
ATOM 2816 O O . ARG A 1 350 ? -33.300 -5.778 -6.322 1.00 75.69 350 ARG A O 1
ATOM 2823 N N . ALA A 1 351 ? -33.857 -4.079 -7.666 1.00 77.19 351 ALA A N 1
ATOM 2824 C CA . ALA A 1 351 ? -35.226 -3.961 -7.165 1.00 77.19 351 ALA A CA 1
ATOM 2825 C C . ALA A 1 351 ? -36.074 -5.209 -7.474 1.00 77.19 351 ALA A C 1
ATOM 2827 O O . ALA A 1 351 ? -36.800 -5.673 -6.598 1.00 77.19 351 ALA A O 1
ATOM 2828 N N . TYR A 1 352 ? -35.944 -5.782 -8.675 1.00 74.00 352 TYR A N 1
ATOM 2829 C CA . TYR A 1 352 ? -36.603 -7.032 -9.057 1.00 74.00 352 TYR A CA 1
ATOM 2830 C C . TYR A 1 352 ? -36.105 -8.219 -8.222 1.00 74.00 352 TYR A C 1
ATOM 2832 O O . TYR A 1 352 ? -36.925 -8.944 -7.663 1.00 74.00 352 TYR A O 1
ATOM 2840 N N . CYS A 1 353 ? -34.786 -8.378 -8.061 1.00 70.81 353 CYS A N 1
ATOM 2841 C CA . CYS A 1 353 ? -34.206 -9.429 -7.226 1.00 70.81 353 CYS A CA 1
ATOM 2842 C C . CYS A 1 353 ? -34.708 -9.332 -5.779 1.00 70.81 353 CYS A C 1
ATOM 2844 O O . CYS A 1 353 ? -35.225 -10.313 -5.253 1.00 70.81 353 CYS A O 1
ATOM 2846 N N . ARG A 1 354 ? -34.686 -8.139 -5.164 1.00 72.62 354 ARG A N 1
ATOM 2847 C CA . ARG A 1 354 ? -35.245 -7.933 -3.815 1.00 72.62 354 ARG A CA 1
ATOM 2848 C C . ARG A 1 354 ? -36.747 -8.229 -3.736 1.00 72.62 354 ARG A C 1
ATOM 2850 O O . ARG A 1 354 ? -37.181 -8.852 -2.775 1.00 72.62 354 ARG A O 1
ATOM 2857 N N . ALA A 1 355 ? -37.534 -7.849 -4.745 1.00 73.00 355 ALA A N 1
ATOM 2858 C CA . ALA A 1 355 ? -38.975 -8.124 -4.789 1.00 73.00 355 ALA A CA 1
ATOM 2859 C C . ALA A 1 355 ? -39.324 -9.613 -4.992 1.00 73.00 355 ALA A C 1
ATOM 2861 O O . ALA A 1 355 ? -40.414 -10.036 -4.617 1.00 73.00 355 ALA A O 1
ATOM 2862 N N . GLN A 1 356 ? -38.418 -10.403 -5.576 1.00 67.31 356 GLN A N 1
ATOM 2863 C CA . GLN A 1 356 ? -38.566 -11.851 -5.773 1.00 67.31 356 GLN A CA 1
ATOM 2864 C C . GLN A 1 356 ? -37.852 -12.691 -4.696 1.00 67.31 356 GLN A C 1
ATOM 2866 O O . GLN A 1 356 ? -37.918 -13.918 -4.734 1.00 67.31 356 GLN A O 1
ATOM 2871 N N . GLY A 1 357 ? -37.154 -12.058 -3.745 1.00 66.19 357 GLY A N 1
ATOM 2872 C CA . GLY A 1 357 ? -36.320 -12.761 -2.768 1.00 66.19 357 GLY A CA 1
ATOM 2873 C C . GLY A 1 357 ? -35.154 -13.514 -3.417 1.00 66.19 357 GLY A C 1
ATOM 2874 O O . GLY A 1 357 ? -34.872 -14.643 -3.026 1.00 66.19 357 GLY A O 1
ATOM 2875 N N . LEU A 1 358 ? -34.504 -12.913 -4.421 1.00 67.31 358 LEU A N 1
ATOM 2876 C CA . LEU A 1 358 ? -33.362 -13.456 -5.167 1.00 67.31 358 LEU A CA 1
ATOM 2877 C C . LEU A 1 358 ? -32.072 -12.677 -4.867 1.00 67.31 358 LEU A C 1
ATOM 2879 O O . LEU A 1 358 ? -32.100 -11.469 -4.619 1.00 67.31 358 LEU A O 1
ATOM 2883 N N . CYS A 1 359 ? -30.928 -13.356 -4.865 1.00 65.44 359 CYS A N 1
ATOM 2884 C CA . CYS A 1 359 ? -29.622 -12.771 -4.569 1.00 65.44 359 CYS A CA 1
ATOM 2885 C C . CYS A 1 359 ? -29.208 -11.751 -5.642 1.00 65.44 359 CYS A C 1
ATOM 2887 O O . CYS A 1 359 ? -29.293 -12.025 -6.837 1.00 65.44 359 CYS A O 1
ATOM 2889 N N . GLU A 1 360 ? -28.701 -10.583 -5.235 1.00 55.59 360 GLU A N 1
ATOM 2890 C CA . GLU A 1 360 ? -28.246 -9.543 -6.175 1.00 55.59 360 GLU A CA 1
ATOM 2891 C C . GLU A 1 360 ? -26.966 -9.926 -6.950 1.00 55.59 360 GLU A C 1
ATOM 2893 O O . GLU A 1 360 ? -26.600 -9.219 -7.888 1.00 55.59 360 GLU A O 1
ATOM 2898 N N . VAL A 1 361 ? -26.307 -11.038 -6.586 1.00 52.47 361 VAL A N 1
ATOM 2899 C CA . VAL A 1 361 ? -25.074 -11.542 -7.221 1.00 52.47 361 VAL A CA 1
ATOM 2900 C C . VAL A 1 361 ? -25.315 -12.819 -8.039 1.00 52.47 361 VAL A C 1
ATOM 2902 O O . VAL A 1 361 ? -24.944 -12.854 -9.210 1.00 52.47 361 VAL A O 1
ATOM 2905 N N . CYS A 1 362 ? -25.946 -13.855 -7.467 1.00 63.72 362 CYS A N 1
ATOM 2906 C CA . CYS A 1 362 ? -26.185 -15.139 -8.154 1.00 63.72 362 CYS A CA 1
ATOM 2907 C C . CYS A 1 362 ? -27.622 -15.351 -8.670 1.00 63.72 362 CYS A C 1
ATOM 2909 O O . CYS A 1 362 ? -27.863 -16.319 -9.382 1.00 63.72 362 CYS A O 1
ATOM 2911 N N . ALA A 1 363 ? -28.571 -14.463 -8.344 1.00 56.41 363 ALA A N 1
ATOM 2912 C CA . ALA A 1 363 ? -30.004 -14.584 -8.659 1.00 56.41 363 ALA A CA 1
ATOM 2913 C C . ALA A 1 363 ? -30.722 -15.836 -8.099 1.00 56.41 363 ALA A C 1
ATOM 2915 O O . ALA A 1 363 ? -31.873 -16.092 -8.448 1.00 56.41 363 ALA A O 1
ATOM 2916 N N . GLU A 1 364 ? -30.089 -16.581 -7.191 1.00 61.91 364 GLU A N 1
ATOM 2917 C CA . GLU A 1 364 ? -30.699 -17.700 -6.460 1.00 61.91 364 GLU A CA 1
ATOM 2918 C C . GLU A 1 364 ? -31.595 -17.194 -5.321 1.00 61.91 364 GLU A C 1
ATOM 2920 O O . GLU A 1 364 ? -31.408 -16.088 -4.809 1.00 61.91 364 GLU A O 1
ATOM 2925 N N . LYS A 1 365 ? -32.587 -17.992 -4.917 1.00 62.97 365 LYS A N 1
ATOM 2926 C CA . LYS A 1 365 ? -33.551 -17.612 -3.878 1.00 62.97 365 LYS A CA 1
ATOM 2927 C C . LYS A 1 365 ? -32.882 -17.569 -2.500 1.00 62.97 365 LYS A C 1
ATOM 2929 O O . LYS A 1 365 ? -32.196 -18.515 -2.124 1.00 62.97 365 LYS A O 1
ATOM 2934 N N . TRP A 1 366 ? -33.091 -16.490 -1.744 1.00 57.06 366 TRP A N 1
ATOM 2935 C CA . TRP A 1 366 ? -32.573 -16.375 -0.377 1.00 57.06 366 TRP A CA 1
ATOM 2936 C C . TRP A 1 366 ? -33.223 -17.449 0.511 1.00 57.06 366 TRP A C 1
ATOM 2938 O O . TRP A 1 366 ? -34.393 -17.798 0.329 1.00 57.06 366 TRP A O 1
ATOM 2948 N N . GLY A 1 367 ? -32.468 -17.939 1.498 1.00 62.78 367 GLY A N 1
ATOM 2949 C CA . GLY A 1 367 ? -33.020 -18.704 2.617 1.00 62.78 367 GLY A CA 1
ATOM 2950 C C . GLY A 1 367 ? -33.837 -17.818 3.566 1.00 62.78 367 GLY A C 1
ATOM 2951 O O . GLY A 1 367 ? -34.307 -16.742 3.192 1.00 62.78 367 GLY A O 1
ATOM 2952 N N . HIS A 1 368 ? -33.983 -18.239 4.824 1.00 62.78 368 HIS A N 1
ATOM 2953 C CA . HIS A 1 368 ? -34.591 -17.378 5.842 1.00 62.78 368 HIS A CA 1
ATOM 2954 C C . HIS A 1 368 ? -33.805 -16.055 5.975 1.00 62.78 368 HIS A C 1
ATOM 2956 O O . HIS A 1 368 ? -32.581 -16.091 6.125 1.00 62.78 368 HIS A O 1
ATOM 2962 N N . PRO A 1 369 ? -34.474 -14.888 5.903 1.00 61.28 369 PRO A N 1
ATOM 2963 C CA . PRO A 1 369 ? -33.804 -13.599 5.988 1.00 61.28 369 PRO A CA 1
ATOM 2964 C C . PRO A 1 369 ? -33.423 -13.286 7.438 1.00 61.28 369 PRO A C 1
ATOM 2966 O O . PRO A 1 369 ? -34.280 -13.219 8.316 1.00 61.28 369 PRO A O 1
ATOM 2969 N N . PHE A 1 370 ? -32.138 -13.031 7.678 1.00 67.00 370 PHE A N 1
ATOM 2970 C CA . PHE A 1 370 ? -31.637 -12.544 8.962 1.00 67.00 370 PHE A CA 1
ATOM 2971 C C . PHE A 1 370 ? -31.324 -11.049 8.873 1.00 67.00 370 PHE A C 1
ATOM 2973 O O . PHE A 1 370 ? -30.699 -10.600 7.913 1.00 67.00 370 PHE A O 1
ATOM 2980 N N . GLN A 1 371 ? -31.696 -10.287 9.904 1.00 67.31 371 GLN A N 1
ATOM 2981 C CA . GLN A 1 371 ? -31.252 -8.906 10.088 1.00 67.31 371 GLN A CA 1
ATOM 2982 C C . GLN A 1 371 ? -30.411 -8.806 11.364 1.00 67.31 371 GLN A C 1
ATOM 2984 O O . GLN A 1 371 ? -30.882 -9.108 12.464 1.00 67.31 371 GLN A O 1
ATOM 2989 N N . HIS A 1 372 ? -29.157 -8.383 11.213 1.00 69.38 372 HIS A N 1
ATOM 2990 C CA . HIS A 1 372 ? -28.222 -8.177 12.315 1.00 69.38 372 HIS A CA 1
ATOM 2991 C C . HIS A 1 372 ? -27.227 -7.069 11.961 1.00 69.38 372 HIS A C 1
ATOM 2993 O O . HIS A 1 372 ? -26.869 -6.912 10.793 1.00 69.38 372 HIS A O 1
ATOM 2999 N N . ASP A 1 373 ? -26.765 -6.324 12.964 1.00 74.88 373 ASP A N 1
ATOM 3000 C CA . ASP A 1 373 ? -25.763 -5.277 12.773 1.00 74.88 373 ASP A CA 1
ATOM 3001 C C . ASP A 1 373 ? -24.366 -5.908 12.708 1.00 74.88 373 ASP A C 1
ATOM 3003 O O . ASP A 1 373 ? -23.878 -6.469 13.688 1.00 74.88 373 ASP A O 1
ATOM 3007 N N . LEU A 1 374 ? -23.721 -5.839 11.542 1.00 73.88 374 LEU A N 1
ATOM 3008 C CA . LEU A 1 374 ? -22.417 -6.462 11.303 1.00 73.88 374 LEU A CA 1
ATOM 3009 C C . LEU A 1 374 ? -21.272 -5.448 11.398 1.00 73.88 374 LEU A C 1
ATOM 3011 O O . LEU A 1 374 ? -21.363 -4.322 10.908 1.00 73.88 374 LEU A O 1
ATOM 3015 N N . LYS A 1 375 ? -20.150 -5.877 11.985 1.00 74.44 375 LYS A N 1
ATOM 3016 C CA . LYS A 1 375 ? -18.883 -5.134 11.976 1.00 74.44 375 LYS A CA 1
ATOM 3017 C C . LYS A 1 375 ? -17.998 -5.698 10.872 1.00 74.44 375 LYS A C 1
ATOM 3019 O O . LYS A 1 375 ? -17.650 -6.873 10.910 1.00 74.44 375 LYS A O 1
ATOM 3024 N N . ILE A 1 376 ? -17.622 -4.858 9.910 1.00 74.44 376 ILE A N 1
ATOM 3025 C CA . ILE A 1 376 ? -16.693 -5.246 8.845 1.00 74.44 376 ILE A CA 1
ATOM 3026 C C . ILE A 1 376 ? -15.303 -5.438 9.462 1.00 74.44 376 ILE A C 1
ATOM 3028 O O . ILE A 1 376 ? -14.740 -4.507 10.041 1.00 74.44 376 ILE A O 1
ATOM 3032 N N . LEU A 1 377 ? -14.761 -6.643 9.316 1.00 75.06 377 LEU A N 1
ATOM 3033 C CA . LEU A 1 377 ? -13.385 -7.002 9.648 1.00 75.06 377 LEU A CA 1
ATOM 3034 C C . LEU A 1 377 ? -12.666 -7.389 8.351 1.00 75.06 377 LEU A C 1
ATOM 3036 O O . LEU A 1 377 ? -13.297 -7.879 7.418 1.00 75.06 377 LEU A O 1
ATOM 3040 N N . GLN A 1 378 ? -11.356 -7.154 8.282 1.00 59.09 378 GLN A N 1
ATOM 3041 C CA . GLN A 1 378 ? -10.522 -7.729 7.227 1.00 59.09 378 GLN A CA 1
ATOM 3042 C C . GLN A 1 378 ? -9.995 -9.061 7.756 1.00 59.09 378 GLN A C 1
ATOM 3044 O O . GLN A 1 378 ? -9.250 -9.086 8.732 1.00 59.09 378 GLN A O 1
ATOM 3049 N N . LEU A 1 379 ? -10.481 -10.145 7.158 1.00 65.75 379 LEU A N 1
ATOM 3050 C CA . LEU A 1 379 ? -10.161 -11.532 7.475 1.00 65.75 379 LEU A CA 1
ATOM 3051 C C . LEU A 1 379 ? -9.833 -12.213 6.147 1.00 65.75 379 LEU A C 1
ATOM 3053 O O . LEU A 1 379 ? -10.567 -12.030 5.177 1.00 65.75 379 LEU A O 1
ATOM 3057 N N . ASP A 1 380 ? -8.741 -12.969 6.097 1.00 53.97 380 ASP A N 1
ATOM 3058 C CA . ASP A 1 380 ? -8.249 -13.541 4.838 1.00 53.97 380 ASP A CA 1
ATOM 3059 C C . ASP A 1 380 ? -8.978 -14.841 4.436 1.00 53.97 380 ASP A C 1
ATOM 3061 O O . ASP A 1 380 ? -8.853 -15.275 3.294 1.00 53.97 380 ASP A O 1
ATOM 3065 N N . SER A 1 381 ? -9.744 -15.451 5.354 1.00 62.81 381 SER A N 1
ATOM 3066 C CA . SER A 1 381 ? -10.334 -16.796 5.208 1.00 62.81 381 SER A CA 1
ATOM 3067 C C . SER A 1 381 ? -11.822 -16.935 5.565 1.00 62.81 381 SER A C 1
ATOM 3069 O O . SER A 1 381 ? -12.387 -18.005 5.350 1.00 62.81 381 SER A O 1
ATOM 3071 N N . ASP A 1 382 ? -12.462 -15.903 6.125 1.00 68.62 382 ASP A N 1
ATOM 3072 C CA . ASP A 1 382 ? -13.806 -16.001 6.714 1.00 68.62 382 ASP A CA 1
ATOM 3073 C C . ASP A 1 382 ? -14.720 -14.862 6.232 1.00 68.62 382 ASP A C 1
ATOM 3075 O O . ASP A 1 382 ? -14.527 -13.704 6.603 1.00 68.62 382 ASP A O 1
ATOM 3079 N N . ASP A 1 383 ? -15.762 -15.194 5.458 1.00 66.62 383 ASP A N 1
ATOM 3080 C CA . ASP A 1 383 ? -16.756 -14.222 4.964 1.00 66.62 383 ASP A CA 1
ATOM 3081 C C . ASP A 1 383 ? -17.579 -13.568 6.091 1.00 66.62 383 ASP A C 1
ATOM 3083 O O . ASP A 1 383 ? -18.015 -12.419 5.976 1.00 66.62 383 ASP A O 1
ATOM 3087 N N . LEU A 1 384 ? -17.843 -14.312 7.175 1.00 73.06 384 LEU A N 1
ATOM 3088 C CA . LEU A 1 384 ? -18.678 -13.872 8.293 1.00 73.06 384 LEU A CA 1
ATOM 3089 C C . LEU A 1 384 ? -18.366 -14.644 9.583 1.00 73.06 384 LEU A C 1
ATOM 3091 O O . LEU A 1 384 ? -18.729 -15.810 9.723 1.00 73.06 384 LEU A O 1
ATOM 3095 N N . ILE A 1 385 ? -17.798 -13.957 10.579 1.00 78.38 385 ILE A N 1
ATOM 3096 C CA . ILE A 1 385 ? -17.746 -14.460 11.959 1.00 78.38 385 ILE A CA 1
ATOM 3097 C C . ILE A 1 385 ? -19.043 -14.075 12.680 1.00 78.38 385 ILE A C 1
ATOM 3099 O O . ILE A 1 385 ? -19.368 -12.893 12.807 1.00 78.38 385 ILE A O 1
ATOM 3103 N N . LEU A 1 386 ? -19.768 -15.074 13.190 1.00 80.38 386 LEU A N 1
ATOM 3104 C CA . LEU A 1 386 ? -20.935 -14.869 14.051 1.00 80.38 386 LEU A CA 1
ATOM 3105 C C . LEU A 1 386 ? -20.481 -14.557 15.485 1.00 80.38 386 LEU A C 1
ATOM 3107 O O . LEU A 1 386 ? -19.728 -15.320 16.089 1.00 80.38 386 LEU A O 1
ATOM 3111 N N . GLY A 1 387 ? -20.934 -13.424 16.022 1.00 80.69 387 GLY A N 1
ATOM 3112 C CA . GLY A 1 387 ? -20.596 -12.980 17.373 1.00 80.69 387 GLY A CA 1
ATOM 3113 C C . GLY A 1 387 ? -21.365 -13.714 18.477 1.00 80.69 387 GLY A C 1
ATOM 3114 O O . GLY A 1 387 ? -22.393 -14.353 18.243 1.00 80.69 387 GLY A O 1
ATOM 3115 N N . MET A 1 388 ? -20.878 -13.589 19.715 1.00 79.56 388 MET A N 1
ATOM 3116 C CA . MET A 1 388 ? -21.551 -14.142 20.902 1.00 79.56 388 MET A CA 1
ATOM 3117 C C . MET A 1 388 ? -22.941 -13.533 21.138 1.00 79.56 388 MET A C 1
ATOM 3119 O O . MET A 1 388 ? -23.812 -14.208 21.669 1.00 79.56 388 MET A O 1
ATOM 3123 N N . ASP A 1 389 ? -23.158 -12.294 20.702 1.00 81.62 389 ASP A N 1
ATOM 3124 C CA . ASP A 1 389 ? -24.434 -11.571 20.695 1.00 81.62 389 ASP A CA 1
ATOM 3125 C C . ASP A 1 389 ? -25.461 -12.164 19.713 1.00 81.62 389 ASP A C 1
ATOM 3127 O O . ASP A 1 389 ? -26.656 -12.238 20.016 1.00 81.62 389 ASP A O 1
ATOM 3131 N N . TRP A 1 390 ? -25.002 -12.640 18.554 1.00 84.56 390 TRP A N 1
ATOM 3132 C CA . TRP A 1 390 ? -25.824 -13.431 17.637 1.00 84.56 390 TRP A CA 1
ATOM 3133 C C . TRP A 1 390 ? -26.142 -14.806 18.239 1.00 84.56 390 TRP A C 1
ATOM 3135 O O . TRP A 1 390 ? -27.296 -15.231 18.228 1.00 84.56 390 TRP A O 1
ATOM 3145 N N . LEU A 1 391 ? -25.143 -15.483 18.817 1.00 80.94 391 LEU A N 1
ATOM 3146 C CA . LEU A 1 391 ? -25.316 -16.818 19.400 1.00 80.94 391 LEU A CA 1
ATOM 3147 C C . LEU A 1 391 ? -26.230 -16.814 20.639 1.00 80.94 391 LEU A C 1
ATOM 3149 O O . LEU A 1 391 ? -27.066 -17.701 20.783 1.00 80.94 391 LEU A O 1
ATOM 3153 N N . GLU A 1 392 ? -26.129 -15.805 21.507 1.00 82.62 392 GLU A N 1
ATOM 3154 C CA . GLU A 1 392 ? -27.002 -15.646 22.677 1.00 82.62 392 GLU A CA 1
ATOM 3155 C C . GLU A 1 392 ? -28.465 -15.420 22.263 1.00 82.62 392 GLU A C 1
ATOM 3157 O O . GLU A 1 392 ? -29.365 -16.050 22.821 1.00 82.62 392 GLU A O 1
ATOM 3162 N N . ARG A 1 393 ? -28.707 -14.599 21.228 1.00 81.38 393 ARG A N 1
ATOM 3163 C CA . ARG A 1 393 ? -30.053 -14.318 20.692 1.00 81.38 393 ARG A CA 1
ATOM 3164 C C . ARG A 1 393 ? -30.789 -15.572 20.213 1.00 81.38 393 ARG A C 1
ATOM 3166 O O . ARG A 1 393 ? -32.011 -15.626 20.321 1.00 81.38 393 ARG A O 1
ATOM 3173 N N . TYR A 1 394 ? -30.058 -16.550 19.682 1.00 82.69 394 TYR A N 1
ATOM 3174 C CA . TYR A 1 394 ? -30.603 -17.792 19.125 1.00 82.69 394 TYR A CA 1
ATOM 3175 C C . TYR A 1 394 ? -30.337 -19.018 20.019 1.00 82.69 394 TYR A C 1
ATOM 3177 O O . TYR A 1 394 ? -30.302 -20.152 19.545 1.00 82.69 394 TYR A O 1
ATOM 3185 N N . SER A 1 395 ? -30.155 -18.797 21.323 1.00 80.38 395 SER A N 1
ATOM 3186 C CA . SER A 1 395 ? -30.027 -19.848 22.336 1.00 80.38 395 SER A CA 1
ATOM 3187 C C . SER A 1 395 ? -31.406 -20.289 22.874 1.00 80.38 395 SER A C 1
ATOM 3189 O O . SER A 1 395 ? -32.276 -19.436 23.065 1.00 80.38 395 SER A O 1
ATOM 3191 N N . PRO A 1 396 ? -31.638 -21.584 23.180 1.00 82.69 396 PRO A N 1
ATOM 3192 C CA . PRO A 1 396 ? -30.735 -22.719 22.993 1.00 82.69 396 PRO A CA 1
ATOM 3193 C C . PRO A 1 396 ? -30.694 -23.200 21.535 1.00 82.69 396 PRO A C 1
ATOM 3195 O O . PRO A 1 396 ? -31.698 -23.172 20.827 1.00 82.69 396 PRO A O 1
ATOM 3198 N N . MET A 1 397 ? -29.532 -23.708 21.127 1.00 88.44 397 MET A N 1
ATOM 3199 C CA . MET A 1 397 ? -29.249 -24.226 19.785 1.00 88.44 397 MET A CA 1
ATOM 3200 C C . MET A 1 397 ? -28.616 -25.618 19.857 1.00 88.44 397 MET A C 1
ATOM 3202 O O . MET A 1 397 ? -27.890 -25.927 20.804 1.00 88.44 397 MET A O 1
ATOM 3206 N N . GLU A 1 398 ? -28.843 -26.440 18.836 1.00 87.12 398 GLU A N 1
ATOM 3207 C CA . GLU A 1 398 ? -28.212 -27.758 18.701 1.00 87.12 398 GLU A CA 1
ATOM 3208 C C . GLU A 1 398 ? -27.150 -27.712 17.600 1.00 87.12 398 GLU A C 1
ATOM 3210 O O . GLU A 1 398 ? -27.447 -27.295 16.485 1.00 87.12 398 GLU A O 1
ATOM 3215 N N . ILE A 1 399 ? -25.913 -28.136 17.888 1.00 89.19 399 ILE A N 1
ATOM 3216 C CA . ILE A 1 399 ? -24.794 -28.103 16.929 1.00 89.19 399 ILE A CA 1
ATOM 3217 C C . ILE A 1 399 ? -24.204 -29.504 16.766 1.00 89.19 399 ILE A C 1
ATOM 3219 O O . ILE A 1 399 ? -23.715 -30.099 17.728 1.00 89.19 399 ILE A O 1
ATOM 3223 N N . HIS A 1 400 ? -24.168 -30.010 15.533 1.00 83.44 400 HIS A N 1
ATOM 3224 C CA . HIS A 1 400 ? -23.570 -31.303 15.205 1.00 83.44 400 HIS A CA 1
ATOM 3225 C C . HIS A 1 400 ? -22.307 -31.129 14.347 1.00 83.44 400 HIS A C 1
ATOM 3227 O O . HIS A 1 400 ? -22.291 -31.375 13.136 1.00 83.44 400 HIS A O 1
ATOM 3233 N N . TRP A 1 401 ? -21.214 -30.734 15.009 1.00 80.50 401 TRP A N 1
ATOM 3234 C CA . TRP A 1 401 ? -19.913 -30.381 14.418 1.00 80.50 401 TRP A CA 1
ATOM 3235 C C . TRP A 1 401 ? -19.440 -31.317 13.293 1.00 80.50 401 TRP A C 1
ATOM 3237 O O . TRP A 1 401 ? -19.074 -30.856 12.214 1.00 80.50 401 TRP A O 1
ATOM 3247 N N . LYS A 1 402 ? -19.513 -32.643 13.493 1.00 77.31 402 LYS A N 1
ATOM 3248 C CA . LYS A 1 402 ? -19.049 -33.644 12.511 1.00 77.31 402 LYS A CA 1
ATOM 3249 C C . LYS A 1 402 ? -19.854 -33.658 11.201 1.00 77.31 402 LYS A C 1
ATOM 3251 O O . LYS A 1 402 ? -19.323 -34.074 10.178 1.00 77.31 402 LYS A O 1
ATOM 3256 N N . ALA A 1 403 ? -21.115 -33.225 11.228 1.00 74.25 403 ALA A N 1
ATOM 3257 C CA . ALA A 1 403 ? -21.977 -33.137 10.041 1.00 74.25 403 ALA A CA 1
ATOM 3258 C C . ALA A 1 403 ? -22.235 -31.684 9.606 1.00 74.25 403 ALA A C 1
ATOM 3260 O O . ALA A 1 403 ? -23.116 -31.452 8.784 1.00 74.25 403 ALA A O 1
ATOM 3261 N N . LYS A 1 404 ? -21.481 -30.725 10.169 1.00 84.75 404 LYS A N 1
ATOM 3262 C CA . LYS A 1 404 ? -21.557 -29.289 9.876 1.00 84.75 404 LYS A CA 1
ATOM 3263 C C . LYS A 1 404 ? -22.993 -28.733 9.840 1.00 84.75 404 LYS A C 1
ATOM 3265 O O . LYS A 1 404 ? -23.338 -28.022 8.904 1.00 84.75 404 LYS A O 1
ATOM 3270 N N . TRP A 1 405 ? -23.837 -29.032 10.827 1.00 86.06 405 TRP A N 1
ATOM 3271 C CA . TRP A 1 405 ? -25.151 -28.380 10.935 1.00 86.06 405 TRP A CA 1
ATOM 3272 C C . TRP A 1 405 ? -25.413 -27.793 12.320 1.00 86.06 405 TRP A C 1
ATOM 3274 O O . TRP A 1 405 ? -24.867 -28.265 13.321 1.00 86.06 405 TRP A O 1
ATOM 3284 N N . ILE A 1 406 ? -26.249 -26.755 12.341 1.00 87.69 406 ILE A N 1
ATOM 3285 C CA . ILE A 1 406 ? -26.746 -26.064 13.532 1.00 87.69 406 ILE A CA 1
ATOM 3286 C C . ILE A 1 406 ? -28.263 -25.853 13.404 1.00 87.69 406 ILE A C 1
ATOM 3288 O O . ILE A 1 406 ? -28.728 -25.388 12.367 1.00 87.69 406 ILE A O 1
ATOM 3292 N N . SER A 1 407 ? -29.032 -26.200 14.437 1.00 86.75 407 SER A N 1
ATOM 3293 C CA . SER A 1 407 ? -30.461 -25.879 14.553 1.00 86.75 407 SER A CA 1
ATOM 3294 C C . SER A 1 407 ? -30.647 -24.711 15.516 1.00 86.75 407 SER A C 1
ATOM 3296 O O . SER A 1 407 ? -30.153 -24.764 16.646 1.00 86.75 407 SER A O 1
ATOM 3298 N N . ILE A 1 408 ? -31.358 -23.674 15.071 1.00 88.38 408 ILE A N 1
ATOM 3299 C CA . ILE A 1 408 ? -31.693 -22.479 15.857 1.00 88.38 408 ILE A CA 1
ATOM 3300 C C . ILE A 1 408 ? -33.212 -22.236 15.895 1.00 88.38 408 ILE A C 1
ATOM 3302 O O . ILE A 1 408 ? -33.902 -22.517 14.912 1.00 88.38 408 ILE A O 1
ATOM 3306 N N . PRO A 1 409 ? -33.760 -21.678 16.987 1.00 83.81 409 PRO A N 1
ATOM 3307 C CA . PRO A 1 409 ? -35.133 -21.190 17.021 1.00 83.81 409 PRO A CA 1
ATOM 3308 C C . PRO A 1 409 ? -35.243 -19.856 16.264 1.00 83.81 409 PRO A C 1
ATOM 3310 O O . PRO A 1 409 ? -34.537 -18.901 16.574 1.00 83.81 409 PRO A O 1
ATOM 3313 N N . CYS A 1 410 ? -36.146 -19.758 15.290 1.00 76.19 410 CYS A N 1
ATOM 3314 C CA . CYS A 1 410 ? -36.464 -18.522 14.566 1.00 76.19 410 CYS A CA 1
ATOM 3315 C C . CYS A 1 410 ? -37.984 -18.406 14.407 1.00 76.19 410 CYS A C 1
ATOM 3317 O O . CYS A 1 410 ? -38.623 -19.337 13.936 1.00 76.19 410 CYS A O 1
ATOM 3319 N N . ASP A 1 411 ? -38.574 -17.287 14.835 1.00 72.88 411 ASP A N 1
ATOM 3320 C CA . ASP A 1 411 ? -40.007 -16.961 14.689 1.00 72.88 411 ASP A CA 1
ATOM 3321 C C . ASP A 1 411 ? -41.006 -18.065 15.119 1.00 72.88 411 ASP A C 1
ATOM 3323 O O . ASP A 1 411 ? -42.142 -18.130 14.650 1.00 72.88 411 ASP A O 1
ATOM 3327 N N . GLY A 1 412 ? -40.594 -18.928 16.055 1.00 71.62 412 GLY A N 1
ATOM 3328 C CA . GLY A 1 412 ? -41.393 -20.041 16.582 1.00 71.62 412 GLY A CA 1
ATOM 3329 C C . GLY A 1 412 ? -41.194 -21.391 15.878 1.00 71.62 412 GLY A C 1
ATOM 3330 O O . GLY A 1 412 ? -41.753 -22.386 16.337 1.00 71.62 412 GLY A O 1
ATOM 3331 N N . THR A 1 413 ? -40.383 -21.466 14.820 1.00 75.00 413 THR A N 1
ATOM 3332 C CA . THR A 1 413 ? -39.942 -22.723 14.193 1.00 75.00 413 THR A CA 1
ATOM 3333 C C . THR A 1 413 ? -38.476 -23.024 14.521 1.00 75.00 413 THR A C 1
ATOM 3335 O O . THR A 1 413 ? -37.707 -22.135 14.885 1.00 75.00 413 THR A O 1
ATOM 3338 N N . GLN A 1 414 ? -38.066 -24.294 14.410 1.00 79.81 414 GLN A N 1
ATOM 3339 C CA . GLN A 1 414 ? -36.641 -24.624 14.311 1.00 79.81 414 GLN A CA 1
ATOM 3340 C C . GLN A 1 414 ? -36.186 -24.490 12.857 1.00 79.81 414 GLN A C 1
ATOM 3342 O O . GLN A 1 414 ? -36.843 -24.994 11.945 1.00 79.81 414 GLN A O 1
ATOM 3347 N N . LEU A 1 415 ? -35.041 -23.844 12.666 1.00 81.94 415 LEU A N 1
ATOM 3348 C CA . LEU A 1 415 ? -34.372 -23.655 11.390 1.00 81.94 415 LEU A CA 1
ATOM 3349 C C . LEU A 1 415 ? -33.005 -24.340 11.442 1.00 81.94 415 LEU A C 1
ATOM 3351 O O . LEU A 1 415 ? -32.140 -23.949 12.225 1.00 81.94 415 LEU A O 1
ATOM 3355 N N . VAL A 1 416 ? -32.809 -25.351 10.593 1.00 82.00 416 VAL A N 1
ATOM 3356 C CA . VAL A 1 416 ? -31.528 -26.055 10.462 1.00 82.00 416 VAL A CA 1
ATOM 3357 C C . VAL A 1 416 ? -30.704 -25.404 9.357 1.00 82.00 416 VAL A C 1
ATOM 3359 O O . VAL A 1 416 ? -31.109 -25.377 8.196 1.00 82.00 416 VAL A O 1
ATOM 3362 N N . LEU A 1 417 ? -29.532 -24.889 9.720 1.00 80.44 417 LEU A N 1
ATOM 3363 C CA . LEU A 1 417 ? -28.531 -24.378 8.794 1.00 80.44 417 LEU A CA 1
ATOM 3364 C C . LEU A 1 417 ? -27.472 -25.461 8.564 1.00 80.44 417 LEU A C 1
ATOM 3366 O O . LEU A 1 417 ? -26.874 -25.976 9.513 1.00 80.44 417 LEU A O 1
ATOM 3370 N N . HIS A 1 418 ? -27.223 -25.788 7.298 1.00 78.31 418 HIS A N 1
ATOM 3371 C CA . HIS A 1 418 ? -26.182 -26.724 6.883 1.00 78.31 418 HIS A CA 1
ATOM 3372 C C . HIS A 1 418 ? -24.982 -25.954 6.325 1.00 78.31 418 HIS A C 1
ATOM 3374 O O . HIS A 1 418 ? -25.101 -25.226 5.342 1.00 78.31 418 HIS A O 1
ATOM 3380 N N . GLY A 1 419 ? -23.815 -26.133 6.939 1.00 70.94 419 GLY A N 1
ATOM 3381 C CA . GLY A 1 419 ? -22.537 -25.717 6.377 1.00 70.94 419 GLY A CA 1
ATOM 3382 C C . GLY A 1 419 ? -22.125 -26.624 5.217 1.00 70.94 419 GLY A C 1
ATOM 3383 O O . GLY A 1 419 ? -22.516 -27.790 5.149 1.00 70.94 419 GLY A O 1
ATOM 3384 N N . LEU A 1 420 ? -21.305 -26.091 4.309 1.00 63.09 420 LEU A N 1
ATOM 3385 C CA . LEU A 1 420 ? -20.951 -26.759 3.057 1.00 63.09 420 LEU A CA 1
ATOM 3386 C C . LEU A 1 420 ? -20.301 -28.137 3.297 1.00 63.09 420 LEU A C 1
ATOM 3388 O O . LEU A 1 420 ? -19.185 -28.264 3.826 1.00 63.09 420 LEU A O 1
ATOM 3392 N N . SER A 1 421 ? -21.033 -29.175 2.893 1.00 47.28 421 SER A N 1
ATOM 3393 C CA . SER A 1 421 ? -20.565 -30.553 2.791 1.00 47.28 421 SER A CA 1
ATOM 3394 C C . SER A 1 421 ? -20.034 -30.795 1.381 1.00 47.28 421 SER A C 1
ATOM 3396 O O . SER A 1 421 ? -20.684 -30.435 0.405 1.00 47.28 421 SER A O 1
ATOM 3398 N N . ALA A 1 422 ? -18.883 -31.457 1.260 1.00 43.28 422 ALA A N 1
ATOM 3399 C CA . ALA A 1 422 ? -18.285 -31.789 -0.036 1.00 43.28 422 ALA A CA 1
ATOM 3400 C C . ALA A 1 422 ? -19.051 -32.892 -0.808 1.00 43.28 422 ALA A C 1
ATOM 3402 O O . ALA A 1 422 ? -18.616 -33.313 -1.877 1.00 43.28 422 ALA A O 1
ATOM 3403 N N . THR A 1 423 ? -20.179 -33.381 -0.275 1.00 44.09 423 THR A N 1
ATOM 3404 C CA . THR A 1 423 ? -21.013 -34.420 -0.895 1.00 44.09 423 THR A CA 1
ATOM 3405 C C . THR A 1 423 ? -22.509 -34.116 -0.765 1.00 44.09 423 THR A C 1
ATOM 3407 O O . THR A 1 423 ? -23.181 -34.606 0.143 1.00 44.09 423 THR A O 1
ATOM 3410 N N . SER A 1 424 ? -23.022 -33.347 -1.721 1.00 31.02 424 SER A N 1
ATOM 3411 C CA . SER A 1 424 ? -24.418 -33.385 -2.181 1.00 31.02 424 SER A CA 1
ATOM 3412 C C . SER A 1 424 ? -24.423 -32.995 -3.665 1.00 31.02 424 SER A C 1
ATOM 3414 O O . SER A 1 424 ? -24.495 -31.821 -4.016 1.00 31.02 424 SER A O 1
ATOM 3416 N N . THR A 1 425 ? -24.079 -33.911 -4.574 1.00 29.05 425 THR A N 1
ATOM 3417 C CA . THR A 1 425 ? -25.084 -34.671 -5.349 1.00 29.05 425 THR A CA 1
ATOM 3418 C C . THR A 1 425 ? -26.415 -33.941 -5.494 1.00 29.05 425 THR A C 1
ATOM 3420 O O . THR A 1 425 ? -27.134 -33.753 -4.517 1.00 29.05 425 THR A O 1
ATOM 3423 N N . VAL A 1 426 ? -26.733 -33.584 -6.739 1.00 35.22 426 VAL A N 1
ATOM 3424 C CA . VAL A 1 426 ? -28.046 -33.089 -7.156 1.00 35.22 426 VAL A CA 1
ATOM 3425 C C . VAL A 1 426 ? -29.130 -34.063 -6.704 1.00 35.22 426 VAL A C 1
ATOM 3427 O O . VAL A 1 426 ? -29.107 -35.218 -7.121 1.00 35.22 426 VAL A O 1
ATOM 3430 N N . ASP A 1 427 ? -30.114 -33.554 -5.971 1.00 23.38 427 ASP A N 1
ATOM 3431 C CA . ASP A 1 427 ? -31.494 -33.994 -6.142 1.00 23.38 427 ASP A CA 1
ATOM 3432 C C . ASP A 1 427 ? -32.282 -32.842 -6.767 1.00 23.38 427 ASP A C 1
ATOM 3434 O O . ASP A 1 427 ? -32.112 -31.672 -6.416 1.00 23.38 427 ASP A O 1
ATOM 3438 N N . MET A 1 428 ? -33.116 -33.174 -7.748 1.00 30.52 428 MET A N 1
ATOM 3439 C CA . MET A 1 428 ? -34.094 -32.244 -8.308 1.00 30.52 428 MET A CA 1
ATOM 3440 C C . MET A 1 428 ? -35.370 -32.341 -7.471 1.00 30.52 428 MET A C 1
ATOM 3442 O O . MET A 1 428 ? -35.745 -33.461 -7.140 1.00 30.52 428 MET A O 1
ATOM 3446 N N . VAL A 1 429 ? -36.064 -31.221 -7.226 1.00 26.66 429 VAL A N 1
ATOM 3447 C CA . VAL A 1 429 ? -37.542 -31.063 -7.236 1.00 26.66 429 VAL A CA 1
ATOM 3448 C C . VAL A 1 429 ? -37.927 -29.720 -6.580 1.00 26.66 429 VAL A C 1
ATOM 3450 O O . VAL A 1 429 ? -37.744 -29.548 -5.383 1.00 26.66 429 VAL A O 1
ATOM 3453 N N . PHE A 1 430 ? -38.468 -28.821 -7.417 1.00 30.39 430 PHE A N 1
ATOM 3454 C CA . PHE A 1 430 ? -39.188 -27.554 -7.147 1.00 30.39 430 PHE A CA 1
ATOM 3455 C C . PHE A 1 430 ? -38.655 -26.572 -6.083 1.00 30.39 430 PHE A C 1
ATOM 3457 O O . PHE A 1 430 ? -39.104 -26.636 -4.919 1.00 30.39 430 PHE A O 1
#

Organism: NCBI:txid422564

Mean predicted aligned error: 24.02 Å

pLDDT: mean 71.05, std 25.37, range [23.38, 98.5]

Foldseek 3Di:
DPPVVVVVVVVVVVVVVVVVVVVVVVVVVVVVVVVVVVVVVVVVVVVVVVVVVVVVVVVVVVVVVVVVVVVVVVVVVVVVVVVVVVVVVVVVVVVVVVVVVVVVVVVVVVVVVVVVVVVVVVVVVVVVVVVVVVVVVVVVVVVVVVVVVVVVVVVVVVVVDDDDDDDDDDDDDDDDDDDDDDDDDDDDDDDDDDDDDDDDDDDDDDDDDDDDDDDDDDDDDDDDDDDDDDDDDDDDDDDDDDDDDDCPPDDDPDDQDACPQPQLVVSLVSLVVVCVNVVPPQLCSQVVVQVRYDDPVVVVCVVDDPSSPDRPVVVSVVCCVVRNPVVVVVPPPPDDDDDPDVVVVLVVLVVVLVVQCADSPPRHHDDPDDDDDDDDDDDNPDPDDDDPVNVVVFPPKDADPVQQWIWTDDPNDIDIDHDDDPDDDDDDDD

Solvent-accessible surface area (backbone atoms only — not comparable to full-atom values): 27810 Å² total; per-residue (Å²): 131,62,70,68,66,48,55,55,49,57,49,50,52,49,54,50,50,55,50,47,50,57,49,54,52,52,50,51,54,53,47,57,56,46,51,54,51,50,52,53,49,50,52,52,50,52,52,50,49,55,58,46,51,56,48,51,55,51,48,52,52,56,49,48,56,56,47,53,52,51,50,50,57,48,48,56,52,49,56,49,54,48,53,61,46,50,61,49,52,52,53,51,47,56,52,48,52,53,49,52,53,52,54,48,58,53,50,50,51,56,47,50,56,49,50,53,51,48,53,52,50,50,54,53,51,52,52,49,48,54,57,51,51,54,53,50,52,52,50,49,52,51,49,57,49,51,52,57,51,49,56,47,54,49,55,56,49,53,71,74,63,83,77,89,88,89,84,87,90,82,84,88,88,86,88,90,85,85,83,90,82,85,90,78,87,89,80,85,87,78,85,85,86,84,83,88,83,88,80,91,86,90,86,83,83,88,88,81,88,87,79,90,81,87,88,86,88,82,86,84,84,83,86,89,86,78,84,86,89,83,87,89,88,83,86,84,89,90,82,86,90,82,81,80,83,79,84,70,89,75,70,78,89,72,76,80,82,67,66,84,77,69,63,57,65,58,58,48,50,55,48,51,55,50,33,60,78,66,71,51,60,74,83,42,49,50,44,55,51,54,78,47,37,43,81,78,52,29,69,45,55,73,71,41,89,64,53,60,74,52,57,58,73,61,49,53,48,56,49,36,79,73,66,40,56,80,67,51,62,78,72,51,86,65,94,73,88,80,74,93,74,56,61,67,56,53,52,49,49,46,52,49,23,61,75,68,44,22,36,86,85,80,61,48,71,61,73,88,87,83,88,78,94,78,81,92,72,94,59,99,85,58,98,73,85,83,49,70,72,59,52,59,73,31,57,81,61,52,73,44,75,94,74,38,34,39,36,30,61,53,101,89,43,80,47,76,48,75,52,94,64,100,78,71,78,89,76,89,84,137

Secondary structure (DSSP, 8-state):
--HHHHHHHHHHHHHHHHHHHHHHHHHHHHHHHHHHHHHHHHHHHHHHHHHHHHHHHHHHHHHHHHHHHHHHHHHHHHHHHHHHHHHHHHHHHHHHHHHHHHHHHHHHHHHHHHHHHHHHHHHHHHHHHHHHHHHHHHHHHHHHHHHHHHHHHHHHHHHH---------------------------PPPPP--------------------------------------------------------TTS--PPPPP-SSS-HHHHHHHHHHHHHHTT--GGGHHHHHHTT--HHHHHHHTTSS-GGGS-HHHHHHHHHHHHGGGGTHHHH-SS----TTSHHHHHHHHHHHHHHTB-TTT-PBP-SPP---PPP---SS-S-PPPHHHHHHT-S-EEEGGGTEEEEEETTEEEEEEP--S--------